Protein AF-A0A935U7X5-F1 (afdb_monomer_lite)

Sequence (624 aa):
MTIRAAAAAFWLVPAALGAQETATRWAVQLRTAAGVEFADLRLDGARSRLLLESHDSVFFPLTNLLRTGNHLSFGVGALGLRAELDVDGDGAVMSGRLRYADGGGASWEGELIRPGTVRWPVRPRVRVRQLAVGTRANATVIPAAWAAALSDSMTLEREYAELVRRTGLPVVRGGERVNRSRAMALGADEATRAAVRRQLQAISGSVANDSTFQRLFLVRGAGIVIDVHERAEAFAASRDPSYRHAAALRALRGGAPDQGDADLARLREAAYALWPAWERGDSLLRQRVAALAVTDSEAARSLTALLDGYISAVPWWREAVGWLLTHPWLETAGVRQAPAQLVAAFWGRSVLPPPKLVTEWLGGFEAMPLVSGDRLARTLVEPANASAREWLPAGRLEALTAWFALTWSDTLTLSAAGGDVALLPPSRVPGLKTLLATADGIRIDPGIMPLLAVATVIHEWHHVLAAVTRLDGKGVSRADGSTVARLLEDDPWLAEGFAEWATEETLRPAAVSTPLLLLLDAEKRMALWGGMSEDPHALGYRLVRSAAARLPVATRRSTFVSRLHDPTAVARLANFPAGARGAPLLLRRPVTAAVVPEITLTWDAGVADAVARRLLFPPYPPEH

pLDDT: mean 86.12, std 14.57, range [21.97, 98.19]

Radius of gyration: 31.18 Å; chains: 1; bounding box: 69×74×89 Å

Structure (mmCIF, N/CA/C/O backbone):
data_AF-A0A935U7X5-F1
#
_entry.id   AF-A0A935U7X5-F1
#
loop_
_atom_site.group_PDB
_atom_site.id
_atom_site.type_symbol
_atom_site.label_atom_id
_atom_site.label_alt_id
_atom_site.label_comp_id
_atom_site.label_asym_id
_atom_site.label_entity_id
_atom_site.label_seq_id
_atom_site.pdbx_PDB_ins_code
_atom_site.Cartn_x
_atom_site.Cartn_y
_atom_site.Cartn_z
_atom_site.occupancy
_atom_site.B_iso_or_equiv
_atom_site.auth_seq_id
_atom_site.auth_comp_id
_atom_site.auth_asym_id
_atom_site.auth_atom_id
_atom_site.pdbx_PDB_model_num
ATOM 1 N N . MET A 1 1 ? 27.066 26.909 43.106 1.00 26.16 1 MET A N 1
ATOM 2 C CA . MET A 1 1 ? 27.170 27.500 41.755 1.00 26.16 1 MET A CA 1
ATOM 3 C C . MET A 1 1 ? 26.736 26.413 40.770 1.00 26.16 1 MET A C 1
ATOM 5 O O . MET A 1 1 ? 27.415 25.402 40.714 1.00 26.16 1 MET A O 1
ATOM 9 N N . THR A 1 2 ? 25.464 26.350 40.342 1.00 22.73 2 THR A N 1
ATOM 10 C CA . THR A 1 2 ? 24.918 26.971 39.101 1.00 22.73 2 THR A CA 1
ATOM 11 C C . THR A 1 2 ? 25.754 26.629 37.852 1.00 22.73 2 THR A C 1
ATOM 13 O O . THR A 1 2 ? 26.961 26.785 37.910 1.00 22.73 2 THR A O 1
ATOM 16 N N . ILE A 1 3 ? 25.252 26.237 36.672 1.00 23.61 3 ILE A N 1
ATOM 17 C CA . ILE A 1 3 ? 23.910 26.115 36.068 1.00 23.61 3 ILE A CA 1
ATOM 18 C C . ILE A 1 3 ? 24.110 25.491 34.651 1.00 23.61 3 ILE A C 1
ATOM 20 O O . ILE A 1 3 ? 25.105 25.805 34.013 1.00 23.61 3 ILE A O 1
ATOM 24 N N . ARG A 1 4 ? 23.140 24.678 34.185 1.00 23.41 4 ARG A N 1
ATOM 25 C CA . ARG A 1 4 ? 22.591 24.475 32.805 1.00 23.41 4 ARG A CA 1
ATOM 26 C C . ARG A 1 4 ? 23.470 24.249 31.549 1.00 23.41 4 ARG A C 1
ATOM 28 O O . ARG A 1 4 ? 24.327 25.058 31.230 1.00 23.41 4 ARG A O 1
ATOM 35 N N . ALA A 1 5 ? 22.996 23.300 30.718 1.00 21.97 5 ALA A N 1
ATOM 36 C CA . ALA A 1 5 ? 22.403 23.460 29.356 1.00 21.97 5 ALA A CA 1
ATOM 37 C C . ALA A 1 5 ? 22.827 22.278 28.441 1.00 21.97 5 ALA A C 1
ATOM 39 O O . ALA A 1 5 ? 24.014 22.057 28.265 1.00 21.97 5 ALA A O 1
ATOM 40 N N . ALA A 1 6 ? 21.956 21.354 28.010 1.00 22.92 6 ALA A N 1
ATOM 41 C CA . ALA A 1 6 ? 20.844 21.426 27.041 1.00 22.92 6 ALA A CA 1
ATOM 42 C C . ALA A 1 6 ? 21.239 20.953 25.622 1.00 22.92 6 ALA A C 1
ATOM 44 O O . ALA A 1 6 ? 22.057 21.583 24.966 1.00 22.92 6 ALA A O 1
ATOM 45 N N . ALA A 1 7 ? 20.585 19.877 25.165 1.00 23.20 7 ALA A N 1
ATOM 46 C CA . ALA A 1 7 ? 20.206 19.559 23.776 1.00 23.20 7 ALA A CA 1
ATOM 47 C C . ALA A 1 7 ? 19.360 18.263 23.854 1.00 23.20 7 ALA A C 1
ATOM 49 O O . ALA A 1 7 ? 19.912 17.184 24.010 1.00 23.20 7 ALA A O 1
ATOM 50 N N . ALA A 1 8 ? 18.028 18.258 23.983 1.00 23.14 8 ALA A N 1
ATOM 51 C CA . ALA A 1 8 ? 17.001 18.906 23.164 1.00 23.14 8 ALA A CA 1
ATOM 52 C C . ALA A 1 8 ? 17.133 18.577 21.665 1.00 23.14 8 ALA A C 1
ATOM 54 O O . ALA A 1 8 ? 17.310 19.465 20.840 1.00 23.14 8 ALA A O 1
ATOM 55 N N . ALA A 1 9 ? 17.011 17.294 21.312 1.00 23.41 9 ALA A N 1
ATOM 56 C CA . ALA A 1 9 ? 16.505 16.906 19.999 1.00 23.41 9 ALA A CA 1
ATOM 57 C C . ALA A 1 9 ? 14.980 16.779 20.110 1.00 23.41 9 ALA A C 1
ATOM 59 O O . ALA A 1 9 ? 14.445 15.775 20.578 1.00 23.41 9 ALA A O 1
ATOM 60 N N . PHE A 1 10 ? 14.301 17.862 19.735 1.00 24.03 10 PHE A N 1
ATOM 61 C CA . PHE A 1 10 ? 12.871 17.898 19.469 1.00 24.03 10 PHE A CA 1
ATOM 62 C C . PHE A 1 10 ? 12.522 16.825 18.430 1.00 24.03 10 PHE A C 1
ATOM 64 O O . PHE A 1 10 ? 12.783 17.000 17.242 1.00 24.03 10 PHE A O 1
ATOM 71 N N . TRP A 1 11 ? 11.865 15.750 18.855 1.00 23.92 11 TRP A N 1
ATOM 72 C CA . TRP A 1 11 ? 10.912 15.077 17.983 1.00 23.92 11 TRP A CA 1
ATOM 73 C C . TRP A 1 11 ? 9.598 15.835 18.114 1.00 23.92 11 TRP A C 1
ATOM 75 O O . TRP A 1 11 ? 8.797 15.586 19.011 1.00 23.92 11 TRP A O 1
ATOM 85 N N . LEU A 1 12 ? 9.391 16.800 17.220 1.00 24.31 12 LEU A N 1
ATOM 86 C CA . LEU A 1 12 ? 8.049 17.263 16.891 1.00 24.31 12 LEU A CA 1
ATOM 87 C C . LEU A 1 12 ? 7.352 16.115 16.155 1.00 24.31 12 LEU A C 1
ATOM 89 O O . LEU A 1 12 ? 7.299 16.082 14.929 1.00 24.31 12 LEU A O 1
ATOM 93 N N . VAL A 1 13 ? 6.815 15.158 16.909 1.00 28.58 13 VAL A N 1
ATOM 94 C CA . VAL A 1 13 ? 5.575 14.529 16.468 1.00 28.58 13 VAL A CA 1
ATOM 95 C C . VAL A 1 13 ? 4.528 15.622 16.656 1.00 28.58 13 VAL A C 1
ATOM 97 O O . VAL A 1 13 ? 4.369 16.096 17.784 1.00 28.58 13 VAL A O 1
ATOM 100 N N . PRO A 1 14 ? 3.846 16.100 15.603 1.00 31.88 14 PRO A N 1
ATOM 101 C CA . PRO A 1 14 ? 2.665 16.906 15.825 1.00 31.88 14 PRO A CA 1
ATOM 102 C C . PRO A 1 14 ? 1.675 15.987 16.538 1.00 31.88 14 PRO A C 1
ATOM 104 O O . PRO A 1 14 ? 1.050 15.132 15.914 1.00 31.88 14 PRO A O 1
ATOM 107 N N . ALA A 1 15 ? 1.563 16.117 17.860 1.00 39.03 15 ALA A N 1
ATOM 108 C CA . ALA A 1 15 ? 0.380 15.647 18.546 1.00 39.03 15 ALA A CA 1
ATOM 109 C C . ALA A 1 15 ? -0.773 16.375 17.853 1.00 39.03 15 ALA A C 1
ATOM 111 O O . ALA A 1 15 ? -0.862 17.603 17.917 1.00 39.03 15 ALA A O 1
ATOM 112 N N . ALA A 1 16 ? -1.585 15.642 17.093 1.00 37.66 16 ALA A N 1
ATOM 113 C CA . ALA A 1 16 ? -2.772 16.168 16.438 1.00 37.66 16 ALA A CA 1
ATOM 114 C C . ALA A 1 16 ? -3.812 16.488 17.523 1.00 37.66 16 ALA A C 1
ATOM 116 O O . ALA A 1 16 ? -4.800 15.790 17.702 1.00 37.66 16 ALA A O 1
ATOM 117 N N . LEU A 1 17 ? -3.540 17.521 18.313 1.00 44.03 17 LEU A N 1
ATOM 118 C CA . LEU A 1 17 ? -4.348 17.998 19.424 1.00 44.03 17 LEU A CA 1
ATOM 119 C C . LEU A 1 17 ? -4.552 19.490 19.217 1.00 44.03 17 LEU A C 1
ATOM 121 O O . LEU A 1 17 ? -4.002 20.345 19.899 1.00 44.03 17 LEU A O 1
ATOM 125 N N . GLY A 1 18 ? -5.347 19.778 18.194 1.00 37.59 18 GLY A N 1
ATOM 126 C CA . GLY A 1 18 ? -5.787 21.115 17.836 1.00 37.59 18 GLY A CA 1
ATOM 127 C C . GLY A 1 18 ? -7.297 21.152 17.668 1.00 37.59 18 GLY A C 1
ATOM 128 O O . GLY A 1 18 ? -7.759 21.557 16.614 1.00 37.59 18 GLY A O 1
ATOM 129 N N . ALA A 1 19 ? -8.048 20.656 18.657 1.00 40.12 19 ALA A N 1
ATOM 130 C CA . ALA A 1 19 ? -9.462 20.982 18.882 1.00 40.12 19 ALA A CA 1
ATOM 131 C C . ALA A 1 19 ? -9.968 20.273 20.153 1.00 40.12 19 ALA A C 1
ATOM 133 O O . ALA A 1 19 ? -10.595 19.220 20.082 1.00 40.12 19 ALA A O 1
ATOM 134 N N . GLN A 1 20 ? -9.707 20.839 21.330 1.00 43.44 20 GLN A N 1
ATOM 135 C CA . GLN A 1 20 ? -10.546 20.586 22.504 1.00 43.44 20 GLN A CA 1
ATOM 136 C C . GLN A 1 20 ? -11.089 21.928 22.993 1.00 43.44 20 GLN A C 1
ATOM 138 O O . GLN A 1 20 ? -10.351 22.721 23.563 1.00 43.44 20 GLN A O 1
ATOM 143 N N . GLU A 1 21 ? -12.351 22.150 22.616 1.00 48.91 21 GLU A N 1
ATOM 144 C CA . GLU A 1 21 ? -13.468 22.834 23.286 1.00 48.91 21 GLU A CA 1
ATOM 145 C C . GLU A 1 21 ? -13.207 24.032 24.221 1.00 48.91 21 GLU A C 1
ATOM 147 O O . GLU A 1 21 ? -12.308 24.062 25.050 1.00 48.91 21 GLU A O 1
ATOM 152 N N . THR A 1 22 ? -14.133 24.990 24.150 1.00 51.59 22 THR A N 1
ATOM 153 C CA . THR A 1 22 ? -14.282 26.250 24.904 1.00 51.59 22 THR A CA 1
ATOM 154 C C . THR A 1 22 ? -14.353 26.131 26.439 1.00 51.59 22 THR A C 1
ATOM 156 O O . THR A 1 22 ? -14.566 27.134 27.119 1.00 51.59 22 THR A O 1
ATOM 159 N N . ALA A 1 23 ? -14.192 24.929 26.994 1.00 64.06 23 ALA A N 1
ATOM 160 C CA . ALA A 1 23 ? -14.320 24.628 28.415 1.00 64.06 23 ALA A CA 1
ATOM 161 C C . ALA A 1 23 ? -13.032 24.945 29.192 1.00 64.06 23 ALA A C 1
ATOM 163 O O . ALA A 1 23 ? -11.927 24.603 28.769 1.00 64.06 23 ALA A O 1
ATOM 164 N N . THR A 1 24 ? -13.163 25.522 30.389 1.00 87.00 24 THR A N 1
ATOM 165 C CA . THR A 1 24 ? -12.015 25.709 31.294 1.00 87.00 24 THR A CA 1
ATOM 166 C C . THR A 1 24 ? -11.686 24.380 31.979 1.00 87.00 24 THR A C 1
ATOM 168 O O . THR A 1 24 ? -12.548 23.806 32.649 1.00 87.00 24 THR A O 1
ATOM 171 N N . ARG A 1 25 ? -10.455 23.879 31.811 1.00 91.19 25 ARG A N 1
ATOM 172 C CA . ARG A 1 25 ? -10.001 22.579 32.337 1.00 91.19 25 ARG A CA 1
ATOM 173 C C . ARG A 1 25 ? -9.016 22.750 33.489 1.00 91.19 25 ARG A C 1
ATOM 175 O O . ARG A 1 25 ? -8.107 23.567 33.396 1.00 91.19 25 ARG A O 1
ATOM 182 N N . TRP A 1 26 ? -9.150 21.931 34.526 1.00 93.50 26 TRP A N 1
ATOM 183 C CA . TRP A 1 26 ? -8.306 21.974 35.720 1.00 93.50 26 TRP A CA 1
ATOM 184 C C . TRP A 1 26 ? -7.726 20.596 36.034 1.00 93.50 26 TRP A C 1
ATOM 186 O O . TRP A 1 26 ? -8.442 19.593 36.024 1.00 93.50 26 TRP A O 1
ATOM 196 N N . ALA A 1 27 ? -6.429 20.563 36.339 1.00 93.94 27 ALA A N 1
ATOM 197 C CA . ALA A 1 27 ? -5.751 19.415 36.917 1.00 93.94 27 ALA A CA 1
ATOM 198 C C . ALA A 1 27 ? -5.879 19.480 38.432 1.00 93.94 27 ALA A C 1
ATOM 200 O O . ALA A 1 27 ? -5.377 20.414 39.048 1.00 93.94 27 ALA A O 1
ATOM 201 N N . VAL A 1 28 ? -6.568 18.510 39.018 1.00 94.88 28 VAL A N 1
ATOM 202 C CA . VAL A 1 28 ? -6.963 18.552 40.422 1.00 94.88 28 VAL A CA 1
ATOM 203 C C . VAL A 1 28 ? -6.263 17.449 41.198 1.00 94.88 28 VAL A C 1
ATOM 205 O O . VAL A 1 28 ? -6.172 16.314 40.734 1.00 94.88 28 VAL A O 1
ATOM 208 N N . GLN A 1 29 ? -5.813 17.794 42.396 1.00 95.88 29 GLN A N 1
ATOM 209 C CA . GLN A 1 29 ? -5.301 16.897 43.411 1.00 95.88 29 GLN A CA 1
ATOM 210 C C . GLN A 1 29 ? -6.194 16.983 44.653 1.00 95.88 29 GLN A C 1
ATOM 212 O O . GLN A 1 29 ? -6.361 18.045 45.257 1.00 95.88 29 GLN A O 1
ATOM 217 N N . LEU A 1 30 ? -6.761 15.846 45.042 1.00 92.88 30 LEU A N 1
ATOM 218 C CA . LEU A 1 30 ? -7.566 15.678 46.242 1.00 92.88 30 LEU A CA 1
ATOM 219 C C . LEU A 1 30 ? -6.718 14.980 47.297 1.00 92.88 30 LEU A C 1
ATOM 221 O O . LEU A 1 30 ? -6.179 13.904 47.045 1.00 92.88 30 LEU A O 1
ATOM 225 N N . ARG A 1 31 ? -6.584 15.572 48.485 1.00 92.62 31 ARG A N 1
ATOM 226 C CA . ARG A 1 31 ? -5.902 14.924 49.615 1.00 92.62 31 ARG A CA 1
ATOM 227 C C . ARG A 1 31 ? -6.950 14.489 50.624 1.00 92.62 31 ARG A C 1
ATOM 229 O O . ARG A 1 31 ? -7.575 15.316 51.289 1.00 92.62 31 ARG A O 1
ATOM 236 N N . THR A 1 32 ? -7.153 13.182 50.697 1.00 85.88 32 THR A N 1
ATOM 237 C CA . THR A 1 32 ? -8.085 12.518 51.610 1.00 85.88 32 THR A CA 1
ATOM 238 C C . THR A 1 32 ? -7.308 11.869 52.758 1.00 85.88 32 THR A C 1
ATOM 240 O O . THR A 1 32 ? -6.081 11.764 52.711 1.00 85.88 32 THR A O 1
ATOM 243 N N . ALA A 1 33 ? -8.014 11.357 53.768 1.00 83.25 33 ALA A N 1
ATOM 244 C CA . ALA A 1 33 ? -7.393 10.509 54.788 1.00 83.25 33 ALA A CA 1
ATOM 245 C C . ALA A 1 33 ? -6.809 9.198 54.210 1.00 83.25 33 ALA A C 1
ATOM 247 O O . ALA A 1 33 ? -5.885 8.638 54.791 1.00 83.25 33 ALA A O 1
ATOM 248 N N . ALA A 1 34 ? -7.326 8.721 53.071 1.00 82.38 34 ALA A N 1
ATOM 249 C CA . ALA A 1 34 ? -6.882 7.493 52.410 1.00 82.38 34 ALA A CA 1
ATOM 250 C C . ALA A 1 34 ? -5.673 7.697 51.477 1.00 82.38 34 ALA A C 1
ATOM 252 O O . ALA A 1 34 ? -5.058 6.722 51.051 1.00 82.38 34 ALA A O 1
ATOM 253 N N . GLY A 1 35 ? -5.322 8.947 51.157 1.00 89.94 35 GLY A N 1
ATOM 254 C CA . GLY A 1 35 ? -4.218 9.280 50.262 1.00 89.94 35 GLY A CA 1
ATOM 255 C C . GLY A 1 35 ? -4.554 10.400 49.282 1.00 89.94 35 GLY A C 1
ATOM 256 O O . GLY A 1 35 ? -5.486 11.183 49.483 1.00 89.94 35 GLY A O 1
ATOM 257 N N . VAL A 1 36 ? -3.753 10.478 48.221 1.00 91.62 36 VAL A N 1
ATOM 258 C CA . VAL A 1 36 ? -3.909 11.449 47.135 1.00 91.62 36 VAL A CA 1
ATOM 259 C C . VAL A 1 36 ? -4.696 10.820 45.988 1.00 91.62 36 VAL A C 1
ATOM 261 O O . VAL A 1 36 ? -4.366 9.719 45.563 1.00 91.62 36 VAL A O 1
ATOM 264 N N . GLU A 1 37 ? -5.684 11.543 45.470 1.00 92.00 37 GLU A N 1
ATOM 265 C CA . GLU A 1 37 ? -6.450 11.189 44.273 1.00 92.00 37 GLU A CA 1
ATOM 266 C C . GLU A 1 37 ? -6.365 12.322 43.241 1.00 92.00 37 GLU A C 1
ATOM 268 O O . GLU A 1 37 ? -6.464 13.498 43.597 1.00 92.00 37 GLU A O 1
ATOM 273 N N . PHE A 1 38 ? -6.200 11.984 41.961 1.00 93.81 38 PHE A N 1
ATOM 274 C CA . PHE A 1 38 ? -6.211 12.969 40.878 1.00 93.81 38 PHE A CA 1
ATOM 275 C C . PHE A 1 38 ? -7.584 13.084 40.206 1.00 93.81 38 PHE A C 1
ATOM 277 O O . PHE A 1 38 ? -8.349 12.120 40.131 1.00 93.81 38 PHE A O 1
ATOM 284 N N . ALA A 1 39 ? -7.896 14.271 39.680 1.00 93.94 39 ALA A N 1
ATOM 285 C CA . ALA A 1 39 ? -9.143 14.518 38.967 1.00 93.94 39 ALA A CA 1
ATOM 286 C C . ALA A 1 39 ? -9.005 15.510 37.795 1.00 93.94 39 ALA A C 1
ATOM 288 O O . ALA A 1 39 ? -8.161 16.408 37.806 1.00 93.94 39 ALA A O 1
ATOM 289 N N . ASP A 1 40 ? -9.848 15.344 36.771 1.00 93.81 40 ASP A N 1
ATOM 290 C CA . ASP A 1 40 ? -10.029 16.288 35.653 1.00 93.81 40 ASP A CA 1
ATOM 291 C C . ASP A 1 40 ? -11.372 17.003 35.853 1.00 93.81 40 ASP A C 1
ATOM 293 O O . ASP A 1 40 ? -12.441 16.398 35.716 1.00 93.81 40 ASP A O 1
ATOM 297 N N . LEU A 1 41 ? -11.310 18.284 36.228 1.00 93.88 41 LEU A N 1
ATOM 298 C CA . LEU A 1 41 ? -12.485 19.143 36.361 1.00 93.88 41 LEU A CA 1
ATOM 299 C C . LEU A 1 41 ? -12.642 19.992 35.100 1.00 93.88 41 LEU A C 1
ATOM 301 O O . LEU A 1 41 ? -11.716 20.687 34.676 1.00 93.88 41 LEU A O 1
ATOM 305 N N . ARG A 1 42 ? -13.859 20.007 34.555 1.00 92.94 42 ARG A N 1
ATOM 306 C CA . ARG A 1 42 ? -14.219 20.801 33.380 1.00 92.94 42 ARG A CA 1
ATOM 307 C C . ARG A 1 42 ? -15.404 21.689 33.673 1.00 92.94 42 ARG A C 1
ATOM 309 O O . ARG A 1 42 ? -16.459 21.202 34.078 1.00 92.94 42 ARG A O 1
ATOM 316 N N . LEU A 1 43 ? -15.228 22.978 33.423 1.00 90.38 43 LEU A N 1
ATOM 317 C CA . LEU A 1 43 ? -16.248 23.997 33.615 1.00 90.38 43 LEU A CA 1
ATOM 318 C C . LEU A 1 43 ? -16.678 24.532 32.245 1.00 90.38 43 LEU A C 1
ATOM 320 O O . LEU A 1 43 ? -15.893 25.175 31.549 1.00 90.38 43 LEU A O 1
ATOM 324 N N . ASP A 1 44 ? -17.920 24.224 31.870 1.00 87.62 44 ASP A N 1
ATOM 325 C CA . ASP A 1 44 ? -18.541 24.551 30.575 1.00 87.62 44 ASP A CA 1
ATOM 326 C C . ASP A 1 44 ? -20.055 24.779 30.743 1.00 87.62 44 ASP A C 1
ATOM 328 O O . ASP A 1 44 ? -20.905 24.117 30.140 1.00 87.62 44 ASP A O 1
ATOM 332 N N . GLY A 1 45 ? -20.416 25.638 31.700 1.00 81.62 45 GLY A N 1
ATOM 333 C CA . GLY A 1 45 ? -21.811 25.916 32.042 1.00 81.62 45 GLY A CA 1
ATOM 334 C C . GLY A 1 45 ? -22.587 24.640 32.394 1.00 81.62 45 GLY A C 1
ATOM 335 O O . GLY A 1 45 ? -22.202 23.902 33.302 1.00 81.62 45 GLY A O 1
ATOM 336 N N . ALA A 1 46 ? -23.660 24.359 31.649 1.00 80.56 46 ALA A N 1
ATOM 337 C CA . ALA A 1 46 ? -24.536 23.206 31.871 1.00 80.56 46 ALA A CA 1
ATOM 338 C C . ALA A 1 46 ? -23.874 21.838 31.605 1.00 80.56 46 ALA A C 1
ATOM 340 O O . ALA A 1 46 ? -24.422 20.813 32.003 1.00 80.56 46 ALA A O 1
ATOM 341 N N . ARG A 1 47 ? -22.709 21.798 30.942 1.00 87.44 47 ARG A N 1
ATOM 342 C CA . ARG A 1 47 ? -21.958 20.561 30.648 1.00 87.44 47 ARG A CA 1
ATOM 343 C C . ARG A 1 47 ? -20.780 20.328 31.593 1.00 87.44 47 ARG A C 1
ATOM 345 O O . ARG A 1 47 ? -19.954 19.447 31.344 1.00 87.44 47 ARG A O 1
ATOM 352 N N . SER A 1 48 ? -20.686 21.118 32.663 1.00 92.62 48 SER A N 1
ATOM 353 C CA . SER A 1 48 ? -19.598 21.002 33.630 1.00 92.62 48 SER A CA 1
ATOM 354 C C . SER A 1 48 ? -19.589 19.625 34.286 1.00 92.62 48 SER A C 1
ATOM 356 O O . SER A 1 48 ? -20.638 19.070 34.627 1.00 92.62 48 SER A O 1
ATOM 358 N N . ARG A 1 49 ? -18.394 19.061 34.451 1.00 94.62 49 ARG A N 1
ATOM 359 C CA . ARG A 1 49 ? -18.212 17.661 34.843 1.00 94.62 49 ARG A CA 1
ATOM 360 C C . ARG A 1 49 ? -16.878 17.413 35.533 1.00 94.62 49 ARG A C 1
ATOM 362 O O . ARG A 1 49 ? -15.916 18.143 35.310 1.00 94.62 49 ARG A O 1
ATOM 369 N N . LEU A 1 50 ? -16.838 16.359 36.338 1.00 94.81 50 LEU A N 1
ATOM 370 C CA . LEU A 1 50 ? -15.674 15.895 37.083 1.00 94.81 50 LEU A CA 1
ATOM 371 C C . LEU A 1 50 ? -15.367 14.446 36.717 1.00 94.81 50 LEU A C 1
ATOM 373 O O . LEU A 1 50 ? -16.267 13.611 36.685 1.00 94.81 50 LEU A O 1
ATOM 377 N N . LEU A 1 51 ? -14.098 14.138 36.487 1.00 95.06 51 LEU A N 1
ATOM 378 C CA . LEU A 1 51 ? -13.609 12.769 36.405 1.00 95.06 51 LEU A CA 1
ATOM 379 C C . LEU A 1 51 ? -12.630 12.523 37.542 1.00 95.06 51 LEU A C 1
ATOM 381 O O . LEU A 1 51 ? -11.648 13.249 37.651 1.00 95.06 51 LEU A O 1
ATOM 385 N N . LEU A 1 52 ? -12.896 11.506 38.355 1.00 92.88 52 LEU A N 1
ATOM 386 C CA . LEU A 1 52 ? -12.018 11.070 39.438 1.00 92.88 52 LEU A CA 1
ATOM 387 C C . LEU A 1 52 ? -11.199 9.860 38.992 1.00 92.88 52 LEU A C 1
ATOM 389 O O . LEU A 1 52 ? -11.728 8.988 38.305 1.00 92.88 52 LEU A O 1
ATOM 393 N N . GLU A 1 53 ? -9.940 9.776 39.413 1.00 91.50 53 GLU A N 1
ATOM 394 C CA . GLU A 1 53 ? -9.067 8.639 39.105 1.00 91.50 53 GLU A CA 1
ATOM 395 C C . GLU A 1 53 ? -9.630 7.306 39.626 1.00 91.50 53 GLU A C 1
ATOM 397 O O . GLU A 1 53 ? -9.601 6.308 38.905 1.00 91.50 53 GLU A O 1
ATOM 402 N N . SER A 1 54 ? -10.222 7.283 40.827 1.00 89.81 54 SER A N 1
ATOM 403 C CA . SER A 1 54 ? -10.830 6.065 41.389 1.00 89.81 54 SER A CA 1
ATOM 404 C C . SER A 1 54 ? -12.119 5.625 40.679 1.00 89.81 54 SER A C 1
ATOM 406 O O . SER A 1 54 ? -12.528 4.470 40.795 1.00 89.81 54 SER A O 1
ATOM 408 N N . HIS A 1 55 ? -12.748 6.524 39.918 1.00 91.50 55 HIS A N 1
ATOM 409 C CA . HIS A 1 55 ? -14.015 6.304 39.218 1.00 91.50 55 HIS A CA 1
ATOM 410 C C . HIS A 1 55 ? -13.912 6.715 37.745 1.00 91.50 55 HIS A C 1
ATOM 412 O O . HIS A 1 55 ? -14.816 7.327 37.174 1.00 91.50 55 HIS A O 1
ATOM 418 N N . ASP A 1 56 ? -12.801 6.367 37.106 1.00 92.06 56 ASP A N 1
ATOM 419 C CA . ASP A 1 56 ? -12.438 6.923 35.805 1.00 92.06 56 ASP A CA 1
ATOM 420 C C . ASP A 1 56 ? -13.279 6.413 34.618 1.00 92.06 56 ASP A C 1
ATOM 422 O O . ASP A 1 56 ? -13.083 6.841 33.481 1.00 92.06 56 ASP A O 1
ATOM 426 N N . SER A 1 57 ? -14.229 5.507 34.848 1.00 91.69 57 SER A N 1
ATOM 427 C CA . SER A 1 57 ? -15.089 4.944 33.801 1.00 91.69 57 SER A CA 1
ATOM 428 C C . SER A 1 57 ? -16.094 5.944 33.212 1.00 91.69 57 SER A C 1
ATOM 430 O O . SER A 1 57 ? -16.529 5.765 32.068 1.00 91.69 57 SER A O 1
ATOM 432 N N . VAL A 1 58 ? -16.447 7.003 33.953 1.00 93.06 58 VAL A N 1
ATOM 433 C CA . VAL A 1 58 ? -17.476 7.978 33.567 1.00 93.06 58 VAL A CA 1
ATOM 434 C C . VAL A 1 58 ? -17.175 9.374 34.117 1.00 93.06 58 VAL A C 1
ATOM 436 O O . VAL A 1 58 ? -16.693 9.527 35.232 1.00 93.06 58 VAL A O 1
ATOM 439 N N . PHE A 1 59 ? -17.501 10.409 33.339 1.00 93.56 59 PHE A N 1
ATOM 440 C CA . PHE A 1 59 ? -17.546 11.780 33.848 1.00 93.56 59 PHE A CA 1
ATOM 441 C C . PHE A 1 59 ? -18.823 11.994 34.659 1.00 93.56 59 PHE A C 1
ATOM 443 O O . PHE A 1 59 ? -19.927 11.785 34.153 1.00 93.56 59 PHE A O 1
ATOM 450 N N . PHE A 1 60 ? -18.682 12.488 35.881 1.00 95.06 60 PHE A N 1
ATOM 451 C CA . PHE A 1 60 ? -19.810 12.865 36.714 1.00 95.06 60 PHE A CA 1
ATOM 452 C C . PHE A 1 60 ? -20.263 14.292 36.393 1.00 95.06 60 PHE A C 1
ATOM 454 O O . PHE A 1 60 ? -19.437 15.208 36.433 1.00 95.06 60 PHE A O 1
ATOM 461 N N . PRO A 1 61 ? -21.551 14.522 36.091 1.00 95.19 61 PRO A N 1
ATOM 462 C CA . PRO A 1 61 ? -22.061 15.872 35.893 1.00 95.19 61 PRO A CA 1
ATOM 463 C C . PRO A 1 61 ? -22.029 16.655 37.210 1.00 95.19 61 PRO A C 1
ATOM 465 O O . PRO A 1 61 ? -22.338 16.116 38.278 1.00 95.19 61 PRO A O 1
ATOM 468 N N . LEU A 1 62 ? -21.679 17.938 37.127 1.00 94.88 62 LEU A N 1
ATOM 469 C CA . LEU A 1 62 ? -21.792 18.844 38.265 1.00 94.88 62 LEU A CA 1
ATOM 470 C C . LEU A 1 62 ? -23.243 19.305 38.429 1.00 94.88 62 LEU A C 1
ATOM 472 O O . LEU A 1 62 ? -23.984 19.481 37.465 1.00 94.88 62 LEU A O 1
ATOM 476 N N . THR A 1 63 ? -23.633 19.546 39.672 1.00 93.56 63 THR A N 1
ATOM 477 C CA . THR A 1 63 ? -24.945 20.064 40.073 1.00 93.56 63 THR A CA 1
ATOM 478 C C . THR A 1 63 ? -24.750 21.314 40.919 1.00 93.56 63 THR A C 1
ATOM 480 O O . THR A 1 63 ? -23.718 21.453 41.573 1.00 93.56 63 THR A O 1
ATOM 483 N N . ASN A 1 64 ? -25.721 22.231 40.914 1.00 91.31 64 ASN A N 1
ATOM 484 C CA . ASN A 1 64 ? -25.676 23.462 41.717 1.00 91.31 64 ASN A CA 1
ATOM 485 C C . ASN A 1 64 ? -24.362 24.255 41.556 1.00 91.31 64 ASN A C 1
ATOM 487 O O . ASN A 1 64 ? -23.826 24.763 42.536 1.00 91.31 64 ASN A O 1
ATOM 491 N N . LEU A 1 65 ? -23.819 24.315 40.333 1.00 92.12 65 LEU A N 1
ATOM 492 C CA . LEU A 1 65 ? -22.595 25.056 40.041 1.00 92.12 65 LEU A CA 1
ATOM 493 C C . LEU A 1 65 ? -22.855 26.560 40.192 1.00 92.12 65 LEU A C 1
ATOM 495 O O . LEU A 1 65 ? -23.592 27.145 39.399 1.00 92.12 65 LEU A O 1
ATOM 499 N N . LEU A 1 66 ? -22.231 27.179 41.190 1.00 90.88 66 LEU A N 1
ATOM 500 C CA . LEU A 1 66 ? -22.323 28.607 41.478 1.00 90.88 66 LEU A CA 1
ATOM 501 C C . LEU A 1 66 ? -20.923 29.215 41.492 1.00 90.88 66 LEU A C 1
ATOM 503 O O . LEU A 1 66 ? -20.025 28.700 42.158 1.00 90.88 66 LEU A O 1
ATOM 507 N N . ARG A 1 67 ? -20.754 30.332 40.783 1.00 87.38 67 ARG A N 1
ATOM 508 C CA . ARG A 1 67 ? -19.524 31.126 40.789 1.00 87.38 67 ARG A CA 1
ATOM 509 C C . ARG A 1 67 ? -19.845 32.554 41.210 1.00 87.38 67 ARG A C 1
ATOM 511 O O . ARG A 1 67 ? -20.581 33.243 40.507 1.00 87.38 67 ARG A O 1
ATOM 518 N N . THR A 1 68 ? -19.263 32.994 42.320 1.00 87.88 68 THR A N 1
ATOM 519 C CA . THR A 1 68 ? -19.453 34.339 42.875 1.00 87.88 68 THR A CA 1
ATOM 520 C C . THR A 1 68 ? -18.086 34.963 43.122 1.00 87.88 68 THR A C 1
ATOM 522 O O . THR A 1 68 ? -17.406 34.634 44.092 1.00 87.88 68 THR A O 1
ATOM 525 N N . GLY A 1 69 ? -17.653 35.848 42.221 1.00 86.94 69 GLY A N 1
ATOM 526 C CA . GLY A 1 69 ? -16.288 36.377 42.235 1.00 86.94 69 GLY A CA 1
ATOM 527 C C . GLY A 1 69 ? -15.253 35.254 42.098 1.00 86.94 69 GLY A C 1
ATOM 528 O O . GLY A 1 69 ? -15.294 34.479 41.137 1.00 86.94 69 GLY A O 1
ATOM 529 N N . ASN A 1 70 ? -14.361 35.161 43.082 1.00 89.56 70 ASN A N 1
ATOM 530 C CA . ASN A 1 70 ? -13.321 34.134 43.162 1.00 89.56 70 ASN A CA 1
ATOM 531 C C . ASN A 1 70 ? -13.796 32.833 43.820 1.00 89.56 70 ASN A C 1
ATOM 533 O O . ASN A 1 70 ? -13.053 31.862 43.836 1.00 89.56 70 ASN A O 1
ATOM 537 N N . HIS A 1 71 ? -15.029 32.785 44.321 1.00 92.00 71 HIS A N 1
ATOM 538 C CA . HIS A 1 71 ? -15.573 31.598 44.962 1.00 92.00 71 HIS A CA 1
ATOM 539 C C . HIS A 1 71 ? -16.325 30.714 43.958 1.00 92.00 71 HIS A C 1
ATOM 541 O O . HIS A 1 71 ? -17.140 31.205 43.167 1.00 92.00 71 HIS A O 1
ATOM 547 N N . LEU A 1 72 ? -16.083 29.405 44.012 1.00 92.38 72 LEU A N 1
ATOM 548 C CA . LEU A 1 72 ? -16.725 28.374 43.205 1.00 92.38 72 LEU A CA 1
ATOM 549 C C . LEU A 1 72 ? -17.295 27.283 44.117 1.00 92.38 72 LEU A C 1
ATOM 551 O O . LEU A 1 72 ? -16.587 26.712 44.941 1.00 92.38 72 LEU A O 1
ATOM 555 N N . SER A 1 73 ? -18.565 26.933 43.927 1.00 93.38 73 SER A N 1
ATOM 556 C CA . SER A 1 73 ? -19.181 25.800 44.620 1.00 93.38 73 SER A CA 1
ATOM 557 C C . SER A 1 73 ? -19.980 24.932 43.661 1.00 93.38 73 SER A C 1
ATOM 559 O O . SER A 1 73 ? -20.541 25.424 42.682 1.00 93.38 73 SER A O 1
ATOM 561 N N . PHE A 1 74 ? -19.996 23.627 43.916 1.00 94.88 74 PHE A N 1
ATOM 562 C CA . PHE A 1 74 ? -20.790 22.660 43.161 1.00 94.88 74 PHE A CA 1
ATOM 563 C C . PHE A 1 74 ? -20.969 21.362 43.949 1.00 94.88 74 PHE A C 1
ATOM 565 O O . PHE A 1 74 ? -20.238 21.073 44.897 1.00 94.88 74 PHE A O 1
ATOM 572 N N . GLY A 1 75 ? -21.936 20.552 43.530 1.00 93.75 75 GLY A N 1
ATOM 573 C CA . GLY A 1 75 ? -22.133 19.188 44.003 1.00 93.75 75 GLY A CA 1
ATOM 574 C C . GLY A 1 75 ? -21.909 18.152 42.906 1.00 93.75 75 GLY A C 1
ATOM 575 O O . GLY A 1 75 ? -22.155 18.414 41.729 1.00 93.75 75 GLY A O 1
ATOM 576 N N . VAL A 1 76 ? -21.518 16.944 43.299 1.00 93.31 76 VAL A N 1
ATOM 577 C CA . VAL A 1 76 ? -21.499 15.748 42.452 1.00 93.31 76 VAL A CA 1
ATOM 578 C C . VAL A 1 76 ? -22.452 14.731 43.069 1.00 93.31 76 VAL A C 1
ATOM 580 O O . VAL A 1 76 ? -22.074 13.943 43.935 1.00 93.31 76 VAL A O 1
ATOM 583 N N . GLY A 1 77 ? -23.720 14.785 42.648 1.00 88.62 77 GLY A N 1
ATOM 584 C CA . GLY A 1 77 ? -24.817 14.063 43.303 1.00 88.62 77 GLY A CA 1
ATOM 585 C C . GLY A 1 77 ? -24.605 12.549 43.383 1.00 88.62 77 GLY A C 1
ATOM 586 O O . GLY A 1 77 ? -24.835 11.961 44.434 1.00 88.62 77 GLY A O 1
ATOM 587 N N . ALA A 1 78 ? -24.083 11.934 42.317 1.00 87.38 78 ALA A N 1
ATOM 588 C CA . ALA A 1 78 ? -23.804 10.494 42.269 1.00 87.38 78 ALA A CA 1
ATOM 589 C C . ALA A 1 78 ? -22.759 10.028 43.300 1.00 87.38 78 ALA A C 1
ATOM 591 O O . ALA A 1 78 ? -22.727 8.851 43.640 1.00 87.38 78 ALA A O 1
ATOM 592 N N . LEU A 1 79 ? -21.920 10.945 43.788 1.00 87.50 79 LEU A N 1
ATOM 593 C CA . LEU A 1 79 ? -20.875 10.674 44.774 1.00 87.50 79 LEU A CA 1
ATOM 594 C C . LEU A 1 79 ? -21.203 11.260 46.155 1.00 87.50 79 LEU A C 1
ATOM 596 O O . LEU A 1 79 ? -20.381 11.171 47.062 1.00 87.50 79 LEU A O 1
ATOM 600 N N . GLY A 1 80 ? -22.363 11.911 46.319 1.00 89.81 80 GLY A N 1
ATOM 601 C CA . GLY A 1 80 ? -22.714 12.604 47.562 1.00 89.81 80 GLY A CA 1
ATOM 602 C C . GLY A 1 80 ? -21.689 13.669 47.974 1.00 89.81 80 GLY A C 1
ATOM 603 O O . GLY A 1 80 ? -21.467 13.880 49.162 1.00 89.81 80 GLY A O 1
ATOM 604 N N . LEU A 1 81 ? -21.028 14.302 47.002 1.00 90.19 81 LEU A N 1
ATOM 605 C CA . LEU A 1 81 ? -19.885 15.189 47.219 1.00 90.19 81 LEU A CA 1
ATOM 606 C C . LEU A 1 81 ? -20.289 16.648 47.009 1.00 90.19 81 LEU A C 1
ATOM 608 O O . LEU A 1 81 ? -20.974 16.970 46.037 1.00 90.19 81 LEU A O 1
ATOM 612 N N . ARG A 1 82 ? -19.835 17.542 47.891 1.00 93.50 82 ARG A N 1
ATOM 613 C CA . ARG A 1 82 ? -19.963 18.998 47.745 1.00 93.50 82 ARG A CA 1
ATOM 614 C C . ARG A 1 82 ? -18.596 19.664 47.856 1.00 93.50 82 ARG A C 1
ATOM 616 O O . ARG A 1 82 ? -17.854 19.390 48.796 1.00 93.50 82 ARG A O 1
ATOM 623 N N . ALA A 1 83 ? -18.285 20.534 46.903 1.00 92.81 83 ALA A N 1
ATOM 624 C CA . ALA A 1 83 ? -17.043 21.290 46.837 1.00 92.81 83 ALA A CA 1
ATOM 625 C C . ALA A 1 83 ? -17.304 22.776 47.104 1.00 92.81 83 ALA A C 1
ATOM 627 O O . ALA A 1 83 ? -18.261 23.343 46.570 1.00 92.81 83 ALA A O 1
ATOM 628 N N . GLU A 1 84 ? -16.440 23.390 47.908 1.00 94.38 84 GLU A N 1
ATOM 629 C CA . GLU A 1 84 ? -16.383 24.835 48.152 1.00 94.38 84 GLU A CA 1
ATOM 630 C C . GLU A 1 84 ? -14.925 25.271 47.981 1.00 94.38 84 GLU A C 1
ATOM 632 O O . GLU A 1 84 ? -14.043 24.826 48.725 1.00 94.38 84 GLU A O 1
ATOM 637 N N . LEU A 1 85 ? -14.673 26.059 46.936 1.00 94.25 85 LEU A N 1
ATOM 638 C CA . LEU A 1 85 ? -13.348 26.328 46.385 1.00 94.25 85 LEU A CA 1
ATOM 639 C C . LEU A 1 85 ? -13.160 27.831 46.168 1.00 94.25 85 LEU A C 1
ATOM 641 O O . LEU A 1 85 ? -14.086 28.518 45.741 1.00 94.25 85 LEU A O 1
ATOM 645 N N . ASP A 1 86 ? -11.947 28.316 46.386 1.00 92.62 86 ASP A N 1
ATOM 646 C CA . ASP A 1 86 ? -11.519 29.671 46.068 1.00 92.62 86 ASP A CA 1
ATOM 647 C C . ASP A 1 86 ? -10.470 29.624 44.951 1.00 92.62 86 ASP A C 1
ATOM 649 O O . ASP A 1 86 ? -9.562 28.791 44.948 1.00 92.62 86 ASP A O 1
ATOM 653 N N . VAL A 1 87 ? -10.633 30.501 43.966 1.00 89.00 87 VAL A N 1
ATOM 654 C CA . VAL A 1 87 ? -9.733 30.678 42.827 1.00 89.00 87 VAL A CA 1
ATOM 655 C C . VAL A 1 87 ? -8.855 31.896 43.094 1.00 89.00 87 VAL A C 1
ATOM 657 O O . VAL A 1 87 ? -9.361 32.976 43.408 1.00 89.00 87 VAL A O 1
ATOM 660 N N . ASP A 1 88 ? -7.545 31.734 42.953 1.00 87.75 88 ASP A N 1
ATOM 661 C CA . ASP A 1 88 ? -6.578 32.797 43.217 1.00 87.75 88 ASP A CA 1
ATOM 662 C C . ASP A 1 88 ? -6.754 33.982 42.252 1.00 87.75 88 ASP A C 1
ATOM 664 O O . ASP A 1 88 ? -7.377 33.882 41.192 1.00 87.75 88 ASP A O 1
ATOM 668 N N . GLY A 1 89 ? -6.210 35.144 42.626 1.00 75.81 89 GLY A N 1
ATOM 669 C CA . GLY A 1 89 ? -6.424 36.406 41.905 1.00 75.81 89 GLY A CA 1
ATOM 670 C C . GLY A 1 89 ? -5.923 36.424 40.455 1.00 75.81 89 GLY A C 1
ATOM 671 O O . GLY A 1 89 ? -6.414 37.224 39.661 1.00 75.81 89 GLY A O 1
ATOM 672 N N . ASP A 1 90 ? -4.985 35.546 40.095 1.00 82.06 90 ASP A N 1
ATOM 673 C CA . ASP A 1 90 ? -4.502 35.362 38.720 1.00 82.06 90 ASP A CA 1
ATOM 674 C C . ASP A 1 90 ? -5.320 34.332 37.915 1.00 82.06 90 ASP A C 1
ATOM 676 O O . ASP A 1 90 ? -5.109 34.169 36.711 1.00 82.06 90 ASP A O 1
ATOM 680 N N . GLY A 1 91 ? -6.270 33.648 38.562 1.00 82.25 91 GLY A N 1
ATOM 681 C CA . GLY A 1 91 ? -7.124 32.635 37.957 1.00 82.25 91 GLY A CA 1
ATOM 682 C C . GLY A 1 91 ? -6.426 31.315 37.622 1.00 82.25 91 GLY A C 1
ATOM 683 O O . GLY A 1 91 ? -7.038 30.489 36.942 1.00 82.25 91 GLY A O 1
ATOM 684 N N . ALA A 1 92 ? -5.172 31.108 38.039 1.00 87.25 92 ALA A N 1
ATOM 685 C CA . ALA A 1 92 ? -4.368 29.950 37.641 1.00 87.25 92 ALA A CA 1
ATOM 686 C C . ALA A 1 92 ? -4.425 28.790 38.644 1.00 87.25 92 ALA A C 1
ATOM 688 O O . ALA A 1 92 ? -4.237 27.633 38.258 1.00 87.25 92 ALA A O 1
ATOM 689 N N . VAL A 1 93 ? -4.698 29.094 39.913 1.00 92.19 93 VAL A N 1
ATOM 690 C CA . VAL A 1 93 ? -4.755 28.124 41.010 1.00 92.19 93 VAL A CA 1
ATOM 691 C C . VAL A 1 93 ? -6.123 28.183 41.680 1.00 92.19 93 VAL A C 1
ATOM 693 O O . VAL A 1 93 ? -6.750 29.235 41.778 1.00 92.19 93 VAL A O 1
ATOM 696 N N . MET A 1 94 ? -6.603 27.024 42.115 1.00 93.25 94 MET A N 1
ATOM 697 C CA . MET A 1 94 ? -7.840 26.859 42.861 1.00 93.25 94 MET A CA 1
ATOM 698 C C . MET A 1 94 ? -7.565 25.987 44.081 1.00 93.25 94 MET A C 1
ATOM 700 O O . MET A 1 94 ? -6.964 24.923 43.956 1.00 93.25 94 MET A O 1
ATOM 704 N N . SER A 1 95 ? -8.023 26.393 45.257 1.00 95.19 95 SER A N 1
ATOM 705 C CA . SER A 1 95 ? -7.880 25.600 46.478 1.00 95.19 95 SER A CA 1
ATOM 706 C C . SER A 1 95 ? -9.174 25.584 47.278 1.00 95.19 95 SER A C 1
ATOM 708 O O . SER A 1 95 ? -10.015 26.462 47.132 1.00 95.19 95 SER A O 1
ATOM 710 N N . GLY A 1 96 ? -9.393 24.560 48.096 1.00 93.62 96 GLY A N 1
ATOM 711 C CA . GLY A 1 96 ? -10.605 24.512 48.906 1.00 93.62 96 GLY A CA 1
ATOM 712 C C . GLY A 1 96 ? -10.827 23.194 49.616 1.00 93.62 96 GLY A C 1
ATOM 713 O O . GLY A 1 96 ? -9.892 22.425 49.862 1.00 93.62 96 GLY A O 1
ATOM 714 N N . ARG A 1 97 ? -12.084 22.939 49.983 1.00 92.00 97 ARG A N 1
ATOM 715 C CA . ARG A 1 97 ? -12.475 21.737 50.722 1.00 92.00 97 ARG A CA 1
ATOM 716 C C . ARG A 1 97 ? -13.628 21.012 50.049 1.00 92.00 97 ARG A C 1
ATOM 718 O O . ARG A 1 97 ? -14.555 21.611 49.507 1.00 92.00 97 ARG A O 1
ATOM 725 N N . LEU A 1 98 ? -13.570 19.695 50.162 1.00 90.12 98 LEU A N 1
ATOM 726 C CA . LEU A 1 98 ? -14.633 18.769 49.819 1.00 90.12 98 LEU A CA 1
ATOM 727 C C . LEU A 1 98 ? -15.289 18.256 51.090 1.00 90.12 98 LEU A C 1
ATOM 729 O O . LEU A 1 98 ? -14.605 17.977 52.077 1.00 90.12 98 LEU A O 1
ATOM 733 N N . ARG A 1 99 ? -16.607 18.088 51.038 1.00 90.94 99 ARG A N 1
ATOM 734 C CA . ARG A 1 99 ? -17.391 17.385 52.052 1.00 90.94 99 ARG A CA 1
ATOM 735 C C . ARG A 1 99 ? -18.136 16.232 51.399 1.00 90.94 99 ARG A C 1
ATOM 737 O O . ARG A 1 99 ? -18.804 16.430 50.381 1.00 90.94 99 ARG A O 1
ATOM 744 N N . TYR A 1 100 ? -18.019 15.058 52.000 1.00 86.56 100 TYR A N 1
ATOM 745 C CA . TYR A 1 100 ? -18.751 13.858 51.614 1.00 86.56 100 TYR A CA 1
ATOM 746 C C . TYR A 1 100 ? -20.026 13.732 52.459 1.00 86.56 100 TYR A C 1
ATOM 748 O O . TYR A 1 100 ? -20.124 14.291 53.555 1.00 86.56 100 TYR A O 1
ATOM 756 N N . ALA A 1 101 ? -21.021 13.004 51.952 1.00 85.12 101 ALA A N 1
ATOM 757 C CA . ALA A 1 101 ? -22.302 12.807 52.633 1.00 85.12 101 ALA A CA 1
ATOM 758 C C . ALA A 1 101 ? -22.180 12.076 53.986 1.00 85.12 101 ALA A C 1
ATOM 760 O O . ALA A 1 101 ? -23.035 12.249 54.850 1.00 85.12 101 ALA A O 1
ATOM 761 N N . ASP A 1 102 ? -21.117 11.293 54.181 1.00 81.88 102 ASP A N 1
ATOM 762 C CA . ASP A 1 102 ? -20.800 10.577 55.423 1.00 81.88 102 ASP A CA 1
ATOM 763 C C . ASP A 1 102 ? -20.111 11.456 56.489 1.00 81.88 102 ASP A C 1
ATOM 765 O O . ASP A 1 102 ? -19.777 10.978 57.572 1.00 81.88 102 ASP A O 1
ATOM 769 N N . GLY A 1 103 ? -19.905 12.747 56.201 1.00 80.50 103 GLY A N 1
ATOM 770 C CA . GLY A 1 103 ? -19.224 13.692 57.085 1.00 80.50 103 GLY A CA 1
ATOM 771 C C . GLY A 1 103 ? -17.701 13.723 56.927 1.00 80.50 103 GLY A C 1
ATOM 772 O O . GLY A 1 103 ? -17.051 14.554 57.564 1.00 80.50 103 GLY A O 1
ATOM 773 N N . GLY A 1 104 ? -17.122 12.880 56.066 1.00 84.06 104 GLY A N 1
ATOM 774 C CA . GLY A 1 104 ? -15.715 12.954 55.688 1.00 84.06 104 GLY A CA 1
ATOM 775 C C . GLY A 1 104 ? -15.384 14.232 54.908 1.00 84.06 104 GLY A C 1
ATOM 776 O O . GLY A 1 104 ? -16.260 14.903 54.349 1.00 84.06 104 GLY A O 1
ATOM 777 N N . GLY A 1 105 ? -14.094 14.558 54.804 1.00 86.25 105 GLY A N 1
ATOM 778 C CA . GLY A 1 105 ? -13.631 15.686 53.997 1.00 86.25 105 GLY A CA 1
ATOM 779 C C . GLY A 1 105 ? -12.261 15.469 53.366 1.00 86.25 105 GLY A C 1
ATOM 780 O O . GLY A 1 105 ? -11.490 14.609 53.792 1.00 86.25 105 GLY A O 1
ATOM 781 N N . ALA A 1 106 ? -11.969 16.265 52.342 1.00 89.06 106 ALA A N 1
ATOM 782 C CA . ALA A 1 106 ? -10.689 16.270 51.640 1.00 89.06 106 ALA A CA 1
ATOM 783 C C . ALA A 1 106 ? -10.271 17.704 51.302 1.00 89.06 106 ALA A C 1
ATOM 785 O O . ALA A 1 106 ? -11.127 18.580 51.143 1.00 89.06 106 ALA A O 1
ATOM 786 N N . SER A 1 107 ? -8.966 17.957 51.189 1.00 93.00 107 SER A N 1
ATOM 787 C CA . SER A 1 107 ? -8.484 19.216 50.618 1.00 93.00 107 SER A CA 1
ATOM 788 C C . SER A 1 107 ? -8.424 19.111 49.100 1.00 93.00 107 SER A C 1
ATOM 790 O O . SER A 1 107 ? -8.105 18.054 48.555 1.00 93.00 107 SER A O 1
ATOM 792 N N . TRP A 1 108 ? -8.715 20.218 48.431 1.00 95.06 108 TRP A N 1
ATOM 793 C CA . TRP A 1 108 ? -8.685 20.352 46.983 1.00 95.06 108 TRP A CA 1
ATOM 794 C C . TRP A 1 108 ? -7.584 21.332 46.594 1.00 95.06 108 TRP A C 1
ATOM 796 O O . TRP A 1 108 ? -7.551 22.444 47.115 1.00 95.06 108 TRP A O 1
ATOM 806 N N . GLU A 1 109 ? -6.734 20.943 45.651 1.00 96.19 109 GLU A N 1
ATOM 807 C CA . GLU A 1 109 ? -5.777 21.817 44.968 1.00 96.19 109 GLU A CA 1
ATOM 808 C C . GLU A 1 109 ? -5.950 21.612 43.458 1.00 96.19 109 GLU A C 1
ATOM 810 O O . GLU A 1 109 ? -5.978 20.482 42.982 1.00 96.19 109 GLU A O 1
ATOM 815 N N . GLY A 1 110 ? -6.119 22.685 42.695 1.00 94.38 110 GLY A N 1
ATOM 816 C CA . GLY A 1 110 ? -6.380 22.658 41.263 1.00 94.38 110 GLY A CA 1
ATOM 817 C C . GLY A 1 110 ? -5.485 23.637 40.520 1.00 94.38 110 GLY A C 1
ATOM 818 O O . GLY A 1 110 ? -5.361 24.789 40.918 1.00 94.38 110 GLY A O 1
ATOM 819 N N . GLU A 1 111 ? -4.905 23.193 39.413 1.00 94.62 111 GLU A N 1
ATOM 820 C CA . GLU A 1 111 ? -4.108 24.019 38.508 1.00 94.62 111 GLU A CA 1
ATOM 821 C C . GLU A 1 111 ? -4.810 24.122 37.153 1.00 94.62 111 GLU A C 1
ATOM 823 O O . GLU A 1 111 ? -5.240 23.114 36.579 1.00 94.62 111 GLU A O 1
ATOM 828 N N . LEU A 1 112 ? -4.923 25.338 36.627 1.00 92.06 112 LEU A N 1
ATOM 829 C CA . LEU A 1 112 ? -5.523 25.577 35.324 1.00 92.06 112 LEU A CA 1
ATOM 830 C C . LEU A 1 112 ? -4.676 24.932 34.216 1.00 92.06 112 LEU A C 1
ATOM 832 O O . LEU A 1 112 ? -3.496 25.240 34.037 1.00 92.06 112 LEU A O 1
ATOM 836 N N . ILE A 1 113 ? -5.297 24.076 33.405 1.00 88.81 113 ILE A N 1
ATOM 837 C CA . ILE A 1 113 ? -4.659 23.523 32.210 1.00 88.81 113 ILE A CA 1
ATOM 838 C C . ILE A 1 113 ? -4.785 24.559 31.099 1.00 88.81 113 ILE A C 1
ATOM 840 O O . ILE A 1 113 ? -5.885 24.878 30.642 1.00 88.81 113 ILE A O 1
ATOM 844 N N . ARG A 1 114 ? -3.643 25.085 30.647 1.00 84.44 114 ARG A N 1
ATOM 845 C CA . ARG A 1 114 ? -3.618 26.092 29.583 1.00 84.44 114 ARG A CA 1
ATOM 846 C C . ARG A 1 114 ? -4.224 25.536 28.289 1.00 84.44 114 ARG A C 1
ATOM 848 O O . ARG A 1 114 ? -3.932 24.387 27.936 1.00 84.44 114 ARG A O 1
ATOM 855 N N . PRO A 1 115 ? -4.984 26.351 27.535 1.00 78.12 115 PRO A N 1
ATOM 856 C CA . PRO A 1 115 ? -5.441 25.972 26.204 1.00 78.12 115 PRO A CA 1
ATOM 857 C C . PRO A 1 115 ? -4.278 25.464 25.339 1.00 78.12 115 PRO A C 1
ATOM 859 O O . PRO A 1 115 ? -3.194 26.046 25.339 1.00 78.12 115 PRO A O 1
ATOM 862 N N . GLY A 1 116 ? -4.489 24.347 24.640 1.00 72.50 116 GLY A N 1
ATOM 863 C CA . GLY A 1 116 ? -3.469 23.705 23.800 1.00 72.50 116 GLY A CA 1
ATOM 864 C C . GLY A 1 116 ? -2.454 22.823 24.540 1.00 72.50 116 GLY A C 1
ATOM 865 O O . GLY A 1 116 ? -1.623 22.196 23.890 1.00 72.50 116 GLY A O 1
ATOM 866 N N . THR A 1 117 ? -2.509 22.722 25.873 1.00 77.12 117 THR A N 1
ATOM 867 C CA . THR A 1 117 ? -1.652 21.792 26.628 1.00 77.12 117 THR A CA 1
ATOM 868 C C . THR A 1 117 ? -2.276 20.399 26.695 1.00 77.12 117 THR A C 1
ATOM 870 O O . THR A 1 117 ? -3.408 20.226 27.149 1.00 77.12 117 THR A O 1
ATOM 873 N N . VAL A 1 118 ? -1.511 19.383 26.293 1.00 72.19 118 VAL A N 1
ATOM 874 C CA . VAL A 1 118 ? -1.916 17.973 26.365 1.00 72.19 118 VAL A CA 1
ATOM 875 C C . VAL A 1 118 ? -1.617 17.431 27.762 1.00 72.19 118 VAL A C 1
ATOM 877 O O . VAL A 1 118 ? -0.560 16.857 28.010 1.00 72.19 118 VAL A O 1
ATOM 880 N N . ARG A 1 119 ? -2.548 17.642 28.696 1.00 81.12 119 ARG A N 1
ATOM 881 C CA . ARG A 1 119 ? -2.481 17.103 30.063 1.00 81.12 119 ARG A CA 1
ATOM 882 C C . ARG A 1 119 ? -3.768 16.356 30.394 1.00 81.12 119 ARG A C 1
ATOM 884 O O . ARG A 1 119 ? -4.871 16.857 30.166 1.00 81.12 119 ARG A O 1
ATOM 891 N N . TRP A 1 120 ? -3.605 15.161 30.950 1.00 86.75 120 TRP A N 1
ATOM 892 C CA . TRP A 1 120 ? -4.695 14.291 31.372 1.00 86.75 120 TRP A CA 1
ATOM 893 C C . TRP A 1 120 ? -4.492 13.917 32.840 1.00 86.75 120 TRP A C 1
ATOM 895 O O . TRP A 1 120 ? -3.773 12.962 33.120 1.00 86.75 120 TRP A O 1
ATOM 905 N N . PRO A 1 121 ? -5.083 14.683 33.778 1.00 88.06 121 PRO A N 1
ATOM 906 C CA . PRO A 1 121 ? -4.955 14.420 35.213 1.00 88.06 121 PRO A CA 1
ATOM 907 C C . PRO A 1 121 ? -5.389 12.998 35.576 1.00 88.06 121 PRO A C 1
ATOM 909 O O . PRO A 1 121 ? -4.705 12.305 36.317 1.00 88.06 121 PRO A O 1
ATOM 912 N N . VAL A 1 122 ? -6.488 12.546 34.966 1.00 90.94 122 VAL A N 1
ATOM 913 C CA . VAL A 1 122 ? -6.870 11.135 34.918 1.00 90.94 122 VAL A CA 1
ATOM 914 C C . VAL A 1 122 ? -6.401 10.573 33.581 1.00 90.94 122 VAL A C 1
ATOM 916 O O . VAL A 1 122 ? -6.953 10.909 32.527 1.00 90.94 122 VAL A O 1
ATOM 919 N N . ARG A 1 123 ? -5.351 9.751 33.626 1.00 90.75 123 ARG A N 1
ATOM 920 C CA . ARG A 1 123 ? -4.627 9.261 32.444 1.00 90.75 123 ARG A CA 1
ATOM 921 C C . ARG A 1 123 ? -5.542 8.467 31.497 1.00 90.75 123 ARG A C 1
ATOM 923 O O . ARG A 1 123 ? -6.302 7.619 31.970 1.00 90.75 123 ARG A O 1
ATOM 930 N N . PRO A 1 124 ? -5.498 8.679 30.168 1.00 92.38 124 PRO A N 1
ATOM 931 C CA . PRO A 1 124 ? -6.266 7.880 29.222 1.00 92.38 124 PRO A CA 1
ATOM 932 C C . PRO A 1 124 ? -5.793 6.429 29.264 1.00 92.38 124 PRO A C 1
ATOM 934 O O . PRO A 1 124 ? -4.603 6.158 29.113 1.00 92.38 124 PRO A O 1
ATOM 937 N N . ARG A 1 125 ? -6.729 5.496 29.451 1.00 93.25 125 ARG A N 1
ATOM 938 C CA . ARG A 1 125 ? -6.471 4.055 29.427 1.00 93.25 125 ARG A CA 1
ATOM 939 C C . ARG A 1 125 ? -7.177 3.429 28.243 1.00 93.25 125 ARG A C 1
ATOM 941 O O . ARG A 1 125 ? -8.388 3.570 28.081 1.00 93.25 125 ARG A O 1
ATOM 948 N N . VAL A 1 126 ? -6.427 2.716 27.422 1.00 93.69 126 VAL A N 1
ATOM 949 C CA . VAL A 1 126 ? -6.915 2.096 26.196 1.00 93.69 126 VAL A CA 1
ATOM 950 C C . VAL A 1 126 ? -6.628 0.612 26.225 1.00 93.69 126 VAL A C 1
ATOM 952 O O . VAL A 1 126 ? -5.537 0.177 26.583 1.00 93.69 126 VAL A O 1
ATOM 955 N N . ARG A 1 127 ? -7.627 -0.164 25.824 1.00 92.44 127 ARG A N 1
ATOM 956 C CA . ARG A 1 127 ? -7.529 -1.603 25.651 1.00 92.44 127 ARG A CA 1
ATOM 957 C C . ARG A 1 127 ? -7.337 -1.908 24.176 1.00 92.44 127 ARG A C 1
ATOM 959 O O . ARG A 1 127 ? -8.162 -1.532 23.348 1.00 92.44 127 ARG A O 1
ATOM 966 N N . VAL A 1 128 ? -6.273 -2.626 23.858 1.00 92.25 128 VAL A N 1
ATOM 967 C CA . VAL A 1 128 ? -6.077 -3.250 22.553 1.00 92.25 128 VAL A CA 1
ATOM 968 C C . VAL A 1 128 ? -6.497 -4.704 22.685 1.00 92.25 128 VAL A C 1
ATOM 970 O O . VAL A 1 128 ? -5.880 -5.459 23.436 1.00 92.25 128 VAL A O 1
ATOM 973 N N . ARG A 1 129 ? -7.578 -5.081 22.001 1.00 90.19 129 ARG A N 1
ATOM 974 C CA . ARG A 1 129 ? -8.141 -6.437 22.022 1.00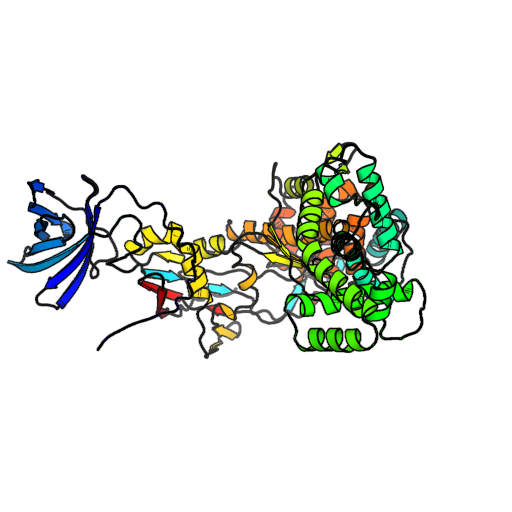 90.19 129 ARG A CA 1
ATOM 975 C C . ARG A 1 129 ? -7.101 -7.463 21.596 1.00 90.19 129 ARG A C 1
ATOM 977 O O . ARG A 1 129 ? -6.244 -7.182 20.758 1.00 90.19 129 ARG A O 1
ATOM 984 N N . GLN A 1 130 ? -7.243 -8.679 22.120 1.00 89.31 130 GLN A N 1
ATOM 985 C CA . GLN A 1 130 ? -6.472 -9.814 21.629 1.00 89.31 130 GLN A CA 1
ATOM 986 C C . GLN A 1 130 ? -6.683 -9.965 20.120 1.00 89.31 130 GLN A C 1
ATOM 988 O O . GLN A 1 130 ? -7.823 -10.004 19.652 1.00 89.31 130 GLN A O 1
ATOM 993 N N . LEU A 1 131 ? -5.586 -10.090 19.380 1.00 88.88 131 LEU A N 1
ATOM 994 C CA . LEU A 1 131 ? -5.593 -10.292 17.939 1.00 88.88 131 LEU A CA 1
ATOM 995 C C . LEU A 1 131 ? -5.165 -11.729 17.636 1.00 88.88 131 LEU A C 1
ATOM 997 O O . LEU A 1 131 ? -4.068 -12.139 17.999 1.00 88.88 131 LEU A O 1
ATOM 1001 N N . ALA A 1 132 ? -6.017 -12.482 16.948 1.00 87.00 132 ALA A N 1
ATOM 1002 C CA . ALA A 1 132 ? -5.677 -13.771 16.356 1.00 87.00 132 ALA A CA 1
ATOM 1003 C C . ALA A 1 132 ? -5.514 -13.603 14.842 1.00 87.00 132 ALA A C 1
ATOM 1005 O O . ALA A 1 132 ? -6.406 -13.067 14.180 1.00 87.00 132 ALA A O 1
ATOM 1006 N N . VAL A 1 133 ? -4.397 -14.068 14.291 1.00 87.44 133 VAL A N 1
ATOM 1007 C CA . VAL A 1 133 ? -4.102 -13.990 12.856 1.00 87.44 133 VAL A CA 1
ATOM 1008 C C . VAL A 1 133 ? -3.553 -15.306 12.326 1.00 87.44 133 VAL A C 1
ATOM 1010 O O . VAL A 1 133 ? -3.184 -16.197 13.093 1.00 87.44 133 VAL A O 1
ATOM 1013 N N . GLY A 1 134 ? -3.428 -15.378 11.006 1.00 83.94 134 GLY A N 1
ATOM 1014 C CA . GLY A 1 134 ? -2.704 -16.446 10.337 1.00 83.94 134 GLY A CA 1
ATOM 1015 C C . GLY A 1 134 ? -3.526 -17.718 10.155 1.00 83.94 134 GLY A C 1
ATOM 1016 O O . GLY A 1 134 ? -4.716 -17.784 10.489 1.00 83.94 134 GLY A O 1
ATOM 1017 N N . THR A 1 135 ? -2.865 -18.756 9.652 1.00 83.50 135 THR A N 1
ATOM 1018 C CA . THR A 1 135 ? -3.431 -20.095 9.500 1.00 83.50 135 THR A CA 1
ATOM 1019 C C . THR A 1 135 ? -2.571 -21.154 10.178 1.00 83.50 135 THR A C 1
ATOM 1021 O O . THR A 1 135 ? -1.344 -21.058 10.231 1.00 83.50 135 THR A O 1
ATOM 1024 N N . ARG A 1 136 ? -3.238 -22.186 10.709 1.00 84.19 136 ARG A N 1
ATOM 1025 C CA . ARG A 1 136 ? -2.591 -23.408 11.212 1.00 84.19 136 ARG A CA 1
ATOM 1026 C C . ARG A 1 136 ? -2.317 -24.415 10.096 1.00 84.19 136 ARG A C 1
ATOM 1028 O O . ARG A 1 136 ? -1.562 -25.359 10.295 1.00 84.19 136 ARG A O 1
ATOM 1035 N N . ALA A 1 137 ? -2.945 -24.233 8.936 1.00 84.62 137 ALA A N 1
ATOM 1036 C CA . ALA A 1 137 ? -2.754 -25.117 7.802 1.00 84.62 137 ALA A CA 1
ATOM 1037 C C . ALA A 1 137 ? -1.355 -24.913 7.209 1.00 84.62 137 ALA A C 1
ATOM 1039 O O . ALA A 1 137 ? -0.965 -23.796 6.881 1.00 84.62 137 ALA A O 1
ATOM 1040 N N . ASN A 1 138 ? -0.623 -26.010 7.030 1.00 87.88 138 ASN A N 1
ATOM 1041 C CA . ASN A 1 138 ? 0.666 -26.038 6.332 1.00 87.88 138 ASN A CA 1
ATOM 1042 C C . ASN A 1 138 ? 0.519 -26.279 4.817 1.00 87.88 138 ASN A C 1
ATOM 1044 O O . ASN A 1 138 ? 1.508 -26.400 4.090 1.00 87.88 138 ASN A O 1
ATOM 1048 N N . ALA A 1 139 ? -0.719 -26.380 4.336 1.00 90.38 139 ALA A N 1
ATOM 1049 C CA . ALA A 1 139 ? -1.032 -26.543 2.933 1.00 90.38 139 ALA A CA 1
ATOM 1050 C C . ALA A 1 139 ? -2.330 -25.820 2.574 1.00 90.38 139 ALA A C 1
ATOM 1052 O O . ALA A 1 139 ? -3.291 -25.805 3.346 1.00 90.38 139 ALA A O 1
ATOM 1053 N N . THR A 1 140 ? -2.358 -25.273 1.367 1.00 91.50 140 THR A N 1
ATOM 1054 C CA . THR A 1 140 ? -3.574 -24.840 0.692 1.00 91.50 140 THR A CA 1
ATOM 1055 C C . THR A 1 140 ? -4.092 -25.984 -0.170 1.00 91.50 140 THR A C 1
ATOM 1057 O O . THR A 1 140 ? -3.349 -26.576 -0.953 1.00 91.50 140 THR A O 1
ATOM 1060 N N . VAL A 1 141 ? -5.380 -26.298 -0.028 1.00 92.00 141 VAL A N 1
ATOM 1061 C CA . VAL A 1 141 ? -6.040 -27.364 -0.787 1.00 92.00 141 VAL A CA 1
ATOM 1062 C C . VAL A 1 141 ? -6.891 -26.749 -1.889 1.00 92.00 141 VAL A C 1
ATOM 1064 O O . VAL A 1 141 ? -7.886 -26.076 -1.614 1.00 92.00 141 VAL A O 1
ATOM 1067 N N . ILE A 1 142 ? -6.531 -27.023 -3.141 1.00 94.56 142 ILE A N 1
ATOM 1068 C CA . ILE A 1 142 ? -7.358 -26.702 -4.303 1.00 94.56 142 ILE A CA 1
ATOM 1069 C C . ILE A 1 142 ? -8.140 -27.962 -4.709 1.00 94.56 142 ILE A C 1
ATOM 1071 O O . ILE A 1 142 ? -7.528 -28.984 -5.039 1.00 94.56 142 ILE A O 1
ATOM 1075 N N . PRO A 1 143 ? -9.487 -27.921 -4.728 1.00 94.06 143 PRO A N 1
ATOM 1076 C CA . PRO A 1 143 ? -10.307 -29.061 -5.132 1.00 94.06 143 PRO A CA 1
ATOM 1077 C C . PRO A 1 143 ? -9.945 -29.612 -6.518 1.00 94.06 143 PRO A C 1
ATOM 1079 O O . PRO A 1 143 ? -9.726 -28.849 -7.459 1.00 94.06 143 PRO A O 1
ATOM 1082 N N . ALA A 1 144 ? -9.967 -30.941 -6.669 1.00 92.81 144 ALA A N 1
ATOM 1083 C CA . ALA A 1 144 ? -9.564 -31.637 -7.898 1.00 92.81 144 ALA A CA 1
ATOM 1084 C C . ALA A 1 144 ? -10.302 -31.135 -9.153 1.00 92.81 144 ALA A C 1
ATOM 1086 O O . ALA A 1 144 ? -9.687 -30.906 -10.191 1.00 92.81 144 ALA A O 1
ATOM 1087 N N . ALA A 1 145 ? -11.612 -30.886 -9.044 1.00 92.81 145 ALA A N 1
ATOM 1088 C CA . ALA A 1 145 ? -12.422 -30.347 -10.139 1.00 92.81 145 ALA A CA 1
ATOM 1089 C C . ALA A 1 145 ? -11.949 -28.968 -10.624 1.00 92.81 145 ALA A C 1
ATOM 1091 O O . ALA A 1 145 ? -12.097 -28.644 -11.802 1.00 92.81 145 ALA A O 1
ATOM 1092 N N . TRP A 1 146 ? -11.421 -28.148 -9.713 1.00 94.38 146 TRP A N 1
ATOM 1093 C CA . TRP A 1 146 ? -10.889 -26.830 -10.039 1.00 94.38 146 TRP A CA 1
ATOM 1094 C C . TRP A 1 146 ? -9.485 -26.943 -10.626 1.00 94.38 146 TRP A C 1
ATOM 1096 O O . TRP A 1 146 ? -9.226 -26.375 -11.683 1.00 94.38 146 TRP A O 1
ATOM 1106 N N . ALA A 1 147 ? -8.620 -27.760 -10.019 1.00 91.25 147 ALA A N 1
ATOM 1107 C CA . ALA A 1 147 ? -7.286 -28.044 -10.547 1.00 91.25 147 ALA A CA 1
ATOM 1108 C C . ALA A 1 147 ? -7.332 -28.598 -11.988 1.00 91.25 147 ALA A C 1
ATOM 1110 O O . ALA A 1 147 ? -6.547 -28.187 -12.838 1.00 91.25 147 ALA A O 1
ATOM 1111 N N . ALA A 1 148 ? -8.304 -29.463 -12.299 1.00 89.75 148 ALA A N 1
ATOM 1112 C CA . ALA A 1 148 ? -8.514 -30.001 -13.645 1.00 89.75 148 ALA A CA 1
ATOM 1113 C C . ALA A 1 148 ? -9.047 -28.969 -14.660 1.00 89.75 148 ALA A C 1
ATOM 1115 O O . ALA A 1 148 ? -8.960 -29.190 -15.864 1.00 89.75 148 ALA A O 1
ATOM 1116 N N . ALA A 1 149 ? -9.616 -27.855 -14.192 1.00 89.88 149 ALA A N 1
ATOM 1117 C CA . ALA A 1 149 ? -10.200 -26.808 -15.030 1.00 89.88 149 ALA A CA 1
ATOM 1118 C C . ALA A 1 149 ? -9.266 -25.611 -15.260 1.00 89.88 149 ALA A C 1
ATOM 1120 O O . ALA A 1 149 ? -9.680 -24.622 -15.872 1.00 89.88 149 ALA A O 1
ATOM 1121 N N . LEU A 1 150 ? -8.036 -25.663 -14.742 1.00 88.44 150 LEU A N 1
ATOM 1122 C CA . LEU A 1 150 ? -7.043 -24.620 -14.965 1.00 88.44 150 LEU A CA 1
ATOM 1123 C C . LEU A 1 150 ? -6.778 -24.458 -16.464 1.00 88.44 150 LEU A C 1
ATOM 1125 O O . LEU A 1 150 ? -6.619 -25.446 -17.178 1.00 88.44 150 LEU A O 1
ATOM 1129 N N . SER A 1 151 ? -6.678 -23.211 -16.931 1.00 75.06 151 SER A N 1
ATOM 1130 C CA . SER A 1 151 ? -6.342 -22.921 -18.328 1.00 75.06 151 SER A CA 1
ATOM 1131 C C . SER A 1 151 ? -5.078 -23.669 -18.749 1.00 75.06 151 SER A C 1
ATOM 1133 O O . SER A 1 151 ? -4.080 -23.649 -18.017 1.00 75.06 151 SER A O 1
ATOM 1135 N N . ASP A 1 152 ? -5.113 -24.303 -19.921 1.00 74.38 152 ASP A N 1
ATOM 1136 C CA . ASP A 1 152 ? -3.939 -24.961 -20.492 1.00 74.38 152 ASP A CA 1
ATOM 1137 C C . ASP A 1 152 ? -2.840 -23.936 -20.823 1.00 74.38 152 ASP A C 1
ATOM 1139 O O . ASP A 1 152 ? -3.103 -22.813 -21.265 1.00 74.38 152 ASP A O 1
ATOM 1143 N N . SER A 1 153 ? -1.601 -24.373 -20.625 1.00 71.19 153 SER A N 1
ATOM 1144 C CA . SER A 1 153 ? -0.352 -23.710 -20.993 1.00 71.19 153 SER A CA 1
ATOM 1145 C C . SER A 1 153 ? -0.335 -23.134 -22.390 1.00 71.19 153 SER A C 1
ATOM 1147 O O . SER A 1 153 ? 0.038 -21.975 -22.564 1.00 71.19 153 SER A O 1
ATOM 1149 N N . MET A 1 154 ? -0.849 -23.871 -23.371 1.00 80.50 154 MET A N 1
ATOM 1150 C CA . MET A 1 154 ? -0.867 -23.398 -24.749 1.00 80.50 154 MET A CA 1
ATOM 1151 C C . MET A 1 154 ? -1.782 -22.190 -24.958 1.00 80.50 154 MET A C 1
ATOM 1153 O O . MET A 1 154 ? -1.599 -21.431 -25.907 1.00 80.50 154 MET A O 1
ATOM 1157 N N . THR A 1 155 ? -2.789 -21.981 -24.110 1.00 84.19 155 THR A N 1
ATOM 1158 C CA . THR A 1 155 ? -3.644 -20.790 -24.211 1.00 84.19 155 THR A CA 1
ATOM 1159 C C . THR A 1 155 ? -2.918 -19.553 -23.698 1.00 84.19 155 THR A C 1
ATOM 1161 O O . THR A 1 155 ? -2.900 -18.543 -24.396 1.00 84.19 155 THR A O 1
ATOM 1164 N N . LEU A 1 156 ? -2.252 -19.650 -22.545 1.00 83.38 156 LEU A N 1
ATOM 1165 C CA . LEU A 1 156 ? -1.495 -18.529 -21.981 1.00 83.38 156 LEU A CA 1
ATOM 1166 C C . LEU A 1 156 ? -0.264 -18.175 -22.828 1.00 83.38 156 LEU A C 1
ATOM 1168 O O . LEU A 1 156 ? -0.014 -16.997 -23.057 1.00 83.38 156 LEU A O 1
ATOM 1172 N N . GLU A 1 157 ? 0.436 -19.170 -23.384 1.00 85.31 157 GLU A N 1
ATOM 1173 C CA . GLU A 1 157 ? 1.522 -18.943 -24.350 1.00 85.31 157 GLU A CA 1
ATOM 1174 C C . GLU A 1 157 ? 1.040 -18.212 -25.611 1.00 85.31 157 GLU A C 1
ATOM 1176 O O . GLU A 1 157 ? 1.711 -17.301 -26.091 1.00 85.31 157 GLU A O 1
ATOM 1181 N N . ARG A 1 158 ? -0.135 -18.571 -26.151 1.00 87.56 158 ARG A N 1
ATOM 1182 C CA . ARG A 1 158 ? -0.700 -17.894 -27.333 1.00 87.56 158 ARG A CA 1
ATOM 1183 C C . ARG A 1 158 ? -1.075 -16.444 -27.044 1.00 87.56 158 ARG A C 1
ATOM 1185 O O . ARG A 1 158 ? -0.799 -15.574 -27.864 1.00 87.56 158 ARG A O 1
ATOM 1192 N N . GLU A 1 159 ? -1.695 -16.183 -25.898 1.00 87.31 159 GLU A N 1
ATOM 1193 C CA . GLU A 1 159 ? -2.057 -14.824 -25.477 1.00 87.31 159 GLU A CA 1
ATOM 1194 C C . GLU A 1 159 ? -0.818 -13.961 -25.234 1.00 87.31 159 GLU A C 1
ATOM 1196 O O . GLU A 1 159 ? -0.754 -12.824 -25.701 1.00 87.31 159 GLU A O 1
ATOM 1201 N N . TYR A 1 160 ? 0.197 -14.524 -24.578 1.00 88.88 160 TYR A N 1
ATOM 1202 C CA . TYR A 1 160 ? 1.499 -13.892 -24.410 1.00 88.88 160 TYR A CA 1
ATOM 1203 C C . TYR A 1 160 ? 2.163 -13.584 -25.760 1.00 88.88 160 TYR A C 1
ATOM 1205 O O . TYR A 1 160 ? 2.562 -12.446 -26.004 1.00 88.88 160 TYR A O 1
ATOM 1213 N N . ALA A 1 161 ? 2.238 -14.560 -26.670 1.00 88.31 161 ALA A N 1
ATOM 1214 C CA . ALA A 1 161 ? 2.839 -14.372 -27.988 1.00 88.31 161 ALA A CA 1
ATOM 1215 C C . ALA A 1 161 ? 2.118 -13.284 -28.800 1.00 88.31 161 ALA A C 1
ATOM 1217 O O . ALA A 1 161 ? 2.762 -12.490 -29.486 1.00 88.31 161 ALA A O 1
ATOM 1218 N N . GLU A 1 162 ? 0.792 -13.203 -28.687 1.00 89.44 162 GLU A N 1
ATOM 1219 C CA . GLU A 1 162 ? -0.002 -12.142 -29.303 1.00 89.44 162 GLU A CA 1
ATOM 1220 C C . GLU A 1 162 ? 0.301 -10.763 -28.694 1.00 89.44 162 GLU A C 1
ATOM 1222 O O . GLU A 1 162 ? 0.446 -9.791 -29.438 1.00 89.44 162 GLU A O 1
ATOM 1227 N N . LEU A 1 163 ? 0.456 -10.662 -27.368 1.00 89.94 163 LEU A N 1
ATOM 1228 C CA . LEU A 1 163 ? 0.876 -9.419 -26.711 1.00 89.94 163 LEU A CA 1
ATOM 1229 C C . LEU A 1 163 ? 2.270 -8.982 -27.179 1.00 89.94 163 LEU A C 1
ATOM 1231 O O . LEU A 1 163 ? 2.432 -7.836 -27.597 1.00 89.94 163 LEU A O 1
ATOM 1235 N N . VAL A 1 164 ? 3.252 -9.889 -27.189 1.00 90.62 164 VAL A N 1
ATOM 1236 C CA . VAL A 1 164 ? 4.619 -9.620 -27.678 1.00 90.62 164 VAL A CA 1
ATOM 1237 C C . VAL A 1 164 ? 4.608 -9.152 -29.135 1.00 90.62 164 VAL A C 1
ATOM 1239 O O . VAL A 1 164 ? 5.262 -8.170 -29.491 1.00 90.62 164 VAL A O 1
ATOM 1242 N N . ARG A 1 165 ? 3.814 -9.809 -29.988 1.00 89.44 165 ARG A N 1
ATOM 1243 C CA . ARG A 1 165 ? 3.665 -9.424 -31.396 1.00 89.44 165 ARG A CA 1
ATOM 1244 C C . ARG A 1 165 ? 3.121 -8.002 -31.539 1.00 89.44 165 ARG A C 1
ATOM 1246 O O . ARG A 1 165 ? 3.607 -7.252 -32.380 1.00 89.44 165 ARG A O 1
ATOM 1253 N N . ARG A 1 166 ? 2.141 -7.612 -30.716 1.00 90.00 166 ARG A N 1
ATOM 1254 C CA . ARG A 1 166 ? 1.548 -6.261 -30.736 1.00 90.00 166 ARG A CA 1
ATOM 1255 C C . ARG A 1 166 ? 2.486 -5.176 -30.220 1.00 90.00 166 ARG A C 1
ATOM 1257 O O . ARG A 1 166 ? 2.389 -4.042 -30.676 1.00 90.00 166 ARG A O 1
ATOM 1264 N N . THR A 1 167 ? 3.387 -5.494 -29.292 1.00 88.31 167 THR A N 1
ATOM 1265 C CA . THR A 1 167 ? 4.401 -4.534 -28.824 1.00 88.31 167 THR A CA 1
ATOM 1266 C C . THR A 1 167 ? 5.567 -4.376 -29.806 1.00 88.31 167 THR A C 1
ATOM 1268 O O . THR A 1 167 ? 6.338 -3.416 -29.701 1.00 88.31 167 THR A O 1
ATOM 1271 N N . GLY A 1 168 ? 5.689 -5.289 -30.779 1.00 88.50 168 GLY A N 1
ATOM 1272 C CA . GLY A 1 168 ? 6.802 -5.339 -31.727 1.00 88.50 168 GLY A CA 1
ATOM 1273 C C . GLY A 1 168 ? 8.115 -5.773 -31.075 1.00 88.50 168 GLY A C 1
ATOM 1274 O O . GLY A 1 168 ? 9.186 -5.449 -31.582 1.00 88.50 168 GLY A O 1
ATOM 1275 N N . LEU A 1 169 ? 8.040 -6.450 -29.928 1.00 89.00 169 LEU A N 1
ATOM 1276 C CA . LEU A 1 169 ? 9.205 -6.966 -29.223 1.00 89.00 169 LEU A CA 1
ATOM 1277 C C . LEU A 1 169 ? 9.551 -8.384 -29.711 1.00 89.00 169 LEU A C 1
ATOM 1279 O O . LEU A 1 169 ? 8.671 -9.103 -30.187 1.00 89.00 169 LEU A O 1
ATOM 1283 N N . PRO A 1 170 ? 10.817 -8.825 -29.598 1.00 85.00 170 PRO A N 1
ATOM 1284 C CA . PRO A 1 170 ? 11.184 -10.195 -29.949 1.00 85.00 170 PRO A CA 1
ATOM 1285 C C . PRO A 1 170 ? 10.485 -11.192 -29.018 1.00 85.00 170 PRO A C 1
ATOM 1287 O O . PRO A 1 170 ? 10.241 -10.880 -27.855 1.00 85.00 170 PRO A O 1
ATOM 1290 N N . VAL A 1 171 ? 10.194 -12.403 -29.491 1.00 80.00 171 VAL A N 1
ATOM 1291 C CA . VAL A 1 171 ? 9.719 -13.506 -28.635 1.00 80.00 171 VAL A CA 1
ATOM 1292 C C . VAL A 1 171 ? 10.933 -14.211 -28.031 1.00 80.00 171 VAL A C 1
ATOM 1294 O O . VAL A 1 171 ? 11.838 -14.593 -28.767 1.00 80.00 171 VAL A O 1
ATOM 1297 N N . VAL A 1 172 ? 10.947 -14.408 -26.712 1.00 79.06 172 VAL A N 1
ATOM 1298 C CA . VAL A 1 172 ? 11.983 -15.188 -26.006 1.00 79.06 172 VAL A CA 1
ATOM 1299 C C . VAL A 1 172 ? 11.428 -16.507 -25.476 1.00 79.06 172 VAL A C 1
ATOM 1301 O O . VAL A 1 172 ? 10.227 -16.647 -25.209 1.00 79.06 172 VAL A O 1
ATOM 1304 N N . ARG A 1 173 ? 12.315 -17.496 -25.335 1.00 72.81 173 ARG A N 1
ATOM 1305 C CA . ARG A 1 173 ? 11.972 -18.844 -24.859 1.00 72.81 173 ARG A CA 1
ATOM 1306 C C . ARG A 1 173 ? 12.082 -18.931 -23.334 1.00 72.81 173 ARG A C 1
ATOM 1308 O O . ARG A 1 173 ? 12.800 -18.158 -22.713 1.00 72.81 173 ARG A O 1
ATOM 1315 N N . GLY A 1 174 ? 11.379 -19.904 -22.747 1.00 68.62 174 GLY A N 1
ATOM 1316 C CA . GLY A 1 174 ? 11.102 -20.033 -21.306 1.00 68.62 174 GLY A CA 1
ATOM 1317 C C . GLY A 1 174 ? 12.183 -19.522 -20.344 1.00 68.62 174 GLY A C 1
ATOM 1318 O O . GLY A 1 174 ? 11.946 -18.542 -19.647 1.00 68.62 174 GLY A O 1
ATOM 1319 N N . GLY A 1 175 ? 13.367 -20.145 -20.314 1.00 67.38 175 GLY A N 1
ATOM 1320 C CA . GLY A 1 175 ? 14.420 -19.806 -19.340 1.00 67.38 175 GLY A CA 1
ATOM 1321 C C . GLY A 1 175 ? 14.979 -18.379 -19.443 1.00 67.38 175 GLY A C 1
ATOM 1322 O O . GLY A 1 175 ? 15.451 -17.835 -18.450 1.00 67.38 175 GLY A O 1
ATOM 1323 N N . GLU A 1 176 ? 14.885 -17.737 -20.609 1.00 79.00 176 GLU A N 1
ATOM 1324 C CA . GLU A 1 176 ? 15.360 -16.362 -20.827 1.00 79.00 176 GLU A CA 1
ATOM 1325 C C . GLU A 1 176 ? 14.366 -15.313 -20.304 1.00 79.00 176 GLU A C 1
ATOM 1327 O O . GLU A 1 176 ? 14.748 -14.173 -20.033 1.00 79.00 176 GLU A O 1
ATOM 1332 N N . ARG A 1 177 ? 13.096 -15.698 -20.110 1.00 80.75 177 ARG A N 1
ATOM 1333 C CA . ARG A 1 177 ? 12.009 -14.792 -19.705 1.00 80.75 177 ARG A CA 1
ATOM 1334 C C . ARG A 1 177 ? 12.215 -14.191 -18.318 1.00 80.75 177 ARG A C 1
ATOM 1336 O O . ARG A 1 177 ? 11.887 -13.029 -18.117 1.00 80.75 177 ARG A O 1
ATOM 1343 N N . VAL A 1 178 ? 12.798 -14.941 -17.376 1.00 76.06 178 VAL A N 1
ATOM 1344 C CA . VAL A 1 178 ? 13.046 -14.453 -16.000 1.00 76.06 178 VAL A CA 1
ATOM 1345 C C . VAL A 1 178 ? 14.014 -13.269 -16.014 1.00 76.06 178 VAL A C 1
ATOM 1347 O O . VAL A 1 178 ? 13.758 -12.227 -15.412 1.00 76.06 178 VAL A O 1
ATOM 1350 N N . ASN A 1 179 ? 15.120 -13.410 -16.745 1.00 80.31 179 ASN A N 1
ATOM 1351 C CA . ASN A 1 179 ? 16.104 -12.340 -16.882 1.00 80.31 179 ASN A CA 1
ATOM 1352 C C . ASN A 1 179 ? 15.530 -11.178 -17.692 1.00 80.31 179 ASN A C 1
ATOM 1354 O O . ASN A 1 179 ? 15.757 -10.016 -17.357 1.00 80.31 179 ASN A O 1
ATOM 1358 N N . ARG A 1 180 ? 14.727 -11.486 -18.717 1.00 84.38 180 ARG A N 1
ATOM 1359 C CA . ARG A 1 180 ? 14.079 -10.467 -19.530 1.00 84.38 180 ARG A CA 1
ATOM 1360 C C . ARG A 1 180 ? 13.068 -9.637 -18.747 1.00 84.38 180 ARG A C 1
ATOM 1362 O O . ARG A 1 180 ? 13.138 -8.424 -18.856 1.00 84.38 180 ARG A O 1
ATOM 1369 N N . SER A 1 181 ? 12.172 -10.213 -17.944 1.00 84.88 181 SER A N 1
ATOM 1370 C CA . SER A 1 181 ? 11.181 -9.423 -17.190 1.00 84.88 181 SER A CA 1
ATOM 1371 C C . SER A 1 181 ? 11.857 -8.418 -16.253 1.00 84.88 181 SER A C 1
ATOM 1373 O O . SER A 1 181 ? 11.439 -7.263 -16.167 1.00 84.88 181 SER A O 1
ATOM 1375 N N . ARG A 1 182 ? 12.964 -8.829 -15.618 1.00 85.56 182 ARG A N 1
ATOM 1376 C CA . ARG A 1 182 ? 13.810 -7.937 -14.816 1.00 85.56 182 ARG A CA 1
ATOM 1377 C C . ARG A 1 182 ? 14.444 -6.840 -15.671 1.00 85.56 182 ARG A C 1
ATOM 1379 O O . ARG A 1 182 ? 14.342 -5.668 -15.315 1.00 85.56 182 ARG A O 1
ATOM 1386 N N . ALA A 1 183 ? 15.057 -7.205 -16.796 1.00 87.69 183 ALA A N 1
ATOM 1387 C CA . ALA A 1 183 ? 15.696 -6.253 -17.700 1.00 87.69 183 ALA A CA 1
ATOM 1388 C C . ALA A 1 183 ? 14.694 -5.259 -18.316 1.00 87.69 183 ALA A C 1
ATOM 1390 O O . ALA A 1 183 ? 15.005 -4.081 -18.478 1.00 87.69 183 ALA A O 1
ATOM 1391 N N . MET A 1 184 ? 13.473 -5.706 -18.613 1.00 89.69 184 MET A N 1
ATOM 1392 C CA . MET A 1 184 ? 12.369 -4.868 -19.074 1.00 89.69 184 MET A CA 1
ATOM 1393 C C . MET A 1 184 ? 11.973 -3.848 -18.014 1.00 89.69 184 MET A C 1
ATOM 1395 O O . MET A 1 184 ? 11.880 -2.665 -18.320 1.00 89.69 184 MET A O 1
ATOM 1399 N N . ALA A 1 185 ? 11.750 -4.286 -16.774 1.00 87.31 185 ALA A N 1
ATOM 1400 C CA . ALA A 1 185 ? 11.334 -3.387 -15.706 1.00 87.31 185 ALA A CA 1
ATOM 1401 C C . ALA A 1 185 ? 12.409 -2.334 -15.395 1.00 87.31 185 ALA A C 1
ATOM 1403 O O . ALA A 1 185 ? 12.088 -1.148 -15.354 1.00 87.31 185 ALA A O 1
ATOM 1404 N N . LEU A 1 186 ? 13.672 -2.757 -15.257 1.00 87.31 186 LEU A N 1
ATOM 1405 C CA . LEU A 1 186 ? 14.812 -1.902 -14.897 1.00 87.31 186 LEU A CA 1
ATOM 1406 C C . LEU A 1 186 ? 15.423 -1.133 -16.084 1.00 87.31 186 LEU A C 1
ATOM 1408 O O . LEU A 1 186 ? 16.492 -0.549 -15.954 1.00 87.31 186 LEU A O 1
ATOM 1412 N N . GLY A 1 187 ? 14.803 -1.155 -17.268 1.00 87.88 187 GLY A N 1
ATOM 1413 C CA . GLY A 1 187 ? 15.313 -0.414 -18.428 1.00 87.88 187 GLY A CA 1
ATOM 1414 C C . GLY A 1 187 ? 16.654 -0.921 -18.981 1.00 87.88 187 GLY A C 1
ATOM 1415 O O . GLY A 1 187 ? 17.343 -0.178 -19.679 1.00 87.88 187 GLY A O 1
ATOM 1416 N N . ALA A 1 188 ? 17.036 -2.167 -18.706 1.00 88.44 188 ALA A N 1
ATOM 1417 C CA . ALA A 1 188 ? 18.203 -2.820 -19.301 1.00 88.44 188 ALA A CA 1
ATOM 1418 C C . ALA A 1 188 ? 17.896 -3.446 -20.683 1.00 88.44 188 ALA A C 1
ATOM 1420 O O . ALA A 1 188 ? 18.812 -3.679 -21.464 1.00 88.44 188 ALA A O 1
ATOM 1421 N N . ASP A 1 189 ? 16.620 -3.672 -21.023 1.00 89.38 189 ASP A N 1
ATOM 1422 C CA . ASP A 1 189 ? 16.194 -4.192 -22.332 1.00 89.38 189 ASP A CA 1
ATOM 1423 C C . ASP A 1 189 ? 15.924 -3.063 -23.351 1.00 89.38 189 ASP A C 1
ATOM 1425 O O . ASP A 1 189 ? 14.889 -2.392 -23.303 1.00 89.38 189 ASP A O 1
ATOM 1429 N N . GLU A 1 190 ? 16.842 -2.855 -24.302 1.00 89.94 190 GLU A N 1
ATOM 1430 C CA . GLU A 1 190 ? 16.762 -1.771 -25.302 1.00 89.94 190 GLU A CA 1
ATOM 1431 C C . GLU A 1 190 ? 15.510 -1.837 -26.190 1.00 89.94 190 GLU A C 1
ATOM 1433 O O . GLU A 1 190 ? 14.918 -0.804 -26.521 1.00 89.94 190 GLU A O 1
ATOM 1438 N N . ALA A 1 191 ? 15.047 -3.040 -26.542 1.00 90.81 191 ALA A N 1
ATOM 1439 C CA . ALA A 1 191 ? 13.829 -3.199 -27.333 1.00 90.81 191 ALA A CA 1
ATOM 1440 C C . ALA A 1 191 ? 12.607 -2.646 -26.576 1.00 90.81 191 ALA A C 1
ATOM 1442 O O . ALA A 1 191 ? 11.796 -1.903 -27.143 1.00 90.81 191 ALA A O 1
ATOM 1443 N N . THR A 1 192 ? 12.508 -2.942 -25.279 1.00 92.69 192 THR A N 1
ATOM 1444 C CA . THR A 1 192 ? 11.454 -2.428 -24.397 1.00 92.69 192 THR A CA 1
ATOM 1445 C C . THR A 1 192 ? 11.591 -0.931 -24.178 1.00 92.69 192 THR A C 1
ATOM 1447 O O . THR A 1 192 ? 10.589 -0.228 -24.292 1.00 92.69 192 THR A O 1
ATOM 1450 N N . ARG A 1 193 ? 12.804 -0.403 -23.970 1.00 93.75 193 ARG A N 1
ATOM 1451 C CA . ARG A 1 193 ? 13.041 1.053 -23.908 1.00 93.75 193 ARG A CA 1
ATOM 1452 C C . ARG A 1 193 ? 12.524 1.762 -25.158 1.00 93.75 193 ARG A C 1
ATOM 1454 O O . ARG A 1 193 ? 11.802 2.755 -25.065 1.00 93.75 193 ARG A O 1
ATOM 1461 N N . ALA A 1 194 ? 12.846 1.234 -26.339 1.00 93.69 194 ALA A N 1
ATOM 1462 C CA . ALA A 1 194 ? 12.372 1.783 -27.603 1.00 93.69 194 ALA A CA 1
ATOM 1463 C C . ALA A 1 194 ? 10.839 1.734 -27.707 1.00 93.69 194 ALA A C 1
ATOM 1465 O O . ALA A 1 194 ? 10.224 2.693 -28.175 1.00 93.69 194 ALA A O 1
ATOM 1466 N N . ALA A 1 195 ? 10.207 0.652 -27.245 1.00 94.06 195 ALA A N 1
ATOM 1467 C CA . ALA A 1 195 ? 8.753 0.523 -27.223 1.00 94.06 195 ALA A CA 1
ATOM 1468 C C . ALA A 1 195 ? 8.082 1.506 -26.244 1.00 94.06 195 ALA A C 1
ATOM 1470 O O . ALA A 1 195 ? 7.109 2.164 -26.615 1.00 94.06 195 ALA A O 1
ATOM 1471 N N . VAL A 1 196 ? 8.639 1.683 -25.041 1.00 95.75 196 VAL A N 1
ATOM 1472 C CA . VAL A 1 196 ? 8.188 2.688 -24.063 1.00 95.75 196 VAL A CA 1
ATOM 1473 C C . VAL A 1 196 ? 8.312 4.095 -24.651 1.00 95.75 196 VAL A C 1
ATOM 1475 O O . VAL A 1 196 ? 7.364 4.879 -24.582 1.00 95.75 196 VAL A O 1
ATOM 1478 N N . ARG A 1 197 ? 9.441 4.410 -25.299 1.00 96.06 197 ARG A N 1
ATOM 1479 C CA . ARG A 1 197 ? 9.655 5.712 -25.944 1.00 96.06 197 ARG A CA 1
ATOM 1480 C C . ARG A 1 197 ? 8.632 5.980 -27.044 1.00 96.06 197 ARG A C 1
ATOM 1482 O O . ARG A 1 197 ? 8.069 7.070 -27.071 1.00 96.06 197 ARG A O 1
ATOM 1489 N N . ARG A 1 198 ? 8.341 4.995 -27.905 1.00 94.88 198 ARG A N 1
ATOM 1490 C CA . ARG A 1 198 ? 7.287 5.110 -28.932 1.00 94.88 198 ARG A CA 1
ATOM 1491 C C . ARG A 1 198 ? 5.917 5.385 -28.316 1.00 94.88 198 ARG A C 1
ATOM 1493 O O . ARG A 1 198 ? 5.184 6.227 -28.826 1.00 94.88 198 ARG A O 1
ATOM 1500 N N . GLN A 1 199 ? 5.581 4.727 -27.206 1.00 94.50 199 GLN A N 1
ATOM 1501 C CA . GLN A 1 199 ? 4.313 4.974 -26.519 1.00 94.50 199 GLN A CA 1
ATOM 1502 C C . GLN A 1 199 ? 4.243 6.396 -25.942 1.00 94.50 199 GLN A C 1
ATOM 1504 O O . GLN A 1 199 ? 3.243 7.084 -26.131 1.00 94.50 199 GLN A O 1
ATOM 1509 N N . LEU A 1 200 ? 5.301 6.869 -25.277 1.00 96.25 200 LEU A N 1
ATOM 1510 C CA . LEU A 1 200 ? 5.358 8.238 -24.752 1.00 96.25 200 LEU A CA 1
ATOM 1511 C C . LEU A 1 200 ? 5.348 9.286 -25.880 1.00 96.25 200 LEU A C 1
ATOM 1513 O O . LEU A 1 200 ? 4.704 10.324 -25.747 1.00 96.25 200 LEU A O 1
ATOM 1517 N N . GLN A 1 201 ? 5.979 9.000 -27.023 1.00 95.50 201 GLN A N 1
ATOM 1518 C CA . GLN A 1 201 ? 5.878 9.815 -28.241 1.00 95.50 201 GLN A CA 1
ATOM 1519 C C . GLN A 1 201 ? 4.440 9.886 -28.765 1.00 95.50 201 GLN A C 1
ATOM 1521 O O . GLN A 1 201 ? 3.970 10.971 -29.101 1.00 95.50 201 GLN A O 1
ATOM 1526 N N . ALA A 1 202 ? 3.718 8.762 -28.788 1.00 93.38 202 ALA A N 1
ATOM 1527 C CA . ALA A 1 202 ? 2.314 8.737 -29.191 1.00 93.38 202 ALA A CA 1
ATOM 1528 C C . ALA A 1 202 ? 1.429 9.577 -28.251 1.00 93.38 202 ALA A C 1
ATOM 1530 O O . ALA A 1 202 ? 0.566 10.317 -28.720 1.00 93.38 202 ALA A O 1
ATOM 1531 N N . ILE A 1 203 ? 1.684 9.536 -26.936 1.00 94.00 203 ILE A N 1
ATOM 1532 C CA . ILE A 1 203 ? 1.003 10.402 -25.958 1.00 94.00 203 ILE A CA 1
ATOM 1533 C C . ILE A 1 203 ? 1.327 11.876 -26.234 1.00 94.00 203 ILE A C 1
ATOM 1535 O O . ILE A 1 203 ? 0.411 12.699 -26.294 1.00 94.00 203 ILE A O 1
ATOM 1539 N N . SER A 1 204 ? 2.601 12.201 -26.476 1.00 93.44 204 SER A N 1
ATOM 1540 C CA . SER A 1 204 ? 3.057 13.556 -26.811 1.00 93.44 204 SER A CA 1
ATOM 1541 C C . SER A 1 204 ? 2.420 14.106 -28.095 1.00 93.44 204 SER A C 1
ATOM 1543 O O . SER A 1 204 ? 2.166 15.305 -28.189 1.00 93.44 204 SER A O 1
ATOM 1545 N N . GLY A 1 205 ? 2.126 13.245 -29.071 1.00 91.00 205 GLY A N 1
ATOM 1546 C CA . GLY A 1 205 ? 1.424 13.608 -30.306 1.00 91.00 205 GLY A CA 1
ATOM 1547 C C . GLY A 1 205 ? -0.096 13.743 -30.163 1.00 91.00 205 GLY A C 1
ATOM 1548 O O . GLY A 1 205 ? -0.779 13.992 -31.154 1.00 91.00 205 GLY A O 1
ATOM 1549 N N . SER A 1 206 ? -0.647 13.555 -28.962 1.00 89.12 206 SER A N 1
ATOM 1550 C CA . SER A 1 206 ? -2.088 13.547 -28.704 1.00 89.12 206 SER A CA 1
ATOM 1551 C C . SER A 1 206 ? -2.552 14.756 -27.885 1.00 89.12 206 SER A C 1
ATOM 1553 O O . SER A 1 206 ? -1.748 15.524 -27.360 1.00 89.12 206 SER A O 1
ATOM 1555 N N . VAL A 1 207 ? -3.870 14.893 -27.694 1.00 86.12 207 VAL A N 1
ATOM 1556 C CA . VAL A 1 207 ? -4.453 15.936 -26.822 1.00 86.12 207 VAL A CA 1
ATOM 1557 C C . VAL A 1 207 ? -4.086 15.772 -25.340 1.00 86.12 207 VAL A C 1
ATOM 1559 O O . VAL A 1 207 ? -4.333 16.682 -24.559 1.00 86.12 207 VAL A O 1
ATOM 1562 N N . ALA A 1 208 ? -3.508 14.631 -24.944 1.00 88.06 208 ALA A N 1
ATOM 1563 C CA . ALA A 1 208 ? -3.013 14.408 -23.587 1.00 88.06 208 ALA A CA 1
ATOM 1564 C C . ALA A 1 208 ? -1.673 15.123 -23.309 1.00 88.06 208 ALA A C 1
ATOM 1566 O O . ALA A 1 208 ? -1.201 15.106 -22.178 1.00 88.06 208 ALA A O 1
ATOM 1567 N N . ASN A 1 209 ? -1.051 15.750 -24.314 1.00 91.12 209 ASN A N 1
ATOM 1568 C CA . ASN A 1 209 ? 0.199 16.500 -24.180 1.00 91.12 209 ASN A CA 1
ATOM 1569 C C . ASN A 1 209 ? -0.002 17.872 -23.502 1.00 91.12 209 ASN A C 1
ATOM 1571 O O . ASN A 1 209 ? 0.164 18.927 -24.121 1.00 91.12 209 ASN A O 1
ATOM 1575 N N . ASP A 1 210 ? -0.384 17.857 -22.228 1.00 93.56 210 ASP A N 1
ATOM 1576 C CA . ASP A 1 210 ? -0.506 19.057 -21.402 1.00 93.56 210 ASP A CA 1
ATOM 1577 C C . ASP A 1 210 ? 0.860 19.578 -20.901 1.00 93.56 210 ASP A C 1
ATOM 1579 O O . ASP A 1 210 ? 1.910 18.955 -21.073 1.00 93.56 210 ASP A O 1
ATOM 1583 N N . SER A 1 211 ? 0.864 20.744 -20.248 1.00 95.06 211 SER A N 1
ATOM 1584 C CA . SER A 1 211 ? 2.092 21.356 -19.718 1.00 95.06 211 SER A CA 1
ATOM 1585 C C . SER A 1 211 ? 2.791 20.508 -18.647 1.00 95.06 211 SER A C 1
ATOM 1587 O O . SER A 1 211 ? 4.003 20.635 -18.450 1.00 95.06 211 SER A O 1
ATOM 1589 N N . THR A 1 212 ? 2.062 19.628 -17.957 1.00 95.56 212 THR A N 1
ATOM 1590 C CA . THR A 1 212 ? 2.635 18.704 -16.978 1.00 95.56 212 THR A CA 1
ATOM 1591 C C . THR A 1 212 ? 3.324 17.537 -17.669 1.00 95.56 212 THR A C 1
ATOM 1593 O O . THR A 1 212 ? 4.462 17.238 -17.312 1.00 95.56 212 THR A O 1
ATOM 1596 N N . PHE A 1 213 ? 2.720 16.946 -18.702 1.00 96.75 213 PHE A N 1
ATOM 1597 C CA . PHE A 1 213 ? 3.372 15.945 -19.540 1.00 96.75 213 PHE A CA 1
ATOM 1598 C C . PHE A 1 213 ? 4.675 16.493 -20.123 1.00 96.75 213 PHE A C 1
ATOM 1600 O O . PHE A 1 213 ? 5.722 15.860 -19.998 1.00 96.75 213 PHE A O 1
ATOM 1607 N N . GLN A 1 214 ? 4.636 17.700 -20.697 1.00 95.75 214 GLN A N 1
ATOM 1608 C CA . GLN A 1 214 ? 5.822 18.339 -21.269 1.00 95.75 214 GLN A CA 1
ATOM 1609 C C . GLN A 1 214 ? 6.921 18.513 -20.218 1.00 95.75 214 GLN A C 1
ATOM 1611 O O . GLN A 1 214 ? 8.062 18.131 -20.454 1.00 95.75 214 GLN A O 1
ATOM 1616 N N . ARG A 1 215 ? 6.582 19.013 -19.023 1.00 95.38 215 ARG A N 1
ATOM 1617 C CA . ARG A 1 215 ? 7.540 19.180 -17.918 1.00 95.38 215 ARG A CA 1
ATOM 1618 C C . ARG A 1 215 ? 8.159 17.857 -17.461 1.00 95.38 215 ARG A C 1
ATOM 1620 O O . ARG A 1 215 ? 9.338 17.826 -17.101 1.00 95.38 215 ARG A O 1
ATOM 1627 N N . LEU A 1 216 ? 7.358 16.795 -17.406 1.00 96.75 216 LEU A N 1
ATOM 1628 C CA . LEU A 1 216 ? 7.788 15.496 -16.902 1.00 96.75 216 LEU A CA 1
ATOM 1629 C C . LEU A 1 216 ? 8.612 14.740 -17.944 1.00 96.75 216 LEU A C 1
ATOM 1631 O O . LEU A 1 216 ? 9.689 14.254 -17.618 1.00 96.75 216 LEU A O 1
ATOM 1635 N N . PHE A 1 217 ? 8.149 14.663 -19.187 1.00 97.31 217 PHE A N 1
ATOM 1636 C CA . PHE A 1 217 ? 8.722 13.755 -20.176 1.00 97.31 217 PHE A CA 1
ATOM 1637 C C . PHE A 1 217 ? 9.561 14.457 -21.246 1.00 97.31 217 PHE A C 1
ATOM 1639 O O . PHE A 1 217 ? 10.454 13.814 -21.784 1.00 97.31 217 PHE A O 1
ATOM 1646 N N . LEU A 1 218 ? 9.348 15.747 -21.544 1.00 95.38 218 LEU A N 1
ATOM 1647 C CA . LEU A 1 218 ? 10.109 16.477 -22.569 1.00 95.38 218 LEU A CA 1
ATOM 1648 C C . LEU A 1 218 ? 11.233 17.305 -21.946 1.00 95.38 218 LEU A C 1
ATOM 1650 O O . LEU A 1 218 ? 11.037 18.411 -21.442 1.00 95.38 218 LEU A O 1
ATOM 1654 N N . VAL A 1 219 ? 12.451 16.782 -22.024 1.00 91.69 219 VAL A N 1
ATOM 1655 C CA . VAL A 1 219 ? 13.634 17.417 -21.448 1.00 91.69 219 VAL A CA 1
ATOM 1656 C C . VAL A 1 219 ? 14.485 18.041 -22.543 1.00 91.69 219 VAL A C 1
ATOM 1658 O O . VAL A 1 219 ? 14.905 17.380 -23.494 1.00 91.69 219 VAL A O 1
ATOM 1661 N N . ARG A 1 220 ? 14.784 19.335 -22.400 1.00 84.56 220 ARG A N 1
ATOM 1662 C CA . ARG A 1 220 ? 15.640 20.056 -23.348 1.00 84.56 220 ARG A CA 1
ATOM 1663 C C . ARG A 1 220 ? 17.001 19.361 -23.471 1.00 84.56 220 ARG A C 1
ATOM 1665 O O . ARG A 1 220 ? 17.675 19.147 -22.473 1.00 84.56 220 ARG A O 1
ATOM 1672 N N . GLY A 1 221 ? 17.400 19.036 -24.700 1.00 81.69 221 GLY A N 1
ATOM 1673 C CA . GLY A 1 221 ? 18.676 18.376 -25.001 1.00 81.69 221 GLY A CA 1
ATOM 1674 C C . GLY A 1 221 ? 18.676 16.849 -24.853 1.00 81.69 221 GLY A C 1
ATOM 1675 O O . GLY A 1 221 ? 19.490 16.208 -25.503 1.00 81.69 221 GLY A O 1
ATOM 1676 N N . ALA A 1 222 ? 17.748 16.268 -24.083 1.00 84.12 222 ALA A N 1
ATOM 1677 C CA . ALA A 1 222 ? 17.616 14.813 -23.915 1.00 84.12 222 ALA A CA 1
ATOM 1678 C C . ALA A 1 222 ? 16.397 14.217 -24.652 1.00 84.12 222 ALA A C 1
ATOM 1680 O O . ALA A 1 222 ? 16.333 13.013 -24.876 1.00 84.12 222 ALA A O 1
ATOM 1681 N N . GLY A 1 223 ? 15.436 15.047 -25.071 1.00 91.00 223 GLY A N 1
ATOM 1682 C CA . GLY A 1 223 ? 14.218 14.587 -25.736 1.00 91.00 223 GLY A CA 1
ATOM 1683 C C . GLY A 1 223 ? 13.225 13.965 -24.753 1.00 91.00 223 GLY A C 1
ATOM 1684 O O . GLY A 1 223 ? 13.033 14.490 -23.656 1.00 91.00 223 GLY A O 1
ATOM 1685 N N . ILE A 1 224 ? 12.562 12.879 -25.169 1.00 95.44 224 ILE A N 1
ATOM 1686 C CA . ILE A 1 224 ? 11.631 12.136 -24.309 1.00 95.44 224 ILE A CA 1
ATOM 1687 C C . ILE A 1 224 ? 12.414 11.239 -23.358 1.00 95.44 224 ILE A C 1
ATOM 1689 O O . ILE A 1 224 ? 13.051 10.287 -23.807 1.00 95.44 224 ILE A O 1
ATOM 1693 N N . VAL A 1 225 ? 12.306 11.534 -22.064 1.00 96.31 225 VAL A N 1
ATOM 1694 C CA . VAL A 1 225 ? 12.892 10.745 -20.977 1.00 96.31 225 VAL A CA 1
ATOM 1695 C C . VAL A 1 225 ? 11.915 9.661 -20.543 1.00 96.31 225 VAL A C 1
ATOM 1697 O O . VAL A 1 225 ? 10.758 9.959 -20.245 1.00 96.31 225 VAL A O 1
ATOM 1700 N N . ILE A 1 226 ? 12.372 8.409 -20.505 1.00 96.06 226 ILE A N 1
ATOM 1701 C CA . ILE A 1 226 ? 11.486 7.251 -20.298 1.00 96.06 226 ILE A CA 1
ATOM 1702 C C . ILE A 1 226 ? 11.639 6.565 -18.943 1.00 96.06 226 ILE A C 1
ATOM 1704 O O . ILE A 1 226 ? 10.769 5.779 -18.575 1.00 96.06 226 ILE A O 1
ATOM 1708 N N . ASP A 1 227 ? 12.728 6.827 -18.219 1.00 95.12 227 ASP A N 1
ATOM 1709 C CA . ASP A 1 227 ? 13.065 6.139 -16.975 1.00 95.12 227 ASP A CA 1
ATOM 1710 C C . ASP A 1 227 ? 13.964 6.963 -16.042 1.00 95.12 227 ASP A C 1
ATOM 1712 O O . ASP A 1 227 ? 14.358 8.094 -16.337 1.00 95.12 227 ASP A O 1
ATOM 1716 N N . VAL A 1 228 ? 14.269 6.381 -14.878 1.00 94.44 228 VAL A N 1
ATOM 1717 C CA . VAL A 1 228 ? 15.089 7.020 -13.845 1.00 94.44 228 VAL A CA 1
ATOM 1718 C C . VAL A 1 228 ? 16.540 7.228 -14.297 1.00 94.44 228 VAL A C 1
ATOM 1720 O O . VAL A 1 228 ? 17.155 8.206 -13.882 1.00 94.44 228 VAL A O 1
ATOM 1723 N N . HIS A 1 229 ? 17.067 6.373 -15.179 1.00 94.19 229 HIS A N 1
ATOM 1724 C CA . HIS A 1 229 ? 18.436 6.462 -15.690 1.00 94.19 229 HIS A CA 1
ATOM 1725 C C . HIS A 1 229 ? 18.616 7.705 -16.568 1.00 94.19 229 HIS A C 1
ATOM 1727 O O . HIS A 1 229 ? 19.455 8.555 -16.279 1.00 94.19 229 HIS A O 1
ATOM 1733 N N . GLU A 1 230 ? 17.775 7.868 -17.591 1.00 95.50 230 GLU A N 1
ATOM 1734 C CA . GLU A 1 230 ? 17.799 9.033 -18.482 1.00 95.50 230 GLU A CA 1
ATOM 1735 C C . GLU A 1 230 ? 17.488 10.324 -17.719 1.00 95.50 230 GLU A C 1
ATOM 1737 O O . GLU A 1 230 ? 18.076 11.379 -17.982 1.00 95.50 230 GLU A O 1
ATOM 1742 N N . ARG A 1 231 ? 16.590 10.258 -16.726 1.00 96.62 231 ARG A N 1
ATOM 1743 C CA . ARG A 1 231 ? 16.292 11.423 -15.895 1.00 96.62 231 ARG A CA 1
ATOM 1744 C C . ARG A 1 231 ? 17.467 11.811 -15.002 1.00 96.62 231 ARG A C 1
ATOM 1746 O O . ARG A 1 231 ? 17.730 13.005 -14.850 1.00 96.62 231 ARG A O 1
ATOM 1753 N N . ALA A 1 232 ? 18.156 10.836 -14.416 1.00 96.62 232 ALA A N 1
ATOM 1754 C CA . ALA A 1 232 ? 19.338 11.074 -13.599 1.00 96.62 232 ALA A CA 1
ATOM 1755 C C . ALA A 1 232 ? 20.439 11.763 -14.414 1.00 96.62 232 ALA A C 1
ATOM 1757 O O . ALA A 1 232 ? 21.001 12.758 -13.958 1.00 96.62 232 ALA A O 1
ATOM 1758 N N . GLU A 1 233 ? 20.682 11.306 -15.645 1.00 95.62 233 GLU A N 1
ATOM 1759 C CA . GLU A 1 233 ? 21.643 11.930 -16.562 1.00 95.62 233 GLU A CA 1
ATOM 1760 C C . GLU A 1 233 ? 21.259 13.366 -16.926 1.00 95.62 233 GLU A C 1
ATOM 1762 O O . GLU A 1 233 ? 22.098 14.267 -16.881 1.00 95.62 233 GLU A O 1
ATOM 1767 N N . ALA A 1 234 ? 19.981 13.613 -17.222 1.00 95.56 234 ALA A N 1
ATOM 1768 C CA . ALA A 1 234 ? 19.494 14.963 -17.478 1.00 95.56 234 ALA A CA 1
ATOM 1769 C C . ALA A 1 234 ? 19.702 15.892 -16.271 1.00 95.56 234 ALA A C 1
ATOM 1771 O O . ALA A 1 234 ? 20.112 17.044 -16.437 1.00 95.56 234 ALA A O 1
ATOM 1772 N N . PHE A 1 235 ? 19.453 15.405 -15.050 1.00 96.38 235 PHE A N 1
ATOM 1773 C CA . PHE A 1 235 ? 19.713 16.182 -13.840 1.00 96.38 235 PHE A CA 1
ATOM 1774 C C . PHE A 1 235 ? 21.203 16.444 -13.630 1.00 96.38 235 PHE A C 1
ATOM 1776 O O . PHE A 1 235 ? 21.563 17.588 -13.343 1.00 96.38 235 PHE A O 1
ATOM 1783 N N . ALA A 1 236 ? 22.052 15.436 -13.828 1.00 96.44 236 ALA A N 1
ATOM 1784 C CA . ALA A 1 236 ? 23.503 15.571 -13.751 1.00 96.44 236 ALA A CA 1
ATOM 1785 C C . ALA A 1 236 ? 24.012 16.655 -14.716 1.00 96.44 236 ALA A C 1
ATOM 1787 O O . ALA A 1 236 ? 24.647 17.616 -14.284 1.00 96.44 236 ALA A O 1
ATOM 1788 N N . ALA A 1 237 ? 23.630 16.571 -15.994 1.00 94.62 237 ALA A N 1
ATOM 1789 C CA . ALA A 1 237 ? 24.011 17.535 -17.025 1.00 94.62 237 ALA A CA 1
ATOM 1790 C C . ALA A 1 237 ? 23.496 18.956 -16.739 1.00 94.62 237 ALA A C 1
ATOM 1792 O O . ALA A 1 237 ? 24.172 19.938 -17.037 1.00 94.62 237 ALA A O 1
ATOM 1793 N N . SER A 1 238 ? 22.301 19.083 -16.151 1.00 92.69 238 SER A N 1
ATOM 1794 C CA . SER A 1 238 ? 21.716 20.391 -15.830 1.00 92.69 238 SER A CA 1
ATOM 1795 C C . SER A 1 238 ? 22.389 21.108 -14.653 1.00 92.69 238 SER A C 1
ATOM 1797 O O . SER A 1 238 ? 22.304 22.332 -14.562 1.00 92.69 238 SER A O 1
ATOM 1799 N N . ARG A 1 239 ? 23.025 20.361 -13.742 1.00 92.75 239 ARG A N 1
ATOM 1800 C CA . ARG A 1 239 ? 23.608 20.889 -12.497 1.00 92.75 239 ARG A CA 1
ATOM 1801 C C . ARG A 1 239 ? 25.124 21.009 -12.540 1.00 92.75 239 ARG A C 1
ATOM 1803 O O . ARG A 1 239 ? 25.665 21.895 -11.886 1.00 92.75 239 ARG A O 1
ATOM 1810 N N . ASP A 1 240 ? 25.791 20.148 -13.302 1.00 93.06 240 ASP A N 1
ATOM 1811 C CA . ASP A 1 240 ? 27.231 20.214 -13.532 1.00 93.06 240 ASP A CA 1
ATOM 1812 C C . ASP A 1 240 ? 27.521 20.334 -15.040 1.00 93.06 240 ASP A C 1
ATOM 1814 O O . ASP A 1 240 ? 27.473 19.336 -15.762 1.00 93.06 240 ASP A O 1
ATOM 1818 N N . PRO A 1 241 ? 27.890 21.531 -15.537 1.00 90.62 241 PRO A N 1
ATOM 1819 C CA . PRO A 1 241 ? 28.310 21.731 -16.928 1.00 90.62 241 PRO A CA 1
ATOM 1820 C C . PRO A 1 241 ? 29.532 20.889 -17.345 1.00 90.62 241 PRO A C 1
ATOM 1822 O O . PRO A 1 241 ? 29.803 20.710 -18.538 1.00 90.62 241 PRO A O 1
ATOM 1825 N N . SER A 1 242 ? 30.290 20.374 -16.374 1.00 93.31 242 SER A N 1
ATOM 1826 C CA . SER A 1 242 ? 31.442 19.491 -16.579 1.00 93.31 242 SER A CA 1
ATOM 1827 C C . SER A 1 242 ? 31.046 18.021 -16.688 1.00 93.31 242 SER A C 1
ATOM 1829 O O . SER A 1 242 ? 31.905 17.206 -17.010 1.00 93.31 242 SER A O 1
ATOM 1831 N N . TYR A 1 243 ? 29.783 17.663 -16.433 1.00 96.06 243 TYR A N 1
ATOM 1832 C CA . TYR A 1 243 ? 29.314 16.286 -16.545 1.00 96.06 243 TYR A CA 1
ATOM 1833 C C . TYR A 1 243 ? 29.554 15.743 -17.957 1.00 96.06 243 TYR A C 1
ATOM 1835 O O . TYR A 1 243 ? 29.221 16.386 -18.961 1.00 96.06 243 TYR A O 1
ATOM 1843 N N . ARG A 1 244 ? 3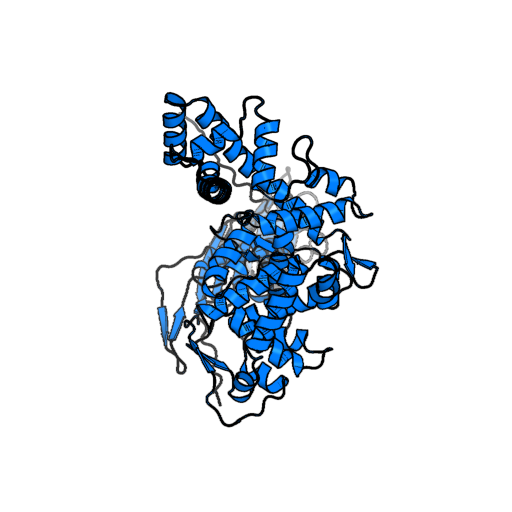0.131 14.542 -18.040 1.00 95.56 244 ARG A N 1
ATOM 1844 C CA . ARG A 1 244 ? 30.317 13.807 -19.293 1.00 95.56 244 ARG A CA 1
ATOM 1845 C C . ARG A 1 244 ? 29.795 12.385 -19.125 1.00 95.56 244 ARG A C 1
ATOM 1847 O O . ARG A 1 244 ? 30.344 11.605 -18.349 1.00 95.56 244 ARG A O 1
ATOM 1854 N N . HIS A 1 245 ? 28.781 12.026 -19.912 1.00 92.12 245 HIS A N 1
ATOM 1855 C CA . HIS A 1 245 ? 28.199 10.679 -19.920 1.00 92.12 245 HIS A CA 1
ATOM 1856 C C . HIS A 1 245 ? 29.272 9.593 -20.116 1.00 92.12 245 HIS A C 1
ATOM 1858 O O . HIS A 1 245 ? 29.382 8.672 -19.312 1.00 92.12 245 HIS A O 1
ATOM 1864 N N . ALA A 1 246 ? 30.156 9.765 -21.106 1.00 92.50 246 ALA A N 1
ATOM 1865 C CA . ALA A 1 246 ? 31.250 8.827 -21.357 1.00 92.50 246 ALA A CA 1
ATOM 1866 C C . ALA A 1 246 ? 32.187 8.652 -20.145 1.00 92.50 246 ALA A C 1
ATOM 1868 O O . ALA A 1 246 ? 32.663 7.547 -19.901 1.00 92.50 246 ALA A O 1
ATOM 1869 N N . ALA A 1 247 ? 32.441 9.707 -19.363 1.00 94.50 247 ALA A N 1
ATOM 1870 C CA . ALA A 1 247 ? 33.272 9.619 -18.164 1.00 94.50 247 ALA A CA 1
ATOM 1871 C C . ALA A 1 247 ? 32.558 8.880 -17.020 1.00 94.50 247 ALA A C 1
ATOM 1873 O O . ALA A 1 247 ? 33.181 8.064 -16.343 1.00 94.50 247 ALA A O 1
ATOM 1874 N N . ALA A 1 248 ? 31.248 9.093 -16.851 1.00 93.69 248 ALA A N 1
ATOM 1875 C CA . ALA A 1 248 ? 30.444 8.329 -15.897 1.00 93.69 248 ALA A CA 1
ATOM 1876 C C . ALA A 1 248 ? 30.404 6.831 -16.252 1.00 93.69 248 ALA A C 1
ATOM 1878 O O . ALA A 1 248 ? 30.594 5.988 -15.375 1.00 93.69 248 ALA A O 1
ATOM 1879 N N . LEU A 1 249 ? 30.238 6.486 -17.535 1.00 91.62 249 LEU A N 1
ATOM 1880 C CA . LEU A 1 249 ? 30.286 5.093 -17.986 1.00 91.62 249 LEU A CA 1
ATOM 1881 C C . LEU A 1 249 ? 31.661 4.457 -17.756 1.00 91.62 249 LEU A C 1
ATOM 1883 O O . LEU A 1 249 ? 31.730 3.339 -17.250 1.00 91.62 249 LEU A O 1
ATOM 1887 N N . ARG A 1 250 ? 32.762 5.166 -18.054 1.00 90.62 250 ARG A N 1
ATOM 1888 C CA . ARG A 1 250 ? 34.121 4.681 -17.741 1.00 90.62 250 ARG A CA 1
ATOM 1889 C C . ARG A 1 250 ? 34.296 4.395 -16.249 1.00 90.62 250 ARG A C 1
ATOM 1891 O O . ARG A 1 250 ? 34.861 3.358 -15.902 1.00 90.62 250 ARG A O 1
ATOM 1898 N N . ALA A 1 251 ? 33.783 5.274 -15.384 1.00 92.25 251 ALA A N 1
ATOM 1899 C CA . ALA A 1 251 ? 33.823 5.092 -13.934 1.00 92.25 251 ALA A CA 1
ATOM 1900 C C . ALA A 1 251 ? 33.087 3.816 -13.493 1.00 92.25 251 ALA A C 1
ATOM 1902 O O . ALA A 1 251 ? 33.622 3.029 -12.716 1.00 92.25 251 ALA A O 1
ATOM 1903 N N . LEU A 1 252 ? 31.881 3.592 -14.026 1.00 91.81 252 LEU A N 1
ATOM 1904 C CA . LEU A 1 252 ? 31.067 2.405 -13.742 1.00 91.81 252 LEU A CA 1
ATOM 1905 C C . LEU A 1 252 ? 31.705 1.115 -14.278 1.00 91.81 252 LEU A C 1
ATOM 1907 O O . LEU A 1 252 ? 31.578 0.059 -13.663 1.00 91.81 252 LEU A O 1
ATOM 1911 N N . ARG A 1 253 ? 32.411 1.200 -15.411 1.00 89.12 253 ARG A N 1
ATOM 1912 C CA . ARG A 1 253 ? 33.047 0.062 -16.087 1.00 89.12 253 ARG A CA 1
ATOM 1913 C C . ARG A 1 253 ? 34.318 -0.427 -15.381 1.00 89.12 253 ARG A C 1
ATOM 1915 O O . ARG A 1 253 ? 34.713 -1.575 -15.578 1.00 89.12 253 ARG A O 1
ATOM 1922 N N . GLY A 1 254 ? 34.982 0.427 -14.597 1.00 82.38 254 GLY A N 1
ATOM 1923 C CA . GLY A 1 254 ? 36.185 0.058 -13.840 1.00 82.38 254 GLY A CA 1
ATOM 1924 C C . GLY A 1 254 ? 37.366 -0.404 -14.708 1.00 82.38 254 GLY A C 1
ATOM 1925 O O . GLY A 1 254 ? 38.167 -1.217 -14.259 1.00 82.38 254 GLY A O 1
ATOM 1926 N N . GLY A 1 255 ? 37.458 0.069 -15.958 1.00 71.75 255 GLY A N 1
ATOM 1927 C CA . GLY A 1 255 ? 38.548 -0.264 -16.889 1.00 71.75 255 GLY A CA 1
ATOM 1928 C C . GLY A 1 255 ? 38.331 -1.495 -17.781 1.00 71.75 255 GLY A C 1
ATOM 1929 O O . GLY A 1 255 ? 39.215 -1.817 -18.572 1.00 71.75 255 GLY A O 1
ATOM 1930 N N . ALA A 1 256 ? 37.177 -2.172 -17.712 1.00 76.94 256 ALA A N 1
ATOM 1931 C CA . ALA A 1 256 ? 36.845 -3.225 -18.680 1.00 76.94 256 ALA A CA 1
ATOM 1932 C C . ALA A 1 256 ? 36.706 -2.656 -20.118 1.00 76.94 256 ALA A C 1
ATOM 1934 O O . ALA A 1 256 ? 36.417 -1.467 -20.274 1.00 76.94 256 ALA A O 1
ATOM 1935 N N . PRO A 1 257 ? 36.911 -3.457 -21.183 1.00 74.44 257 PRO A N 1
ATOM 1936 C CA . PRO A 1 257 ? 36.706 -3.005 -22.561 1.00 74.44 257 PRO A CA 1
ATOM 1937 C C . PRO A 1 257 ? 35.221 -2.761 -22.871 1.00 74.44 257 PRO A C 1
ATOM 1939 O O . PRO A 1 257 ? 34.345 -3.381 -22.267 1.00 74.44 257 PRO A O 1
ATOM 1942 N N . ASP A 1 258 ? 34.952 -1.862 -23.822 1.00 78.75 258 ASP A N 1
ATOM 1943 C CA . ASP A 1 258 ? 33.603 -1.586 -24.332 1.00 78.75 258 ASP A CA 1
ATOM 1944 C C . ASP A 1 258 ? 33.078 -2.766 -25.165 1.00 78.75 258 ASP A C 1
ATOM 1946 O O . ASP A 1 258 ? 33.810 -3.308 -25.996 1.00 78.75 258 ASP A O 1
ATOM 1950 N N . GLN A 1 259 ? 31.823 -3.160 -24.942 1.00 76.12 259 GLN A N 1
ATOM 1951 C CA . GLN A 1 259 ? 31.158 -4.259 -25.655 1.00 76.12 259 GLN A CA 1
ATOM 1952 C C . GLN A 1 259 ? 29.825 -3.830 -26.306 1.00 76.12 259 GLN A C 1
ATOM 1954 O O . GLN A 1 259 ? 29.022 -4.688 -26.672 1.00 76.12 259 GLN A O 1
ATOM 1959 N N . GLY A 1 260 ? 29.572 -2.524 -26.471 1.00 79.94 260 GLY A N 1
ATOM 1960 C CA . GLY A 1 260 ? 28.364 -2.006 -27.129 1.00 79.94 260 GLY A CA 1
ATOM 1961 C C . GLY A 1 260 ? 27.108 -2.048 -26.246 1.00 79.94 260 GLY A C 1
ATOM 1962 O O . GLY A 1 260 ? 27.175 -1.809 -25.043 1.00 79.94 260 GLY A O 1
ATOM 1963 N N . ASP A 1 261 ? 25.940 -2.346 -26.824 1.00 70.06 261 ASP A N 1
ATOM 1964 C CA . ASP A 1 261 ? 24.635 -2.224 -26.140 1.00 70.06 261 ASP A CA 1
ATOM 1965 C C . ASP A 1 261 ? 24.494 -3.109 -24.890 1.00 70.06 261 ASP A C 1
ATOM 1967 O O . ASP A 1 261 ? 23.945 -2.681 -23.873 1.00 70.06 261 ASP A O 1
ATOM 1971 N N . ALA A 1 262 ? 25.036 -4.331 -24.934 1.00 71.12 262 ALA A N 1
ATOM 1972 C CA . ALA A 1 262 ? 25.059 -5.230 -23.779 1.00 71.12 262 ALA A CA 1
ATOM 1973 C C . ALA A 1 262 ? 25.842 -4.626 -22.601 1.00 71.12 262 ALA A C 1
ATOM 1975 O O . ALA A 1 262 ? 25.526 -4.876 -21.435 1.00 71.12 262 ALA A O 1
ATOM 1976 N N . ASP A 1 263 ? 26.842 -3.795 -22.898 1.00 80.88 263 ASP A N 1
ATOM 1977 C CA . ASP A 1 263 ? 27.596 -3.081 -21.882 1.00 80.88 263 ASP A CA 1
ATOM 1978 C C . ASP A 1 263 ? 26.787 -1.926 -21.278 1.00 80.88 263 ASP A C 1
ATOM 1980 O O . ASP A 1 263 ? 26.778 -1.760 -20.062 1.00 80.88 263 ASP A O 1
ATOM 1984 N N . LEU A 1 264 ? 26.026 -1.175 -22.081 1.00 83.00 264 LEU A N 1
ATOM 1985 C CA . LEU A 1 264 ? 25.165 -0.096 -21.576 1.00 83.00 264 LEU A CA 1
ATOM 1986 C C . LEU A 1 264 ? 24.108 -0.608 -20.591 1.00 83.00 264 LEU A C 1
ATOM 1988 O O . LEU A 1 264 ? 23.922 -0.016 -19.526 1.00 83.00 264 LEU A O 1
ATOM 1992 N N . ALA A 1 265 ? 23.455 -1.726 -20.912 1.00 84.12 265 ALA A N 1
ATOM 1993 C CA . ALA A 1 265 ? 22.501 -2.386 -20.023 1.00 84.12 265 ALA A CA 1
ATOM 1994 C C . ALA A 1 265 ? 23.137 -2.728 -18.663 1.00 84.12 265 ALA A C 1
ATOM 1996 O O . ALA A 1 265 ? 22.624 -2.342 -17.610 1.00 84.12 265 ALA A O 1
ATOM 1997 N N . ARG A 1 266 ? 24.316 -3.360 -18.692 1.00 85.31 266 ARG A N 1
ATOM 1998 C CA . ARG A 1 266 ? 25.097 -3.702 -17.496 1.00 85.31 266 ARG A CA 1
ATOM 1999 C C . ARG A 1 266 ? 25.492 -2.468 -16.682 1.00 85.31 266 ARG A C 1
ATOM 2001 O O . ARG A 1 266 ? 25.441 -2.500 -15.454 1.00 85.31 266 ARG A O 1
ATOM 2008 N N . LEU A 1 267 ? 25.885 -1.377 -17.338 1.00 87.12 267 LEU A N 1
ATOM 2009 C CA . LEU A 1 267 ? 26.286 -0.142 -16.660 1.00 87.12 267 LEU A CA 1
ATOM 2010 C C . LEU A 1 267 ? 25.093 0.568 -15.999 1.00 87.12 267 LEU A C 1
ATOM 2012 O O . LEU A 1 267 ? 25.260 1.133 -14.918 1.00 87.12 267 LEU A O 1
ATOM 2016 N N . ARG A 1 268 ? 23.884 0.491 -16.573 1.00 89.00 268 ARG A N 1
ATOM 2017 C CA . ARG A 1 268 ? 22.656 0.978 -15.914 1.00 89.00 268 ARG A CA 1
ATOM 2018 C C . ARG A 1 268 ? 22.331 0.180 -14.659 1.00 89.00 268 ARG A C 1
ATOM 2020 O O . ARG A 1 268 ? 22.060 0.781 -13.620 1.00 89.00 268 ARG A O 1
ATOM 2027 N N . GLU A 1 269 ? 22.426 -1.147 -14.723 1.00 87.62 269 GLU A N 1
ATOM 2028 C CA . GLU A 1 269 ? 22.251 -2.002 -13.545 1.00 87.62 269 GLU A CA 1
ATOM 2029 C C . GLU A 1 269 ? 23.308 -1.714 -12.471 1.00 87.62 269 GLU A C 1
ATOM 2031 O O . GLU A 1 269 ? 22.977 -1.631 -11.287 1.00 87.62 269 GLU A O 1
ATOM 2036 N N . ALA A 1 270 ? 24.564 -1.485 -12.870 1.00 89.81 270 ALA A N 1
ATOM 2037 C CA . ALA A 1 270 ? 25.630 -1.092 -11.953 1.00 89.81 270 ALA A CA 1
ATOM 2038 C C . ALA A 1 270 ? 25.331 0.258 -11.278 1.00 89.81 270 ALA A C 1
ATOM 2040 O O . ALA A 1 270 ? 25.442 0.373 -10.058 1.00 89.81 270 ALA A O 1
ATOM 2041 N N . ALA A 1 271 ? 24.901 1.268 -12.039 1.00 91.00 271 ALA A N 1
ATOM 2042 C CA . ALA A 1 271 ? 24.516 2.565 -11.485 1.00 91.00 271 ALA A CA 1
ATOM 2043 C C . ALA A 1 271 ? 23.339 2.440 -10.504 1.00 91.00 271 ALA A C 1
ATOM 2045 O O . ALA A 1 271 ? 23.394 2.981 -9.398 1.00 91.00 271 ALA A O 1
ATOM 2046 N N . TYR A 1 272 ? 22.314 1.671 -10.876 1.00 89.38 272 TYR A N 1
ATOM 2047 C CA . TYR A 1 272 ? 21.165 1.372 -10.025 1.00 89.38 272 TYR A CA 1
ATOM 2048 C C . TYR A 1 272 ? 21.560 0.651 -8.729 1.00 89.38 272 TYR A C 1
ATOM 2050 O O . TYR A 1 272 ? 21.054 0.991 -7.664 1.00 89.38 272 TYR A O 1
ATOM 2058 N N . ALA A 1 273 ? 22.503 -0.293 -8.781 1.00 89.56 273 ALA A N 1
ATOM 2059 C CA . ALA A 1 273 ? 22.988 -0.998 -7.595 1.00 89.56 273 ALA A CA 1
ATOM 2060 C C . ALA A 1 273 ? 23.803 -0.098 -6.643 1.00 89.56 273 ALA A C 1
ATOM 2062 O O . ALA A 1 273 ? 23.773 -0.294 -5.428 1.00 89.56 273 ALA A O 1
ATOM 2063 N N . LEU A 1 274 ? 24.530 0.892 -7.174 1.00 92.75 274 LEU A N 1
ATOM 2064 C CA . LEU A 1 274 ? 25.346 1.819 -6.378 1.00 92.75 274 LEU A CA 1
ATOM 2065 C C . LEU A 1 274 ? 24.530 2.948 -5.742 1.00 92.75 274 LEU A C 1
ATOM 2067 O O . LEU A 1 274 ? 24.883 3.443 -4.669 1.00 92.75 274 LEU A O 1
ATOM 2071 N N . TRP A 1 275 ? 23.449 3.364 -6.394 1.00 92.19 275 TRP A N 1
ATOM 2072 C CA . TRP A 1 275 ? 22.663 4.525 -5.991 1.00 92.19 275 TRP A CA 1
ATOM 2073 C C . TRP A 1 275 ? 22.150 4.482 -4.531 1.00 92.19 275 TRP A C 1
ATOM 2075 O O . TRP A 1 275 ? 22.394 5.451 -3.807 1.00 92.19 275 TRP A O 1
ATOM 2085 N N . PRO A 1 276 ? 21.543 3.396 -4.018 1.00 91.81 276 PRO A N 1
ATOM 2086 C CA . PRO A 1 276 ? 21.050 3.361 -2.637 1.00 91.81 276 PRO A CA 1
ATOM 2087 C C . PRO A 1 276 ? 22.167 3.504 -1.600 1.00 91.81 276 PRO A C 1
ATOM 2089 O O . PRO A 1 276 ? 21.972 4.096 -0.538 1.00 91.81 276 PRO A O 1
ATOM 2092 N N . ALA A 1 277 ? 23.350 2.951 -1.890 1.00 93.31 277 ALA A N 1
ATOM 2093 C CA . ALA A 1 277 ? 24.522 3.118 -1.036 1.00 93.31 277 ALA A CA 1
ATOM 2094 C C . ALA A 1 277 ? 24.999 4.579 -1.050 1.00 93.31 277 ALA A C 1
ATOM 2096 O O . ALA A 1 277 ? 25.319 5.140 -0.002 1.00 93.31 277 ALA A O 1
ATOM 2097 N N . TRP A 1 278 ? 24.975 5.227 -2.217 1.00 95.62 278 TRP A N 1
ATOM 2098 C CA . TRP A 1 278 ? 25.323 6.640 -2.351 1.00 95.62 278 TRP A CA 1
ATOM 2099 C C . TRP A 1 278 ? 24.384 7.567 -1.572 1.00 95.62 278 TRP A C 1
ATOM 2101 O O . TRP A 1 278 ? 24.862 8.438 -0.836 1.00 95.62 278 TRP A O 1
ATOM 2111 N N . GLU A 1 279 ? 23.070 7.350 -1.699 1.00 93.88 279 GLU A N 1
ATOM 2112 C CA . GLU A 1 279 ? 22.022 8.116 -1.014 1.00 93.88 279 GLU A CA 1
ATOM 2113 C C . GLU A 1 279 ? 22.146 8.015 0.512 1.00 93.88 279 GLU A C 1
ATOM 2115 O O . GLU A 1 279 ? 22.050 9.022 1.209 1.00 93.88 279 GLU A O 1
ATOM 2120 N N . ARG A 1 280 ? 22.448 6.820 1.038 1.00 94.00 280 ARG A N 1
ATOM 2121 C CA . ARG A 1 280 ? 22.675 6.602 2.479 1.00 94.00 280 ARG A CA 1
ATOM 2122 C C . ARG A 1 280 ? 24.024 7.118 2.988 1.00 94.00 280 ARG A C 1
ATOM 2124 O O . ARG A 1 280 ? 24.291 7.019 4.182 1.00 94.00 280 ARG A O 1
ATOM 2131 N N . GLY A 1 281 ? 24.878 7.647 2.110 1.00 93.75 281 GLY A N 1
ATOM 2132 C CA . GLY A 1 281 ? 26.200 8.140 2.487 1.00 93.75 281 GLY A CA 1
ATOM 2133 C C . GLY A 1 281 ? 27.194 7.030 2.839 1.00 93.75 281 GLY A C 1
ATOM 2134 O O . GLY A 1 281 ? 28.035 7.231 3.711 1.00 93.75 281 GLY A O 1
ATOM 2135 N N . ASP A 1 282 ? 27.109 5.872 2.177 1.00 96.62 282 ASP A N 1
ATOM 2136 C CA . ASP A 1 282 ? 28.003 4.733 2.409 1.00 96.62 282 ASP A CA 1
ATOM 2137 C C . ASP A 1 282 ? 29.488 5.132 2.310 1.00 96.62 282 ASP A C 1
ATOM 2139 O O . ASP A 1 282 ? 29.958 5.636 1.283 1.00 96.62 282 ASP A O 1
ATOM 2143 N N . SER A 1 283 ? 30.236 4.920 3.395 1.00 95.25 283 SER A N 1
ATOM 2144 C CA . SER A 1 283 ? 31.616 5.395 3.523 1.00 95.25 283 SER A CA 1
ATOM 2145 C C . SER A 1 283 ? 32.579 4.678 2.578 1.00 95.25 283 SER A C 1
ATOM 2147 O O . SER A 1 283 ? 33.494 5.314 2.051 1.00 95.25 283 SER A O 1
ATOM 2149 N N . LEU A 1 284 ? 32.361 3.387 2.306 1.00 95.31 284 LEU A N 1
ATOM 2150 C CA . LEU A 1 284 ? 33.196 2.603 1.399 1.00 95.31 284 LEU A CA 1
ATOM 2151 C C . LEU A 1 284 ? 33.032 3.090 -0.043 1.00 95.31 284 LEU A C 1
ATOM 2153 O O . LEU A 1 284 ? 34.023 3.279 -0.750 1.00 95.31 284 LEU A O 1
ATOM 2157 N N . LEU A 1 285 ? 31.797 3.339 -0.481 1.00 95.00 285 LEU A N 1
ATOM 2158 C CA . LEU A 1 285 ? 31.534 3.901 -1.802 1.00 95.00 285 LEU A CA 1
ATOM 2159 C C . LEU A 1 285 ? 32.145 5.301 -1.942 1.00 95.00 285 LEU A C 1
ATOM 2161 O O . LEU A 1 285 ? 32.803 5.582 -2.944 1.00 95.00 285 LEU A O 1
ATOM 2165 N N . ARG A 1 286 ? 32.003 6.161 -0.926 1.00 95.50 286 ARG A N 1
ATOM 2166 C CA . ARG A 1 286 ? 32.607 7.506 -0.919 1.00 95.50 286 ARG A CA 1
ATOM 2167 C C . ARG A 1 286 ? 34.135 7.441 -1.020 1.00 95.50 286 ARG A C 1
ATOM 2169 O O . ARG A 1 286 ? 34.718 8.186 -1.804 1.00 95.50 286 ARG A O 1
ATOM 2176 N N . GLN A 1 287 ? 34.780 6.518 -0.301 1.00 95.56 287 GLN A N 1
ATOM 2177 C CA . GLN A 1 287 ? 36.226 6.282 -0.397 1.00 95.56 287 GLN A CA 1
ATOM 2178 C C . GLN A 1 287 ? 36.647 5.792 -1.786 1.00 95.56 287 GLN A C 1
ATOM 2180 O O . GLN A 1 287 ? 37.643 6.272 -2.320 1.00 95.56 287 GLN A O 1
ATOM 2185 N N . ARG A 1 288 ? 35.884 4.880 -2.405 1.00 93.81 288 ARG A N 1
ATOM 2186 C CA . ARG A 1 288 ? 36.156 4.409 -3.775 1.00 93.81 288 ARG A CA 1
ATOM 2187 C C . ARG A 1 288 ? 36.073 5.540 -4.798 1.00 93.81 288 ARG A C 1
ATOM 2189 O O . ARG A 1 288 ? 36.950 5.649 -5.648 1.00 93.81 288 ARG A O 1
ATOM 2196 N N . VAL A 1 289 ? 35.063 6.405 -4.692 1.00 95.25 289 VAL A N 1
ATOM 2197 C CA . VAL A 1 289 ? 34.930 7.587 -5.560 1.00 95.25 289 VAL A CA 1
ATOM 2198 C C . VAL A 1 289 ? 36.073 8.580 -5.321 1.00 95.25 289 VAL A C 1
ATOM 2200 O O . VAL A 1 289 ? 36.622 9.114 -6.280 1.00 95.25 289 VAL A O 1
ATOM 2203 N N . ALA A 1 290 ? 36.491 8.788 -4.069 1.00 95.19 290 ALA A N 1
ATOM 2204 C CA . ALA A 1 290 ? 37.639 9.638 -3.749 1.00 95.19 290 ALA A CA 1
ATOM 2205 C C . ALA A 1 290 ? 38.961 9.074 -4.301 1.00 95.19 290 ALA A C 1
ATOM 2207 O O . ALA A 1 290 ? 39.763 9.825 -4.848 1.00 95.19 290 ALA A O 1
ATOM 2208 N N . ALA A 1 291 ? 39.173 7.758 -4.217 1.00 94.75 291 ALA A N 1
ATOM 2209 C CA . ALA A 1 291 ? 40.333 7.099 -4.812 1.00 94.75 291 ALA A CA 1
ATOM 2210 C C . ALA A 1 291 ? 40.328 7.216 -6.345 1.00 94.75 291 ALA A C 1
ATOM 2212 O O . ALA A 1 291 ? 41.363 7.515 -6.936 1.00 94.75 291 ALA A O 1
ATOM 2213 N N . LEU A 1 292 ? 39.160 7.060 -6.984 1.00 94.69 292 LEU A N 1
ATOM 2214 C CA . LEU A 1 292 ? 39.000 7.312 -8.417 1.00 94.69 292 LEU A CA 1
ATOM 2215 C C . LEU A 1 292 ? 39.326 8.768 -8.768 1.00 94.69 292 LEU A C 1
ATOM 2217 O O . LEU A 1 292 ? 39.938 9.013 -9.796 1.00 94.69 292 LEU A O 1
ATOM 2221 N N . ALA A 1 293 ? 38.986 9.737 -7.915 1.00 95.31 293 ALA A N 1
ATOM 2222 C CA . ALA A 1 293 ? 39.270 11.145 -8.189 1.00 95.31 293 ALA A CA 1
ATOM 2223 C C . ALA A 1 293 ? 40.774 11.464 -8.267 1.00 95.31 293 ALA A C 1
ATOM 2225 O O . ALA A 1 293 ? 41.149 12.432 -8.928 1.00 95.31 293 ALA A O 1
ATOM 2226 N N . VAL A 1 294 ? 41.626 10.654 -7.624 1.00 95.81 294 VAL A N 1
ATOM 2227 C CA . VAL A 1 294 ? 43.093 10.779 -7.695 1.00 95.81 294 VAL A CA 1
ATOM 2228 C C . VAL A 1 294 ? 43.627 10.336 -9.060 1.00 95.81 294 VAL A C 1
ATOM 2230 O O . VAL A 1 294 ? 44.592 10.916 -9.550 1.00 95.81 294 VAL A O 1
ATOM 2233 N N . THR A 1 295 ? 43.014 9.324 -9.680 1.00 93.44 295 THR A N 1
ATOM 2234 C CA . THR A 1 295 ? 43.493 8.722 -10.935 1.00 93.44 295 THR A CA 1
ATOM 2235 C C . THR A 1 295 ? 42.745 9.215 -12.176 1.00 93.44 295 THR A C 1
ATOM 2237 O O . THR A 1 295 ? 43.354 9.367 -13.230 1.00 93.44 295 THR A O 1
ATOM 2240 N N . ASP A 1 296 ? 41.449 9.500 -12.057 1.00 94.62 296 ASP A N 1
ATOM 2241 C CA . ASP A 1 296 ? 40.572 10.040 -13.099 1.00 94.62 296 ASP A CA 1
ATOM 2242 C C . ASP A 1 296 ? 39.512 10.964 -12.464 1.00 94.62 296 ASP A C 1
ATOM 2244 O O . ASP A 1 296 ? 38.379 10.581 -12.145 1.00 94.62 296 ASP A O 1
ATOM 2248 N N . SER A 1 297 ? 39.904 12.224 -12.257 1.00 95.38 297 SER A N 1
ATOM 2249 C CA . SER A 1 297 ? 39.049 13.243 -11.632 1.00 95.38 297 SER A CA 1
ATOM 2250 C C . SER A 1 297 ? 37.769 13.555 -12.421 1.00 95.38 297 SER A C 1
ATOM 2252 O O . SER A 1 297 ? 36.751 13.912 -11.820 1.00 95.38 297 SER A O 1
ATOM 2254 N N . GLU A 1 298 ? 37.783 13.398 -13.748 1.00 96.44 298 GLU A N 1
ATOM 2255 C CA . GLU A 1 298 ? 36.618 13.625 -14.607 1.00 96.44 298 GLU A CA 1
ATOM 2256 C C . GLU A 1 298 ? 35.592 12.498 -14.438 1.00 96.44 298 GLU A C 1
ATOM 2258 O O . GLU A 1 298 ? 34.394 12.763 -14.277 1.00 96.44 298 GLU A O 1
ATOM 2263 N N . ALA A 1 299 ? 36.059 11.246 -14.421 1.00 95.38 299 ALA A N 1
ATOM 2264 C CA . ALA A 1 299 ? 35.226 10.073 -14.185 1.00 95.38 299 ALA A CA 1
ATOM 2265 C C . ALA A 1 299 ? 34.612 10.090 -12.781 1.00 95.38 299 ALA A C 1
ATOM 2267 O O . ALA A 1 299 ? 33.404 9.891 -12.642 1.00 95.38 299 ALA A O 1
ATOM 2268 N N . ALA A 1 300 ? 35.397 10.411 -11.747 1.00 95.94 300 ALA A N 1
ATOM 2269 C CA . ALA A 1 300 ? 34.888 10.525 -10.379 1.00 95.94 300 ALA A CA 1
ATOM 2270 C C . ALA A 1 300 ? 33.815 11.614 -10.239 1.00 95.94 300 ALA A C 1
ATOM 2272 O O . ALA A 1 300 ? 32.771 11.387 -9.616 1.00 95.94 300 ALA A O 1
ATOM 2273 N N . ARG A 1 301 ? 34.038 12.786 -10.848 1.00 96.81 301 ARG A N 1
ATOM 2274 C CA . ARG A 1 301 ? 33.065 13.887 -10.845 1.00 96.81 301 ARG A CA 1
ATOM 2275 C C . ARG A 1 301 ? 31.788 13.509 -11.588 1.00 96.81 301 ARG A C 1
ATOM 2277 O O . ARG A 1 301 ? 30.701 13.695 -11.054 1.00 96.81 301 ARG A O 1
ATOM 2284 N N . SER A 1 302 ? 31.912 12.932 -12.783 1.00 97.62 302 SER A N 1
ATOM 2285 C CA . SER A 1 302 ? 30.751 12.546 -13.591 1.00 97.62 302 SER A CA 1
ATOM 2286 C C . SER A 1 302 ? 29.947 11.413 -12.946 1.00 97.62 302 SER A C 1
ATOM 2288 O O . SER A 1 302 ? 28.720 11.439 -13.004 1.00 97.62 302 SER A O 1
ATOM 2290 N N . LEU A 1 303 ? 30.608 10.461 -12.275 1.00 96.75 303 LEU A N 1
ATOM 2291 C CA . LEU A 1 303 ? 29.940 9.427 -11.480 1.00 96.75 303 LEU A CA 1
ATOM 2292 C C . LEU A 1 303 ? 29.193 10.026 -10.282 1.00 96.75 303 LEU A C 1
ATOM 2294 O O . LEU A 1 303 ? 28.037 9.683 -10.057 1.00 96.75 303 LEU A O 1
ATOM 2298 N N . THR A 1 304 ? 29.822 10.947 -9.548 1.00 96.88 304 THR A N 1
ATOM 2299 C CA . THR A 1 304 ? 29.184 11.671 -8.433 1.00 96.88 304 THR A CA 1
ATOM 2300 C C . THR A 1 304 ? 27.928 12.400 -8.917 1.00 96.88 304 THR A C 1
ATOM 2302 O O . THR A 1 304 ? 26.846 12.185 -8.374 1.00 96.88 304 THR A O 1
ATOM 2305 N N . ALA A 1 305 ? 28.047 13.193 -9.988 1.00 97.75 305 ALA A N 1
ATOM 2306 C CA . ALA A 1 305 ? 26.929 13.940 -10.560 1.00 97.75 305 ALA A CA 1
ATOM 2307 C C . ALA A 1 305 ? 25.790 13.021 -11.032 1.00 97.75 305 ALA A C 1
ATOM 2309 O O . ALA A 1 305 ? 24.620 13.342 -10.827 1.00 97.75 305 ALA A O 1
ATOM 2310 N N . LEU A 1 306 ? 26.115 11.863 -11.621 1.00 97.69 306 LEU A N 1
ATOM 2311 C CA . LEU A 1 306 ? 25.127 10.860 -12.015 1.00 97.69 306 LEU A CA 1
ATOM 2312 C C . LEU A 1 306 ? 24.379 10.283 -10.801 1.00 97.69 306 LEU A C 1
ATOM 2314 O O . LEU A 1 306 ? 23.151 10.228 -10.818 1.00 97.69 306 LEU A O 1
ATOM 2318 N N . LEU A 1 307 ? 25.094 9.883 -9.744 1.00 96.88 307 LEU A N 1
ATOM 2319 C CA . LEU A 1 307 ? 24.492 9.319 -8.528 1.00 96.88 307 LEU A CA 1
ATOM 2320 C C . LEU A 1 307 ? 23.616 10.346 -7.783 1.00 96.88 307 LEU A C 1
ATOM 2322 O O . LEU A 1 307 ? 22.522 10.004 -7.333 1.00 96.88 307 LEU A O 1
ATOM 2326 N N . ASP A 1 308 ? 24.029 11.616 -7.731 1.00 96.88 308 ASP A N 1
ATOM 2327 C CA . ASP A 1 308 ? 23.191 12.724 -7.235 1.00 96.88 308 ASP A CA 1
ATOM 2328 C C . ASP A 1 308 ? 21.972 12.987 -8.145 1.00 96.88 308 ASP A C 1
ATOM 2330 O O . ASP A 1 308 ? 20.884 13.372 -7.688 1.00 96.88 308 ASP A O 1
ATOM 2334 N N . GLY A 1 309 ? 22.138 12.743 -9.446 1.00 97.00 309 GLY A N 1
ATOM 2335 C CA . GLY A 1 309 ? 21.071 12.741 -10.439 1.00 97.00 309 GLY A CA 1
ATOM 2336 C C . GLY A 1 309 ? 19.968 11.732 -10.110 1.00 97.00 309 GLY A C 1
ATOM 2337 O O . GLY A 1 309 ? 18.795 12.102 -10.157 1.00 97.00 309 GLY A O 1
ATOM 2338 N N . TYR A 1 310 ? 20.310 10.504 -9.701 1.00 95.88 310 TYR A N 1
ATOM 2339 C CA . TYR A 1 310 ? 19.318 9.484 -9.323 1.00 95.88 310 TYR A CA 1
ATOM 2340 C C . TYR A 1 310 ? 18.485 9.886 -8.103 1.00 95.88 310 TYR A C 1
ATOM 2342 O O . TYR A 1 310 ? 17.260 9.760 -8.133 1.00 95.88 310 TYR A O 1
ATOM 2350 N N . ILE A 1 311 ? 19.113 10.464 -7.072 1.00 95.25 311 ILE A N 1
ATOM 2351 C CA . ILE A 1 311 ? 18.394 11.001 -5.900 1.00 95.25 311 ILE A CA 1
ATOM 2352 C C . ILE A 1 311 ? 17.344 12.028 -6.355 1.00 95.25 311 ILE A C 1
ATOM 2354 O O . ILE A 1 311 ? 16.208 12.054 -5.882 1.00 95.25 311 ILE A O 1
ATOM 2358 N N . SER A 1 312 ? 17.702 12.851 -7.341 1.00 95.69 312 SER A N 1
ATOM 2359 C CA . SER A 1 312 ? 16.825 13.894 -7.885 1.00 95.69 312 SER A CA 1
ATOM 2360 C C . SER A 1 312 ? 15.762 13.365 -8.845 1.00 95.69 312 SER A C 1
ATOM 2362 O O . SER A 1 312 ? 14.728 14.006 -9.035 1.00 95.69 312 SER A O 1
ATOM 2364 N N . ALA A 1 313 ? 15.994 12.197 -9.440 1.00 96.56 313 ALA A N 1
ATOM 2365 C CA . ALA A 1 313 ? 15.054 11.532 -10.324 1.00 96.56 313 ALA A CA 1
ATOM 2366 C C . ALA A 1 313 ? 13.885 10.882 -9.564 1.00 96.56 313 ALA A C 1
ATOM 2368 O O . ALA A 1 313 ? 12.814 10.739 -10.144 1.00 96.56 313 ALA A O 1
ATOM 2369 N N . VAL A 1 314 ? 14.013 10.564 -8.271 1.00 95.25 314 VAL A N 1
ATOM 2370 C CA . VAL A 1 314 ? 12.926 9.926 -7.495 1.00 95.25 314 VAL A CA 1
ATOM 2371 C C . VAL A 1 314 ? 11.651 10.763 -7.389 1.00 95.25 314 VAL A C 1
ATOM 2373 O O . VAL A 1 314 ? 10.577 10.230 -7.686 1.00 95.25 314 VAL A O 1
ATOM 2376 N N . PRO A 1 315 ? 11.698 12.053 -6.995 1.00 95.94 315 PRO A N 1
ATOM 2377 C CA . PRO A 1 315 ? 10.499 12.887 -6.994 1.00 95.94 315 PRO A CA 1
ATOM 2378 C C . PRO A 1 315 ? 9.849 12.965 -8.380 1.00 95.94 315 PRO A C 1
ATOM 2380 O O . PRO A 1 315 ? 8.636 12.796 -8.494 1.00 95.94 315 PRO A O 1
ATOM 2383 N N . TRP A 1 316 ? 10.664 13.118 -9.432 1.00 96.94 316 TRP A N 1
ATOM 2384 C CA . TRP A 1 316 ? 10.190 13.097 -10.817 1.00 96.94 316 TRP A CA 1
ATOM 2385 C C . TRP A 1 316 ? 9.485 11.785 -11.163 1.00 96.94 316 TRP A C 1
ATOM 2387 O O . TRP A 1 316 ? 8.402 11.820 -11.736 1.00 96.94 316 TRP A O 1
ATOM 2397 N N . TRP A 1 317 ? 10.066 10.642 -10.798 1.00 97.25 317 TRP A N 1
ATOM 2398 C CA . TRP A 1 317 ? 9.503 9.327 -11.089 1.00 97.25 317 TRP A CA 1
ATOM 2399 C C . TRP A 1 317 ? 8.110 9.187 -10.476 1.00 97.25 317 TRP A C 1
ATOM 2401 O O . TRP A 1 317 ? 7.162 8.773 -11.143 1.00 97.25 317 TRP A O 1
ATOM 2411 N N . ARG A 1 318 ? 7.957 9.622 -9.218 1.00 97.12 318 ARG A N 1
ATOM 2412 C CA . ARG A 1 318 ? 6.673 9.592 -8.512 1.00 97.12 318 ARG A CA 1
ATOM 2413 C C . ARG A 1 318 ? 5.631 10.477 -9.195 1.00 97.12 318 ARG A C 1
ATOM 2415 O O . ARG A 1 318 ? 4.482 10.062 -9.333 1.00 97.12 318 ARG A O 1
ATOM 2422 N N . GLU A 1 319 ? 6.026 11.673 -9.630 1.00 97.38 319 GLU A N 1
ATOM 2423 C CA . GLU A 1 319 ? 5.155 12.568 -10.399 1.00 97.38 319 GLU A CA 1
ATOM 2424 C C . GLU A 1 319 ? 4.791 11.982 -11.770 1.00 97.38 319 GLU A C 1
ATOM 2426 O O . GLU A 1 319 ? 3.633 12.064 -12.172 1.00 97.38 319 GLU A O 1
ATOM 2431 N N . ALA A 1 320 ? 5.740 11.348 -12.462 1.00 98.19 320 ALA A N 1
ATOM 2432 C CA . ALA A 1 320 ? 5.534 10.709 -13.758 1.00 98.19 320 ALA A CA 1
ATOM 2433 C C . ALA A 1 320 ? 4.522 9.559 -13.669 1.00 98.19 320 ALA A C 1
ATOM 2435 O O . ALA A 1 320 ? 3.554 9.536 -14.429 1.00 98.19 320 ALA A O 1
ATOM 2436 N N . VAL A 1 321 ? 4.688 8.647 -12.705 1.00 98.06 321 VAL A N 1
ATOM 2437 C CA . VAL A 1 321 ? 3.726 7.560 -12.463 1.00 98.06 321 VAL A CA 1
ATOM 2438 C C . VAL A 1 321 ? 2.373 8.121 -12.021 1.00 98.06 321 VAL A C 1
ATOM 2440 O O . VAL A 1 321 ? 1.335 7.695 -12.523 1.00 98.06 321 VAL A O 1
ATOM 2443 N N . GLY A 1 322 ? 2.362 9.124 -11.137 1.00 97.44 322 GLY A N 1
ATOM 2444 C CA . GLY A 1 322 ? 1.137 9.801 -10.708 1.00 97.44 322 GLY A CA 1
ATOM 2445 C C . GLY A 1 322 ? 0.362 10.429 -11.871 1.00 97.44 322 GLY A C 1
ATOM 2446 O O . GLY A 1 322 ? -0.854 10.247 -11.965 1.00 97.44 322 GLY A O 1
ATOM 2447 N N . TRP A 1 323 ? 1.052 11.111 -12.790 1.00 97.62 323 TRP A N 1
ATOM 2448 C CA . TRP A 1 323 ? 0.457 11.664 -14.008 1.00 97.62 323 TRP A CA 1
ATOM 2449 C C . TRP A 1 3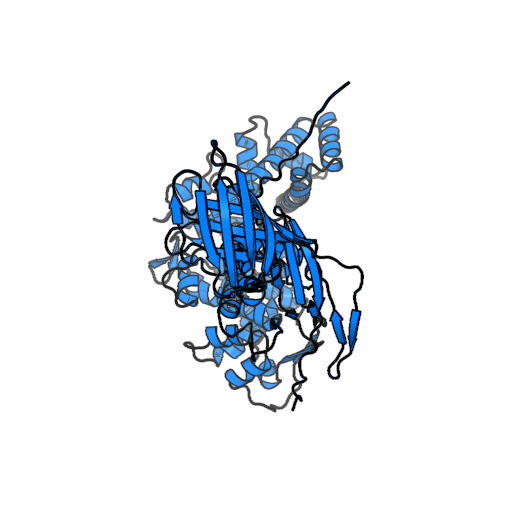23 ? -0.108 10.551 -14.893 1.00 97.62 323 TRP A C 1
ATOM 2451 O O . TRP A 1 323 ? -1.288 10.592 -15.243 1.00 97.62 323 TRP A O 1
ATOM 2461 N N . LEU A 1 324 ? 0.689 9.507 -15.158 1.00 97.50 324 LEU A N 1
ATOM 2462 C CA . LEU A 1 324 ? 0.274 8.356 -15.961 1.00 97.50 324 LEU A CA 1
ATOM 2463 C C . LEU A 1 324 ? -0.943 7.639 -15.363 1.00 97.50 324 LEU A C 1
ATOM 2465 O O . LEU A 1 324 ? -1.768 7.141 -16.114 1.00 97.50 324 LEU A O 1
ATOM 2469 N N . LEU A 1 325 ? -1.119 7.609 -14.044 1.00 97.25 325 LEU A N 1
ATOM 2470 C CA . LEU A 1 325 ? -2.295 6.989 -13.423 1.00 97.25 325 LEU A CA 1
ATOM 2471 C C . LEU A 1 325 ? -3.562 7.845 -13.518 1.00 97.25 325 LEU A C 1
ATOM 2473 O O . LEU A 1 325 ? -4.665 7.297 -13.536 1.00 97.25 325 LEU A O 1
ATOM 2477 N N . THR A 1 326 ? -3.425 9.171 -13.540 1.00 96.50 326 THR A N 1
ATOM 2478 C CA . THR A 1 326 ? -4.539 10.103 -13.288 1.00 96.50 326 THR A CA 1
ATOM 2479 C C . THR A 1 326 ? -5.002 10.888 -14.507 1.00 96.50 326 THR A C 1
ATOM 2481 O O . THR A 1 326 ? -6.135 11.365 -14.507 1.00 96.50 326 THR A O 1
ATOM 2484 N N . HIS A 1 327 ? -4.177 11.005 -15.548 1.00 96.12 327 HIS A N 1
ATOM 2485 C CA . HIS A 1 327 ? -4.501 11.796 -16.734 1.00 96.12 327 HIS A CA 1
ATOM 2486 C C . HIS A 1 327 ? -5.088 10.929 -17.858 1.00 96.12 327 HIS A C 1
ATOM 2488 O O . HIS A 1 327 ? -4.714 9.761 -18.000 1.00 96.12 327 HIS A O 1
ATOM 2494 N N . PRO A 1 328 ? -6.015 11.467 -18.672 1.00 94.62 328 PRO A N 1
ATOM 2495 C CA . PRO A 1 328 ? -6.692 10.704 -19.713 1.00 94.62 328 PRO A CA 1
ATOM 2496 C C . PRO A 1 328 ? -5.833 10.572 -20.977 1.00 94.62 328 PRO A C 1
ATOM 2498 O O . PRO A 1 328 ? -5.965 11.348 -21.923 1.00 94.62 328 PRO A O 1
ATOM 2501 N N . TRP A 1 329 ? -4.962 9.564 -21.012 1.00 94.62 329 TRP A N 1
ATOM 2502 C CA . TRP A 1 329 ? -4.109 9.266 -22.172 1.00 94.62 329 TRP A CA 1
ATOM 2503 C C . TRP A 1 329 ? -4.347 7.875 -22.774 1.00 94.62 329 TRP A C 1
ATOM 2505 O O . TRP A 1 329 ? -3.974 7.657 -23.926 1.00 94.62 329 TRP A O 1
ATOM 2515 N N . LEU A 1 330 ? -4.967 6.943 -22.036 1.00 93.88 330 LEU A N 1
ATOM 2516 C CA . LEU A 1 330 ? -5.281 5.608 -22.547 1.00 93.88 330 LEU A CA 1
ATOM 2517 C C . LEU A 1 330 ? -6.518 5.651 -23.429 1.00 93.88 330 LEU A C 1
ATOM 2519 O O . LEU A 1 330 ? -7.564 6.123 -22.997 1.00 93.88 330 LEU A O 1
ATOM 2523 N N . GLU A 1 331 ? -6.416 5.123 -24.642 1.00 90.62 331 GLU A N 1
ATOM 2524 C CA . GLU A 1 331 ? -7.540 5.053 -25.567 1.00 90.62 331 GLU A CA 1
ATOM 2525 C C . GLU A 1 331 ? -8.332 3.756 -25.365 1.00 90.62 331 GLU A C 1
ATOM 2527 O O . GLU A 1 331 ? -7.816 2.654 -25.537 1.00 90.62 331 GLU A O 1
ATOM 2532 N N . THR A 1 332 ? -9.606 3.887 -25.000 1.00 89.50 332 THR A N 1
ATOM 2533 C CA . THR A 1 332 ? -10.536 2.780 -24.768 1.00 89.50 332 THR A CA 1
ATOM 2534 C C . THR A 1 332 ? -11.817 3.034 -25.560 1.00 89.50 332 THR A C 1
ATOM 2536 O O . THR A 1 332 ? -12.525 4.015 -25.346 1.00 89.50 332 THR A O 1
ATOM 2539 N N . ALA A 1 333 ? -12.114 2.169 -26.537 1.00 85.19 333 ALA A N 1
ATOM 2540 C CA . ALA A 1 333 ? -13.295 2.300 -27.405 1.00 85.19 333 ALA A CA 1
ATOM 2541 C C . ALA A 1 333 ? -13.487 3.717 -28.011 1.00 85.19 333 ALA A C 1
ATOM 2543 O O . ALA A 1 333 ? -14.606 4.218 -28.100 1.00 85.19 333 ALA A O 1
ATOM 2544 N N . GLY A 1 334 ? -12.388 4.373 -28.407 1.00 82.38 334 GLY A N 1
ATOM 2545 C CA . GLY A 1 334 ? -12.394 5.717 -29.002 1.00 82.38 334 GLY A CA 1
ATOM 2546 C C . GLY A 1 334 ? -12.497 6.879 -28.005 1.00 82.38 334 GLY A C 1
ATOM 2547 O O . GLY A 1 334 ? -12.526 8.036 -28.421 1.00 82.38 334 GLY A O 1
ATOM 2548 N N . VAL A 1 335 ? -12.526 6.607 -26.697 1.00 89.56 335 VAL A N 1
ATOM 2549 C CA . VAL A 1 335 ? -12.509 7.621 -25.633 1.00 89.56 335 VAL A CA 1
ATOM 2550 C C . VAL A 1 335 ? -11.184 7.547 -24.882 1.00 89.56 335 VAL A C 1
ATOM 2552 O O . VAL A 1 335 ? -10.674 6.464 -24.616 1.00 89.56 335 VAL A O 1
ATOM 2555 N N . ARG A 1 336 ? -10.609 8.699 -24.516 1.00 91.19 336 ARG A N 1
ATOM 2556 C CA . ARG A 1 336 ? -9.427 8.729 -23.646 1.00 91.19 336 ARG A CA 1
ATOM 2557 C C . ARG A 1 336 ? -9.828 8.683 -22.179 1.00 91.19 336 ARG A C 1
ATOM 2559 O O . ARG A 1 336 ? -10.652 9.481 -21.737 1.00 91.19 336 ARG A O 1
ATOM 2566 N N . GLN A 1 337 ? -9.213 7.780 -21.428 1.00 93.88 337 GLN A N 1
ATOM 2567 C CA . GLN A 1 337 ? -9.456 7.570 -20.006 1.00 93.88 337 GLN A CA 1
ATOM 2568 C C . GLN A 1 337 ? -8.138 7.495 -19.236 1.00 93.88 337 GLN A C 1
ATOM 2570 O O . GLN A 1 337 ? -7.079 7.189 -19.785 1.00 93.88 337 GLN A O 1
ATOM 2575 N N . ALA A 1 338 ? -8.201 7.810 -17.948 1.00 95.25 338 ALA A N 1
ATOM 2576 C CA . ALA A 1 338 ? -7.091 7.595 -17.032 1.00 95.25 338 ALA A CA 1
ATOM 2577 C C . ALA A 1 338 ? -7.114 6.148 -16.511 1.00 95.25 338 ALA A C 1
ATOM 2579 O O . ALA A 1 338 ? -8.203 5.635 -16.230 1.00 95.25 338 ALA A O 1
ATOM 2580 N N . PRO A 1 339 ? -5.962 5.491 -16.281 1.00 96.62 339 PRO A N 1
ATOM 2581 C CA . PRO A 1 339 ? -5.944 4.170 -15.650 1.00 96.62 339 PRO A CA 1
ATOM 2582 C C . PRO A 1 339 ? -6.712 4.117 -14.317 1.00 96.62 339 PRO A C 1
ATOM 2584 O O . PRO A 1 339 ? -7.425 3.151 -14.054 1.00 96.62 339 PRO A O 1
ATOM 2587 N N . ALA A 1 340 ? -6.662 5.179 -13.505 1.00 97.06 340 ALA A N 1
ATOM 2588 C CA . ALA A 1 340 ? -7.436 5.278 -12.265 1.00 97.06 340 ALA A CA 1
ATOM 2589 C C . ALA A 1 340 ? -8.961 5.219 -12.483 1.00 97.06 340 ALA A C 1
ATOM 2591 O O . ALA A 1 340 ? -9.678 4.690 -11.634 1.00 97.06 340 ALA A O 1
ATOM 2592 N N . GLN A 1 341 ? -9.469 5.711 -13.620 1.00 96.50 341 GLN A N 1
ATOM 2593 C CA . GLN A 1 341 ? -10.890 5.594 -13.970 1.00 96.50 341 GLN A CA 1
ATOM 2594 C C . GLN A 1 341 ? -11.264 4.145 -14.298 1.00 96.50 341 GLN A C 1
ATOM 2596 O O . GLN A 1 341 ? -12.341 3.696 -13.911 1.00 96.50 341 GLN A O 1
ATOM 2601 N N . LEU A 1 342 ? -10.366 3.394 -14.944 1.00 96.38 342 LEU A N 1
ATOM 2602 C CA . LEU A 1 342 ? -10.567 1.967 -15.210 1.00 96.38 342 LEU A CA 1
ATOM 2603 C C . LEU A 1 342 ? -10.599 1.158 -13.906 1.00 96.38 342 LEU A C 1
ATOM 2605 O O . LEU A 1 342 ? -11.481 0.319 -13.723 1.00 96.38 342 LEU A O 1
ATOM 2609 N N . VAL A 1 343 ? -9.700 1.457 -12.959 1.00 97.62 343 VAL A N 1
ATOM 2610 C CA . VAL A 1 343 ? -9.723 0.839 -11.620 1.00 97.62 343 VAL A CA 1
ATOM 2611 C C . VAL A 1 343 ? -11.019 1.194 -10.889 1.00 97.62 343 VAL A C 1
ATOM 2613 O O . VAL A 1 343 ? -11.684 0.309 -10.350 1.00 97.62 343 VAL A O 1
ATOM 2616 N N . ALA A 1 344 ? -11.423 2.469 -10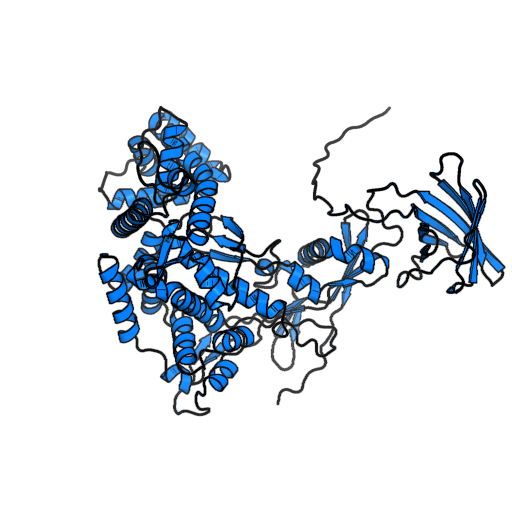.894 1.00 96.88 344 ALA A N 1
ATOM 2617 C CA . ALA A 1 344 ? -12.676 2.899 -10.275 1.00 96.88 344 ALA A CA 1
ATOM 2618 C C . ALA A 1 344 ? -13.879 2.135 -10.856 1.00 96.88 344 ALA A C 1
ATOM 2620 O O . ALA A 1 344 ? -14.676 1.583 -10.092 1.00 96.88 344 ALA A O 1
ATOM 2621 N N . ALA A 1 345 ? -13.953 2.006 -12.186 1.00 95.44 345 ALA A N 1
ATOM 2622 C CA . ALA A 1 345 ? -14.993 1.252 -12.877 1.00 95.44 345 ALA A CA 1
ATOM 2623 C C . ALA A 1 345 ? -14.999 -0.234 -12.481 1.00 95.44 345 ALA A C 1
ATOM 2625 O O . ALA A 1 345 ? -16.057 -0.760 -12.124 1.00 95.44 345 ALA A O 1
ATOM 2626 N N . PHE A 1 346 ? -13.834 -0.896 -12.439 1.00 95.81 346 PHE A N 1
ATOM 2627 C CA . PHE A 1 346 ? -13.719 -2.282 -11.965 1.00 95.81 346 PHE A CA 1
ATOM 2628 C C . PHE A 1 346 ? -14.255 -2.444 -10.536 1.00 95.81 346 PHE A C 1
ATOM 2630 O O . PHE A 1 346 ? -14.943 -3.420 -10.227 1.00 95.81 346 PHE A O 1
ATOM 2637 N N . TRP A 1 347 ? -14.006 -1.466 -9.661 1.00 95.31 347 TRP A N 1
ATOM 2638 C CA . TRP A 1 347 ? -14.500 -1.440 -8.280 1.00 95.31 347 TRP A CA 1
ATOM 2639 C C . TRP A 1 347 ? -15.925 -0.884 -8.124 1.00 95.31 347 TRP A C 1
ATOM 2641 O O . TRP A 1 347 ? -16.436 -0.826 -7.004 1.00 95.31 347 TRP A O 1
ATOM 2651 N N . GLY A 1 348 ? -16.618 -0.570 -9.225 1.00 93.81 348 GLY A N 1
ATOM 2652 C CA . GLY A 1 348 ? -17.992 -0.061 -9.216 1.00 93.81 348 GLY A CA 1
ATOM 2653 C C . GLY A 1 348 ? -18.118 1.317 -8.565 1.00 93.81 348 GLY A C 1
ATOM 2654 O O . GLY A 1 348 ? -19.114 1.596 -7.903 1.00 93.81 348 GLY A O 1
ATOM 2655 N N . ARG A 1 349 ? -17.085 2.153 -8.694 1.00 93.81 349 ARG A N 1
ATOM 2656 C CA . ARG A 1 349 ? -17.014 3.514 -8.155 1.00 93.81 349 ARG A CA 1
ATOM 2657 C C . ARG A 1 349 ? -16.896 4.512 -9.304 1.00 93.81 349 ARG A C 1
ATOM 2659 O O . ARG A 1 349 ? -16.251 4.231 -10.307 1.00 93.81 349 ARG A O 1
ATOM 2666 N N . SER A 1 350 ? -17.489 5.692 -9.142 1.00 90.56 350 SER A N 1
ATOM 2667 C CA . SER A 1 350 ? -17.346 6.792 -10.106 1.00 90.56 350 SER A CA 1
ATOM 2668 C C . SER A 1 350 ? -15.967 7.448 -10.031 1.00 90.56 350 SER A C 1
ATOM 2670 O O . SER A 1 350 ? -15.416 7.856 -11.049 1.00 90.56 350 SER A O 1
ATOM 2672 N N . VAL A 1 351 ? -15.404 7.537 -8.824 1.00 90.69 351 VAL A N 1
ATOM 2673 C CA . VAL A 1 351 ? -14.084 8.108 -8.556 1.00 90.69 351 VAL A CA 1
ATOM 2674 C C . VAL A 1 351 ? -13.378 7.253 -7.515 1.00 90.69 351 VAL A C 1
ATOM 2676 O O . VAL A 1 351 ? -13.981 6.808 -6.534 1.00 90.69 351 VAL A O 1
ATOM 2679 N N . LEU A 1 352 ? -12.082 7.044 -7.722 1.00 91.12 352 LEU A N 1
ATOM 2680 C CA . LEU A 1 352 ? -11.209 6.402 -6.757 1.00 91.12 352 LEU A CA 1
ATOM 2681 C C . LEU A 1 352 ? -9.867 7.152 -6.726 1.00 91.12 352 LEU A C 1
ATOM 2683 O O . LEU A 1 352 ? -9.209 7.234 -7.764 1.00 91.12 352 LEU A O 1
ATOM 2687 N N . PRO A 1 353 ? -9.465 7.734 -5.581 1.00 89.81 353 PRO A N 1
ATOM 2688 C CA . PRO A 1 353 ? -8.205 8.461 -5.496 1.00 89.81 353 PRO A CA 1
ATOM 2689 C C . PRO A 1 353 ? -7.030 7.485 -5.638 1.00 89.81 353 PRO A C 1
ATOM 2691 O O . PRO A 1 353 ? -7.068 6.425 -5.006 1.00 89.81 353 PRO A O 1
ATOM 2694 N N . PRO A 1 354 ? -5.995 7.820 -6.431 1.00 89.94 354 PRO A N 1
ATOM 2695 C CA . PRO A 1 354 ? -4.827 6.962 -6.581 1.00 89.94 354 PRO A CA 1
ATOM 2696 C C . PRO A 1 354 ? -4.143 6.723 -5.224 1.00 89.94 354 PRO A C 1
ATOM 2698 O O . PRO A 1 354 ? -4.173 7.599 -4.352 1.00 89.94 354 PRO A O 1
ATOM 2701 N N . PRO A 1 355 ? -3.513 5.554 -5.032 1.00 92.19 355 PRO A N 1
ATOM 2702 C CA . PRO A 1 355 ? -2.824 5.229 -3.793 1.00 92.19 355 PRO A CA 1
ATOM 2703 C C . PRO A 1 355 ? -1.592 6.124 -3.623 1.00 92.19 355 PRO A C 1
ATOM 2705 O O . PRO A 1 355 ? -0.962 6.542 -4.599 1.00 92.19 355 PRO A O 1
ATOM 2708 N N . LYS A 1 356 ? -1.202 6.399 -2.372 1.00 94.88 356 LYS A N 1
ATOM 2709 C CA . LYS A 1 356 ? 0.052 7.109 -2.103 1.00 94.88 356 LYS A CA 1
ATOM 2710 C C . LYS A 1 356 ? 1.237 6.254 -2.554 1.00 94.88 356 LYS A C 1
ATOM 2712 O O . LYS A 1 356 ? 1.432 5.158 -2.042 1.00 94.88 356 LYS A O 1
ATOM 2717 N N . LEU A 1 357 ? 2.069 6.787 -3.442 1.00 95.50 357 LEU A N 1
ATOM 2718 C CA . LEU A 1 357 ? 3.305 6.128 -3.860 1.00 95.50 357 LEU A CA 1
ATOM 2719 C C . LEU A 1 357 ? 4.444 6.467 -2.895 1.00 95.50 357 LEU A C 1
ATOM 2721 O O . LEU A 1 357 ? 4.808 7.634 -2.719 1.00 95.50 357 LEU A O 1
ATOM 2725 N N . VAL A 1 358 ? 5.014 5.438 -2.279 1.00 94.31 358 VAL A N 1
ATOM 2726 C CA . VAL A 1 358 ? 6.204 5.516 -1.433 1.00 94.31 358 VAL A CA 1
ATOM 2727 C C . VAL A 1 358 ? 7.330 4.815 -2.179 1.00 94.31 358 VAL A C 1
ATOM 2729 O O . VAL A 1 358 ? 7.254 3.630 -2.466 1.00 94.31 358 VAL A O 1
ATOM 2732 N N . THR A 1 359 ? 8.369 5.554 -2.539 1.00 92.31 359 THR A N 1
ATOM 2733 C CA . THR A 1 359 ? 9.513 4.985 -3.259 1.00 92.31 359 THR A CA 1
ATOM 2734 C C . THR A 1 359 ? 10.481 4.385 -2.251 1.00 92.31 359 THR A C 1
ATOM 2736 O O . THR A 1 359 ? 10.929 5.094 -1.349 1.00 92.31 359 THR A O 1
ATOM 2739 N N . GLU A 1 360 ? 10.787 3.103 -2.397 1.00 90.56 360 GLU A N 1
ATOM 2740 C CA . GLU A 1 360 ? 11.739 2.365 -1.563 1.00 90.56 360 GLU A CA 1
ATOM 2741 C C . GLU A 1 360 ? 12.590 1.508 -2.494 1.00 90.56 360 GLU A C 1
ATOM 2743 O O . GLU A 1 360 ? 12.055 0.896 -3.412 1.00 90.56 360 GLU A O 1
ATOM 2748 N N . TRP A 1 361 ? 13.905 1.481 -2.283 1.00 88.12 361 TRP A N 1
ATOM 2749 C CA . TRP A 1 361 ? 14.755 0.553 -3.018 1.00 88.12 361 TRP A CA 1
ATOM 2750 C C . TRP A 1 361 ? 14.569 -0.851 -2.447 1.00 88.12 361 TRP A C 1
ATOM 2752 O O . TRP A 1 361 ? 14.918 -1.103 -1.291 1.00 88.12 361 TRP A O 1
ATOM 2762 N N . LEU A 1 362 ? 14.023 -1.749 -3.260 1.00 84.69 362 LEU A N 1
ATOM 2763 C CA . LEU A 1 362 ? 13.739 -3.140 -2.910 1.00 84.69 362 LEU A CA 1
ATOM 2764 C C . LEU A 1 362 ? 14.760 -4.100 -3.542 1.00 84.69 362 LEU A C 1
ATOM 2766 O O . LEU A 1 362 ? 14.767 -5.289 -3.244 1.00 84.69 362 LEU A O 1
ATOM 2770 N N . GLY A 1 363 ? 15.666 -3.592 -4.386 1.00 73.19 363 GLY A N 1
ATOM 2771 C CA . GLY A 1 363 ? 16.724 -4.394 -5.012 1.00 73.19 363 GLY A CA 1
ATOM 2772 C C . GLY A 1 363 ? 16.255 -5.221 -6.213 1.00 73.19 363 GLY A C 1
ATOM 2773 O O . GLY A 1 363 ? 17.039 -5.986 -6.782 1.00 73.19 363 GLY A O 1
ATOM 2774 N N . GLY A 1 364 ? 15.011 -5.012 -6.648 1.00 71.00 364 GLY A N 1
ATOM 2775 C CA . GLY A 1 364 ? 14.356 -5.674 -7.774 1.00 71.00 364 GLY A CA 1
ATOM 2776 C C . GLY A 1 364 ? 13.206 -4.829 -8.331 1.00 71.00 364 GLY A C 1
ATOM 2777 O O . GLY A 1 364 ? 13.033 -3.681 -7.942 1.00 71.00 364 GLY A O 1
ATOM 2778 N N . PHE A 1 365 ? 12.409 -5.387 -9.247 1.00 78.00 365 PHE A N 1
ATOM 2779 C CA . PHE A 1 365 ? 11.204 -4.728 -9.774 1.00 78.00 365 PHE A CA 1
ATOM 2780 C C . PHE A 1 365 ? 9.974 -5.054 -8.914 1.00 78.00 365 PHE A C 1
ATOM 2782 O O . PHE A 1 365 ? 8.972 -5.586 -9.385 1.00 78.00 365 PHE A O 1
ATOM 2789 N N . GLU A 1 366 ? 10.088 -4.781 -7.617 1.00 86.56 366 GLU A N 1
ATOM 2790 C CA . GLU A 1 366 ? 9.096 -5.164 -6.615 1.00 86.56 366 GLU A CA 1
ATOM 2791 C C . GLU A 1 366 ? 8.1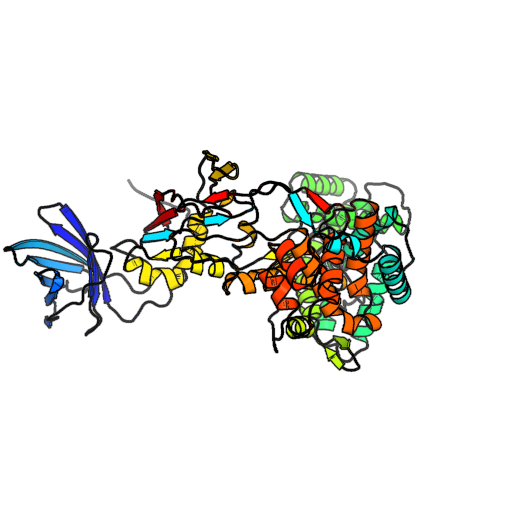98 -3.991 -6.215 1.00 86.56 366 GLU A C 1
ATOM 2793 O O . GLU A 1 366 ? 8.556 -2.812 -6.319 1.00 86.56 366 GLU A O 1
ATOM 2798 N N . ALA A 1 367 ? 7.013 -4.336 -5.724 1.00 92.12 367 ALA A N 1
ATOM 2799 C CA . ALA A 1 367 ? 6.111 -3.417 -5.066 1.00 92.12 367 ALA A CA 1
ATOM 2800 C C . ALA A 1 367 ? 5.384 -4.144 -3.927 1.00 92.12 367 ALA A C 1
ATOM 2802 O O . ALA A 1 367 ? 5.346 -5.370 -3.881 1.00 92.12 367 ALA A O 1
ATOM 2803 N N . MET A 1 368 ? 4.871 -3.387 -2.961 1.00 93.25 368 MET A N 1
ATOM 2804 C CA . MET A 1 368 ? 4.153 -3.919 -1.809 1.00 93.25 368 MET A CA 1
ATOM 2805 C C . MET A 1 368 ? 2.960 -3.026 -1.467 1.00 93.25 368 MET A C 1
ATOM 2807 O O . MET A 1 368 ? 3.108 -1.794 -1.440 1.00 93.25 368 MET A O 1
ATOM 2811 N N . PRO A 1 369 ? 1.816 -3.603 -1.075 1.00 94.69 369 PRO A N 1
ATOM 2812 C CA . PRO A 1 369 ? 0.657 -2.822 -0.699 1.00 94.69 369 PRO A CA 1
ATOM 2813 C C . PRO A 1 369 ? 0.851 -2.240 0.707 1.00 94.69 369 PRO A C 1
ATOM 2815 O O . PRO A 1 369 ? 1.469 -2.842 1.593 1.00 94.69 369 PRO A O 1
ATOM 2818 N N . LEU A 1 370 ? 0.304 -1.047 0.924 1.00 93.69 370 LEU A N 1
ATOM 2819 C CA . LEU A 1 370 ? 0.201 -0.391 2.222 1.00 93.69 370 LEU A CA 1
ATOM 2820 C C . LEU A 1 370 ? -1.268 -0.127 2.534 1.00 93.69 370 LEU A C 1
ATOM 2822 O O . LEU A 1 370 ? -1.967 0.516 1.751 1.00 93.69 370 LEU A O 1
ATOM 2826 N N . VAL A 1 371 ? -1.722 -0.568 3.701 1.00 91.38 371 VAL A N 1
ATOM 2827 C CA . VAL A 1 371 ? -3.087 -0.340 4.181 1.00 91.38 371 VAL A CA 1
ATOM 2828 C C . VAL A 1 371 ? -3.037 0.457 5.475 1.00 91.38 371 VAL A C 1
ATOM 2830 O O . VAL A 1 371 ? -2.248 0.156 6.373 1.00 91.38 371 VAL A O 1
ATOM 2833 N N . SER A 1 372 ? -3.874 1.492 5.565 1.00 89.31 372 SER A N 1
ATOM 2834 C CA . SER A 1 372 ? -3.920 2.374 6.727 1.00 89.31 372 SER A CA 1
ATOM 2835 C C . SER A 1 372 ? -4.295 1.616 8.000 1.00 89.31 372 SER A C 1
ATOM 2837 O O . SER A 1 372 ? -5.368 1.006 8.087 1.00 89.31 372 SER A O 1
ATOM 2839 N N . GLY A 1 373 ? -3.446 1.755 9.019 1.00 86.94 373 GLY A N 1
ATOM 2840 C CA . GLY A 1 373 ? -3.644 1.178 10.343 1.00 86.94 373 GLY A CA 1
ATOM 2841 C C . GLY A 1 373 ? -4.871 1.708 11.079 1.00 86.94 373 GLY A C 1
ATOM 2842 O O . GLY A 1 373 ? -5.376 1.017 11.961 1.00 86.94 373 GLY A O 1
ATOM 2843 N N . ASP A 1 374 ? -5.420 2.872 10.705 1.00 86.00 374 ASP A N 1
ATOM 2844 C CA . ASP A 1 374 ? -6.631 3.404 11.350 1.00 86.00 374 ASP A CA 1
ATOM 2845 C C . ASP A 1 374 ? -7.806 2.415 11.253 1.00 86.00 374 ASP A C 1
ATOM 2847 O O . ASP A 1 374 ? -8.542 2.239 12.222 1.00 86.00 374 ASP A O 1
ATOM 2851 N N . ARG A 1 375 ? -7.937 1.680 10.137 1.00 86.00 375 ARG A N 1
ATOM 2852 C CA . ARG A 1 375 ? -9.001 0.671 9.971 1.00 86.00 375 ARG A CA 1
ATOM 2853 C C . ARG A 1 375 ? -8.864 -0.479 10.953 1.00 86.00 375 ARG A C 1
ATOM 2855 O O . ARG A 1 375 ? -9.839 -0.879 11.591 1.00 86.00 375 ARG A O 1
ATOM 2862 N N . LEU A 1 376 ? -7.643 -0.991 11.092 1.00 84.06 376 LEU A N 1
ATOM 2863 C CA . LEU A 1 376 ? -7.358 -2.046 12.051 1.00 84.06 376 LEU A CA 1
ATOM 2864 C C . LEU A 1 376 ? -7.572 -1.530 13.477 1.00 84.06 376 LEU A C 1
ATOM 2866 O O . LEU A 1 376 ? -8.213 -2.195 14.288 1.00 84.06 376 LEU A O 1
ATOM 2870 N N . ALA A 1 377 ? -7.127 -0.310 13.767 1.00 87.38 377 ALA A N 1
ATOM 2871 C CA . ALA A 1 377 ? -7.287 0.280 15.081 1.00 87.38 377 ALA A CA 1
ATOM 2872 C C . ALA A 1 377 ? -8.753 0.516 15.459 1.00 87.38 377 ALA A C 1
ATOM 2874 O O . ALA A 1 377 ? -9.099 0.332 16.620 1.00 87.38 377 ALA A O 1
ATOM 2875 N N . ARG A 1 378 ? -9.642 0.843 14.508 1.00 84.75 378 ARG A N 1
ATOM 2876 C CA . ARG A 1 378 ? -11.096 0.919 14.764 1.00 84.75 378 ARG A CA 1
ATOM 2877 C C . ARG A 1 378 ? -11.680 -0.404 15.261 1.00 84.75 378 ARG A C 1
ATOM 2879 O O . ARG A 1 378 ? -12.700 -0.399 15.939 1.00 84.75 378 ARG A O 1
ATOM 2886 N N . THR A 1 379 ? -11.039 -1.518 14.915 1.00 81.50 379 THR A N 1
ATOM 2887 C CA . THR A 1 379 ? -11.464 -2.867 15.307 1.00 81.50 379 THR A CA 1
ATOM 2888 C C . THR A 1 379 ? -10.784 -3.336 16.595 1.00 81.50 379 THR A C 1
ATOM 2890 O O . THR A 1 379 ? -11.403 -4.040 17.394 1.00 81.50 379 THR A O 1
ATOM 2893 N N . LEU A 1 380 ? -9.511 -2.976 16.792 1.00 86.69 380 LEU A N 1
ATOM 2894 C CA . LEU A 1 380 ? -8.689 -3.473 17.897 1.00 86.69 380 LEU A CA 1
ATOM 2895 C C . LEU A 1 380 ? -8.692 -2.583 19.135 1.00 86.69 380 LEU A C 1
ATOM 2897 O O . LEU A 1 380 ? -8.526 -3.098 20.236 1.00 86.69 380 LEU A O 1
ATOM 2901 N N . VAL A 1 381 ? -8.813 -1.270 18.965 1.00 90.44 381 VAL A N 1
ATOM 2902 C CA . VAL A 1 381 ? -8.500 -0.293 20.006 1.00 90.44 381 VAL A CA 1
ATOM 2903 C C . VAL A 1 381 ? -9.787 0.280 20.585 1.00 90.44 381 VAL A C 1
ATOM 2905 O O . VAL A 1 381 ? -10.568 0.925 19.887 1.00 90.44 381 VAL A O 1
ATOM 2908 N N . GLU A 1 382 ? -9.987 0.075 21.883 1.00 91.50 382 GLU A N 1
ATOM 2909 C CA . GLU A 1 382 ? -11.180 0.487 22.614 1.00 91.50 382 GLU A CA 1
ATOM 2910 C C . GLU A 1 382 ? -10.811 1.323 23.847 1.00 91.50 382 GLU A C 1
ATOM 2912 O O . GLU A 1 382 ? -9.802 1.060 24.508 1.00 91.50 382 GLU A O 1
ATOM 2917 N N . PRO A 1 383 ? -11.624 2.327 24.209 1.00 93.69 383 PRO A N 1
ATOM 2918 C CA . PRO A 1 383 ? -11.384 3.093 25.421 1.00 93.69 383 PRO A CA 1
ATOM 2919 C C . PRO A 1 383 ? -11.704 2.243 26.659 1.00 93.69 383 PRO A C 1
ATOM 2921 O O . PRO A 1 383 ? -12.799 1.691 26.771 1.00 93.69 383 PRO A O 1
ATOM 2924 N N . ALA A 1 384 ? -10.768 2.164 27.606 1.00 92.56 384 ALA A N 1
ATOM 2925 C CA . ALA A 1 384 ? -10.970 1.490 28.890 1.00 92.56 384 ALA A CA 1
ATOM 2926 C C . ALA A 1 384 ? -11.513 2.438 29.974 1.00 92.56 384 ALA A C 1
ATOM 2928 O O . ALA A 1 384 ? -12.101 1.974 30.947 1.00 92.56 384 ALA A O 1
ATOM 2929 N N . ASN A 1 385 ? -11.355 3.754 29.800 1.00 94.00 385 ASN A N 1
ATOM 2930 C CA . ASN A 1 385 ? -11.873 4.773 30.711 1.00 94.00 385 ASN A CA 1
ATOM 2931 C C . ASN A 1 385 ? -12.431 6.006 29.974 1.00 94.00 385 ASN A C 1
ATOM 2933 O O . ASN A 1 385 ? -12.361 6.106 28.746 1.00 94.00 385 ASN A O 1
ATOM 2937 N N . ALA A 1 386 ? -13.028 6.944 30.709 1.00 92.94 386 ALA A N 1
ATOM 2938 C CA . ALA A 1 386 ? -13.684 8.125 30.157 1.00 92.94 386 ALA A CA 1
ATOM 2939 C C . ALA A 1 386 ? -12.704 9.089 29.473 1.00 92.94 386 ALA A C 1
ATOM 2941 O O . ALA A 1 386 ? -13.007 9.561 28.378 1.00 92.94 386 ALA A O 1
ATOM 2942 N N . SER A 1 387 ? -11.515 9.319 30.047 1.00 91.94 387 SER A N 1
ATOM 2943 C CA . SER A 1 387 ? -10.458 10.113 29.398 1.00 91.94 387 SER A CA 1
ATOM 2944 C C . SER A 1 387 ? -10.085 9.541 28.030 1.00 91.94 387 SER A C 1
ATOM 2946 O O . SER A 1 387 ? -9.979 10.275 27.049 1.00 91.94 387 SER A O 1
ATOM 2948 N N . ALA A 1 388 ? -9.958 8.214 27.921 1.00 92.50 388 ALA A N 1
ATOM 2949 C CA . ALA A 1 388 ? -9.689 7.565 26.646 1.00 92.50 388 ALA A CA 1
ATOM 2950 C C . ALA A 1 388 ? -10.834 7.694 25.640 1.00 92.50 388 ALA A C 1
ATOM 2952 O O . ALA A 1 388 ? -10.555 7.806 24.453 1.00 92.50 388 ALA A O 1
ATOM 2953 N N . ARG A 1 389 ? -12.108 7.719 26.063 1.00 92.88 389 ARG A N 1
ATOM 2954 C CA . ARG A 1 389 ? -13.240 7.923 25.130 1.00 92.88 389 ARG A CA 1
ATOM 2955 C C . ARG A 1 389 ? -13.126 9.240 24.369 1.00 92.88 389 ARG A C 1
ATOM 2957 O O . ARG A 1 389 ? -13.531 9.310 23.214 1.00 92.88 389 ARG A O 1
ATOM 2964 N N . GLU A 1 390 ? -12.571 10.259 25.009 1.00 88.38 390 GLU A N 1
ATOM 2965 C CA . GLU A 1 390 ? -12.383 11.577 24.408 1.00 88.38 390 GLU A CA 1
ATOM 2966 C C . GLU A 1 390 ? -11.052 11.721 23.677 1.00 88.38 390 GLU A C 1
ATOM 2968 O O . GLU A 1 390 ? -10.984 12.408 22.663 1.00 88.38 390 GLU A O 1
ATOM 2973 N N . TRP A 1 391 ? -9.997 11.080 24.180 1.00 88.69 391 TRP A N 1
ATOM 2974 C CA . TRP A 1 391 ? -8.673 11.109 23.564 1.00 88.69 391 TRP A CA 1
ATOM 2975 C C . TRP A 1 391 ? -8.600 10.258 22.288 1.00 88.69 391 TRP A C 1
ATOM 2977 O O . TRP A 1 391 ? -8.037 10.681 21.277 1.00 88.69 391 TRP A O 1
ATOM 2987 N N . LEU A 1 392 ? -9.194 9.062 22.310 1.00 89.75 392 LEU A N 1
ATOM 2988 C CA . LEU A 1 392 ? -9.008 8.039 21.283 1.00 89.75 392 LEU A CA 1
ATOM 2989 C C . LEU A 1 392 ? -9.419 8.462 19.858 1.00 89.75 392 LEU A C 1
ATOM 2991 O O . LEU A 1 392 ? -8.737 8.026 18.934 1.00 89.75 392 LEU A O 1
ATOM 2995 N N . PRO A 1 393 ? -10.451 9.300 19.613 1.00 88.25 393 PRO A N 1
ATOM 2996 C CA . PRO A 1 393 ? -10.744 9.796 18.267 1.00 88.25 393 PRO A CA 1
ATOM 2997 C C . PRO A 1 393 ? -9.541 10.441 17.559 1.00 88.25 393 PRO A C 1
ATOM 2999 O O . PRO A 1 393 ? -9.392 10.245 16.356 1.00 88.25 393 PRO A O 1
ATOM 3002 N N . ALA A 1 394 ? -8.671 11.144 18.295 1.00 83.81 394 ALA A N 1
ATOM 3003 C CA . ALA A 1 394 ? -7.432 11.729 17.771 1.00 83.81 394 ALA A CA 1
ATOM 3004 C C . ALA A 1 394 ? -6.197 10.838 18.021 1.00 83.81 394 ALA A C 1
ATOM 3006 O O . ALA A 1 394 ? -5.287 10.793 17.198 1.00 83.81 394 ALA A O 1
ATOM 3007 N N . GLY A 1 395 ? -6.180 10.092 19.131 1.00 85.75 395 GLY A N 1
ATOM 3008 C CA . GLY A 1 395 ? -5.057 9.252 19.564 1.00 85.75 395 GLY A CA 1
ATOM 3009 C C . GLY A 1 395 ? -5.029 7.829 18.997 1.00 85.75 395 GLY A C 1
ATOM 3010 O O . GLY A 1 395 ? -4.183 7.028 19.383 1.00 85.75 395 GLY A O 1
ATOM 3011 N N . ARG A 1 396 ? -5.948 7.451 18.099 1.00 87.50 396 ARG A N 1
ATOM 3012 C CA . ARG A 1 396 ? -6.091 6.048 17.666 1.00 87.50 396 ARG A CA 1
ATOM 3013 C C . ARG A 1 396 ? -4.835 5.476 17.002 1.00 87.50 396 ARG A C 1
ATOM 3015 O O . ARG A 1 396 ? -4.415 4.368 17.335 1.00 87.50 396 ARG A O 1
ATOM 3022 N N . LEU A 1 397 ? -4.243 6.213 16.062 1.00 84.06 397 LEU A N 1
ATOM 3023 C CA . LEU A 1 397 ? -3.025 5.773 15.374 1.00 84.06 397 LEU A CA 1
ATOM 3024 C C . LEU A 1 397 ? -1.825 5.741 16.328 1.00 84.06 397 LEU A C 1
ATOM 3026 O O . LEU A 1 397 ? -0.989 4.844 16.233 1.00 84.06 397 LEU A O 1
ATOM 3030 N N . GLU A 1 398 ? -1.769 6.682 17.271 1.00 86.88 398 GLU A N 1
ATOM 3031 C CA . GLU A 1 398 ? -0.766 6.705 18.336 1.00 86.88 398 GLU A CA 1
ATOM 3032 C C . GLU A 1 398 ? -0.878 5.450 19.209 1.00 86.88 398 GLU A C 1
ATOM 3034 O O . GLU A 1 398 ? 0.121 4.771 19.434 1.00 86.88 398 GLU A O 1
ATOM 3039 N N . ALA A 1 399 ? -2.099 5.063 19.595 1.00 89.88 399 ALA A N 1
ATOM 3040 C CA . ALA A 1 399 ? -2.331 3.851 20.370 1.00 89.88 399 ALA A CA 1
ATOM 3041 C C . ALA A 1 399 ? -1.895 2.578 19.648 1.00 89.88 399 ALA A C 1
ATOM 3043 O O . ALA A 1 399 ? -1.248 1.710 20.236 1.00 89.88 399 ALA A O 1
ATOM 3044 N N . LEU A 1 400 ? -2.213 2.484 18.359 1.00 88.81 400 LEU A N 1
ATOM 3045 C CA . LEU A 1 400 ? -1.801 1.365 17.523 1.00 88.81 400 LEU A CA 1
ATOM 3046 C C . LEU A 1 400 ? -0.276 1.316 17.337 1.00 88.81 400 LEU A C 1
ATOM 3048 O O . LEU A 1 400 ? 0.309 0.237 17.364 1.00 88.81 400 LEU A O 1
ATOM 3052 N N . THR A 1 401 ? 0.368 2.475 17.183 1.00 87.25 401 THR A N 1
ATOM 3053 C CA . THR A 1 401 ? 1.828 2.590 17.038 1.00 87.25 401 THR A CA 1
ATOM 3054 C C . THR A 1 401 ? 2.540 2.179 18.325 1.00 87.25 401 THR A C 1
ATOM 3056 O O . THR A 1 401 ? 3.467 1.373 18.276 1.00 87.25 401 THR A O 1
ATOM 3059 N N . ALA A 1 402 ? 2.072 2.671 19.476 1.00 90.06 402 ALA A N 1
ATOM 3060 C CA . ALA A 1 402 ? 2.589 2.294 20.788 1.00 90.06 402 ALA A CA 1
ATOM 3061 C C . ALA A 1 402 ? 2.434 0.791 21.045 1.00 90.06 402 ALA A C 1
ATOM 3063 O O . ALA A 1 402 ? 3.390 0.134 21.452 1.00 90.06 402 ALA A O 1
ATOM 3064 N N . TRP A 1 403 ? 1.261 0.226 20.736 1.00 91.00 403 TRP A N 1
ATOM 3065 C CA . TRP A 1 403 ? 1.037 -1.217 20.788 1.00 91.00 403 TRP A CA 1
ATOM 3066 C C . TRP A 1 403 ? 2.015 -1.972 19.887 1.00 91.00 403 TRP A C 1
ATOM 3068 O O . TRP A 1 403 ? 2.651 -2.915 20.347 1.00 91.00 403 TRP A O 1
ATOM 3078 N N . PHE A 1 404 ? 2.197 -1.544 18.634 1.00 89.81 404 PHE A N 1
ATOM 3079 C CA . PHE A 1 404 ? 3.088 -2.226 17.696 1.00 89.81 404 PHE A CA 1
ATOM 3080 C C . PHE A 1 404 ? 4.565 -2.176 18.108 1.00 89.81 404 PHE A C 1
ATOM 3082 O O . PHE A 1 404 ? 5.303 -3.131 17.866 1.00 89.81 404 PHE A O 1
ATOM 3089 N N . ALA A 1 405 ? 4.983 -1.092 18.765 1.00 89.06 405 ALA A N 1
ATOM 3090 C CA . ALA A 1 405 ? 6.330 -0.924 19.302 1.00 89.06 405 ALA A CA 1
ATOM 3091 C C . ALA A 1 405 ? 6.623 -1.826 20.514 1.00 89.06 405 ALA A C 1
ATOM 3093 O O . ALA A 1 405 ? 7.786 -1.967 20.901 1.00 89.06 405 ALA A O 1
ATOM 3094 N N . LEU A 1 406 ? 5.605 -2.464 21.107 1.00 87.25 406 LEU A N 1
ATOM 3095 C CA . LEU A 1 406 ? 5.819 -3.411 22.193 1.00 87.25 406 LEU A CA 1
ATOM 3096 C C . LEU A 1 406 ? 6.653 -4.595 21.714 1.00 87.25 406 LEU A C 1
ATOM 3098 O O . LEU A 1 406 ? 6.386 -5.235 20.692 1.00 87.25 406 LEU A O 1
ATOM 3102 N N . THR A 1 407 ? 7.655 -4.916 22.518 1.00 84.06 407 THR A N 1
ATOM 3103 C CA . THR A 1 407 ? 8.513 -6.075 22.325 1.00 84.06 407 THR A CA 1
ATOM 3104 C C . THR A 1 407 ? 8.584 -6.871 23.619 1.00 84.06 407 THR A C 1
ATOM 3106 O O . THR A 1 407 ? 8.430 -6.344 24.724 1.00 84.06 407 THR A O 1
ATOM 3109 N N . TRP A 1 408 ? 8.767 -8.177 23.478 1.00 83.56 408 TRP A N 1
ATOM 3110 C CA . TRP A 1 408 ? 9.094 -9.076 24.574 1.00 83.56 408 TRP A CA 1
ATOM 3111 C C . TRP A 1 408 ? 9.892 -10.258 24.024 1.00 83.56 408 TRP A C 1
ATOM 3113 O O . TRP A 1 408 ? 9.765 -10.607 22.847 1.00 83.56 408 TRP A O 1
ATOM 3123 N N . SER A 1 409 ? 10.764 -10.826 24.856 1.00 70.62 409 SER A N 1
ATOM 3124 C CA . SER A 1 409 ? 11.674 -11.916 24.486 1.00 70.62 409 SER A CA 1
ATOM 3125 C C . SER A 1 409 ? 10.947 -13.234 24.240 1.00 70.62 409 SER A C 1
ATOM 3127 O O . SER A 1 409 ? 11.353 -14.011 23.376 1.00 70.62 409 SER A O 1
ATOM 3129 N N . ASP A 1 410 ? 9.863 -13.465 24.977 1.00 66.31 410 ASP A N 1
ATOM 3130 C CA . ASP A 1 410 ? 9.278 -14.792 25.105 1.00 66.31 410 ASP A CA 1
ATOM 3131 C C . ASP A 1 410 ? 8.355 -15.086 23.923 1.00 66.31 410 ASP A C 1
ATOM 3133 O O . ASP A 1 410 ? 7.315 -14.454 23.739 1.00 66.31 410 ASP A O 1
ATOM 3137 N N . THR A 1 411 ? 8.742 -16.063 23.106 1.00 66.06 411 THR A N 1
ATOM 3138 C CA . THR A 1 411 ? 7.829 -16.685 22.143 1.00 66.06 411 THR A CA 1
ATOM 3139 C C . THR A 1 411 ? 7.272 -17.931 22.809 1.00 66.06 411 THR A C 1
ATOM 3141 O O . THR A 1 411 ? 7.959 -18.943 22.915 1.00 66.06 411 THR A O 1
ATOM 3144 N N . LEU A 1 412 ? 6.049 -17.837 23.329 1.00 75.06 412 LEU A N 1
ATOM 3145 C CA . LEU A 1 412 ? 5.351 -18.990 23.892 1.00 75.06 412 LEU A CA 1
ATOM 3146 C C . LEU A 1 412 ? 4.605 -19.707 22.770 1.00 75.06 412 LEU A C 1
ATOM 3148 O O . LEU A 1 412 ? 3.981 -19.064 21.928 1.00 75.06 412 LEU A O 1
ATOM 3152 N N . THR A 1 413 ? 4.644 -21.035 22.775 1.00 77.44 413 THR A N 1
ATOM 3153 C CA . THR A 1 413 ? 3.814 -21.846 21.880 1.00 77.44 413 THR A CA 1
ATOM 3154 C C . THR A 1 413 ? 2.599 -22.324 22.659 1.00 77.44 413 THR A C 1
ATOM 3156 O O . THR A 1 413 ? 2.731 -22.923 23.724 1.00 77.44 413 THR A O 1
ATOM 3159 N N . LEU A 1 414 ? 1.410 -22.018 22.151 1.00 74.50 414 LEU A N 1
ATOM 3160 C CA . LEU A 1 414 ? 0.143 -22.483 22.693 1.00 74.50 414 LEU A CA 1
ATOM 3161 C C . LEU A 1 414 ? -0.292 -23.712 21.897 1.00 74.50 414 LEU A C 1
ATOM 3163 O O . LEU A 1 414 ? -0.729 -23.583 20.751 1.00 74.50 414 LEU A O 1
ATOM 3167 N N . SER A 1 415 ? -0.195 -24.889 22.505 1.00 74.00 415 SER A N 1
ATOM 3168 C CA . SER A 1 415 ? -0.711 -26.121 21.909 1.00 74.00 415 SER A CA 1
ATOM 3169 C C . SER A 1 415 ? -2.219 -26.218 22.136 1.00 74.00 415 SER A C 1
ATOM 3171 O O . SER A 1 415 ? -2.700 -26.178 23.268 1.00 74.00 415 SER A O 1
ATOM 3173 N N . ALA A 1 416 ? -2.977 -26.331 21.047 1.00 63.97 416 ALA A N 1
ATOM 3174 C CA . ALA A 1 416 ? -4.423 -26.538 21.059 1.00 63.97 416 ALA A CA 1
ATOM 3175 C C . ALA A 1 416 ? -4.777 -27.791 20.246 1.00 63.97 416 ALA A C 1
ATOM 3177 O O . ALA A 1 416 ? -3.986 -28.244 19.421 1.00 63.97 416 ALA A O 1
ATOM 3178 N N . ALA A 1 417 ? -5.996 -28.314 20.415 1.00 58.06 417 ALA A N 1
ATOM 3179 C CA . ALA A 1 417 ? -6.479 -29.536 19.752 1.00 58.06 417 ALA A CA 1
ATOM 3180 C C . ALA A 1 417 ? -6.459 -29.515 18.199 1.00 58.06 417 ALA A C 1
ATOM 3182 O O . ALA A 1 417 ? -6.767 -30.522 17.577 1.00 58.06 417 ALA A O 1
ATOM 3183 N N . GLY A 1 418 ? -6.067 -28.402 17.567 1.00 59.62 418 GLY A N 1
ATOM 3184 C CA . GLY A 1 418 ? -5.930 -28.249 16.113 1.00 59.62 418 GLY A CA 1
ATOM 3185 C C . GLY A 1 418 ? -4.561 -27.730 15.657 1.00 59.62 418 GLY A C 1
ATOM 3186 O O . GLY A 1 418 ? -4.467 -27.177 14.564 1.00 59.62 418 GLY A O 1
ATOM 3187 N N . GLY A 1 419 ? -3.527 -27.841 16.497 1.00 69.00 419 GLY A N 1
ATOM 3188 C CA . GLY A 1 419 ? -2.155 -27.424 16.193 1.00 69.00 419 GLY A CA 1
ATOM 3189 C C . GLY A 1 419 ? -1.657 -26.245 17.029 1.00 69.00 419 GLY A C 1
ATOM 3190 O O . GLY A 1 419 ? -2.421 -25.573 17.730 1.00 69.00 419 GLY A O 1
ATOM 3191 N N . ASP A 1 420 ? -0.351 -26.016 16.935 1.00 78.56 420 ASP A N 1
ATOM 3192 C CA . ASP A 1 420 ? 0.364 -24.992 17.688 1.00 78.56 420 ASP A CA 1
ATOM 3193 C C . ASP A 1 420 ? 0.071 -23.578 17.168 1.00 78.56 420 ASP A C 1
ATOM 3195 O O . ASP A 1 420 ? -0.108 -23.342 15.970 1.00 78.56 420 ASP A O 1
ATOM 3199 N N . VAL A 1 421 ? 0.019 -22.619 18.092 1.00 83.06 421 VAL A N 1
ATOM 3200 C CA . VAL A 1 421 ? -0.118 -21.187 17.807 1.00 83.06 421 VAL A CA 1
ATOM 3201 C C . VAL A 1 421 ? 0.985 -20.429 18.523 1.00 83.06 421 VAL A C 1
ATOM 3203 O O . VAL A 1 421 ? 1.191 -20.616 19.722 1.00 83.06 421 VAL A O 1
ATOM 3206 N N . ALA A 1 422 ? 1.663 -19.533 17.814 1.00 85.88 422 ALA A N 1
ATOM 3207 C CA . ALA A 1 422 ? 2.690 -18.698 18.418 1.00 85.88 422 ALA A CA 1
ATOM 3208 C C . ALA A 1 422 ? 2.064 -17.501 19.152 1.00 85.88 422 ALA A C 1
ATOM 3210 O O . ALA A 1 422 ? 1.277 -16.747 18.579 1.00 85.88 422 ALA A O 1
ATOM 3211 N N . LEU A 1 423 ? 2.439 -17.282 20.409 1.00 87.69 423 LEU A N 1
ATOM 3212 C CA . LEU A 1 423 ? 2.207 -16.019 21.100 1.00 87.69 423 LEU A CA 1
ATOM 3213 C C . LEU A 1 423 ? 3.338 -15.058 20.729 1.00 87.69 423 LEU A C 1
ATOM 3215 O O . LEU A 1 423 ? 4.484 -15.259 21.137 1.00 87.69 423 LEU A O 1
ATOM 3219 N N . LEU A 1 424 ? 3.023 -14.017 19.961 1.00 87.88 424 LEU A N 1
ATOM 3220 C CA . LEU A 1 424 ? 4.023 -13.100 19.415 1.00 87.88 424 LEU A CA 1
ATOM 3221 C C . LEU A 1 424 ? 3.776 -11.659 19.865 1.00 87.88 424 LEU A C 1
ATOM 3223 O O . LEU A 1 424 ? 2.619 -11.248 19.998 1.00 87.88 424 LEU A O 1
ATOM 3227 N N . PRO A 1 425 ? 4.842 -10.854 20.049 1.00 88.88 425 PRO A N 1
ATOM 3228 C CA . PRO A 1 425 ? 4.685 -9.409 20.052 1.00 88.88 425 PRO A CA 1
ATOM 3229 C C . PRO A 1 425 ? 4.161 -8.940 18.691 1.00 88.88 425 PRO A C 1
ATOM 3231 O O . PRO A 1 425 ? 4.495 -9.555 17.671 1.00 88.88 425 PRO A O 1
ATOM 3234 N N . PRO A 1 426 ? 3.386 -7.841 18.638 1.00 88.75 426 PRO A N 1
ATOM 3235 C CA . PRO A 1 426 ? 2.769 -7.384 17.393 1.00 88.75 426 PRO A CA 1
ATOM 3236 C C . PRO A 1 426 ? 3.797 -7.168 16.276 1.00 88.75 426 PRO A C 1
ATOM 3238 O O . PRO A 1 426 ? 3.574 -7.562 15.136 1.00 88.75 426 PRO A O 1
ATOM 3241 N N . SER A 1 427 ? 4.967 -6.623 16.618 1.00 87.81 427 SER A N 1
ATOM 3242 C CA . SER A 1 427 ? 6.077 -6.373 15.688 1.00 87.81 427 SER A CA 1
ATOM 3243 C C . SER A 1 427 ? 6.645 -7.622 15.008 1.00 87.81 427 SER A C 1
ATOM 3245 O O . SER A 1 427 ? 7.279 -7.501 13.960 1.00 87.81 427 SER A O 1
ATOM 3247 N N . ARG A 1 428 ? 6.419 -8.817 15.570 1.00 88.25 428 ARG A N 1
ATOM 3248 C CA . ARG A 1 428 ? 6.871 -10.100 15.008 1.00 88.25 428 ARG A CA 1
ATOM 3249 C C . ARG A 1 428 ? 5.782 -10.853 14.252 1.00 88.25 428 ARG A C 1
ATOM 3251 O O . ARG A 1 428 ? 6.067 -11.913 13.705 1.00 88.25 428 ARG A O 1
ATOM 3258 N N . VAL A 1 429 ? 4.558 -10.333 14.210 1.00 86.75 429 VAL A N 1
ATOM 3259 C CA . VAL A 1 429 ? 3.469 -10.955 13.458 1.00 86.75 429 VAL A CA 1
ATOM 3260 C C . VAL A 1 429 ? 3.712 -10.760 11.953 1.00 86.75 429 VAL A C 1
ATOM 3262 O O . VAL A 1 429 ? 3.755 -9.612 11.493 1.00 86.75 429 VAL A O 1
ATOM 3265 N N . PRO A 1 430 ? 3.853 -11.843 11.162 1.00 82.25 430 PRO A N 1
ATOM 3266 C CA . PRO A 1 430 ? 4.063 -11.739 9.720 1.00 82.25 430 PRO A CA 1
ATOM 3267 C C . PRO A 1 430 ? 2.944 -10.952 9.032 1.00 82.25 430 PRO A C 1
ATOM 3269 O O . PRO A 1 430 ? 1.771 -11.097 9.367 1.00 82.25 430 PRO A O 1
ATOM 3272 N N . GLY A 1 431 ? 3.306 -10.086 8.082 1.00 78.81 431 GLY A N 1
ATOM 3273 C CA . GLY A 1 431 ? 2.349 -9.293 7.300 1.00 78.81 431 GLY A CA 1
ATOM 3274 C C . GLY A 1 431 ? 1.640 -8.166 8.064 1.00 78.81 431 GLY A C 1
ATOM 3275 O O . GLY A 1 431 ? 1.082 -7.276 7.436 1.00 78.81 431 GLY A O 1
ATOM 3276 N N . LEU A 1 432 ? 1.708 -8.109 9.399 1.00 84.38 432 LEU A N 1
ATOM 3277 C CA . LEU A 1 432 ? 0.989 -7.080 10.157 1.00 84.38 432 LEU A CA 1
ATOM 3278 C C . LEU A 1 432 ? 1.503 -5.667 9.845 1.00 84.38 432 LEU A C 1
ATOM 3280 O O . LEU A 1 432 ? 0.717 -4.730 9.756 1.00 84.38 432 LEU A O 1
ATOM 3284 N N . LYS A 1 433 ? 2.810 -5.514 9.594 1.00 83.12 433 LYS A N 1
ATOM 3285 C CA . LYS A 1 433 ? 3.428 -4.220 9.257 1.00 83.12 433 LYS A CA 1
ATOM 3286 C C . LYS A 1 433 ? 2.792 -3.551 8.029 1.00 83.12 433 LYS A C 1
ATOM 3288 O O . LYS A 1 433 ? 2.690 -2.328 8.006 1.00 83.12 433 LYS A O 1
ATOM 3293 N N . THR A 1 434 ? 2.358 -4.312 7.019 1.00 80.38 434 THR A N 1
ATOM 3294 C CA . THR A 1 434 ? 1.739 -3.732 5.810 1.00 80.38 434 THR A CA 1
ATOM 3295 C C . THR A 1 434 ? 0.313 -3.233 6.057 1.00 80.38 434 THR A C 1
ATOM 3297 O O . THR A 1 434 ? -0.152 -2.354 5.335 1.00 80.38 434 THR A O 1
ATOM 3300 N N . LEU A 1 435 ? -0.344 -3.713 7.119 1.00 84.31 435 LEU A N 1
ATOM 3301 C CA . LEU A 1 435 ? -1.668 -3.272 7.577 1.00 84.31 435 LEU A CA 1
ATOM 3302 C C . LEU A 1 435 ? -1.621 -2.110 8.581 1.00 84.31 435 LEU A C 1
ATOM 3304 O O . LEU A 1 435 ? -2.656 -1.704 9.104 1.00 84.31 435 LEU A O 1
ATOM 3308 N N . LEU A 1 436 ? -0.424 -1.604 8.880 1.00 84.44 436 LEU A N 1
ATOM 3309 C CA . LEU A 1 436 ? -0.170 -0.555 9.869 1.00 84.44 436 LEU A CA 1
ATOM 3310 C C . LEU A 1 436 ? 0.452 0.692 9.237 1.00 84.44 436 LEU A C 1
ATOM 3312 O O . LEU A 1 436 ? 1.121 1.478 9.908 1.00 84.44 436 LEU A O 1
ATOM 3316 N N . ALA A 1 437 ? 0.251 0.883 7.935 1.00 87.19 437 ALA A N 1
ATOM 3317 C CA . ALA A 1 437 ? 0.729 2.078 7.269 1.00 87.19 437 ALA A CA 1
ATOM 3318 C C . ALA A 1 437 ? -0.005 3.320 7.796 1.00 87.19 437 ALA A C 1
ATOM 3320 O O . ALA A 1 437 ? -1.139 3.253 8.272 1.00 87.19 437 ALA A O 1
ATOM 3321 N N . THR A 1 438 ? 0.615 4.490 7.673 1.00 84.62 438 THR A N 1
ATOM 3322 C CA . THR A 1 438 ? -0.036 5.757 8.046 1.00 84.62 438 THR A CA 1
ATOM 3323 C C . THR A 1 438 ? -1.179 6.121 7.096 1.00 84.62 438 THR A C 1
ATOM 3325 O O . THR A 1 438 ? -2.132 6.782 7.498 1.00 84.62 438 THR A O 1
ATOM 3328 N N . ALA A 1 439 ? -1.119 5.653 5.849 1.00 89.69 439 ALA A N 1
ATOM 3329 C CA . ALA A 1 439 ? -2.142 5.836 4.830 1.00 89.69 439 ALA A CA 1
ATOM 3330 C C . ALA A 1 439 ? -2.138 4.656 3.849 1.00 89.69 439 ALA A C 1
ATOM 3332 O O . ALA A 1 439 ? -1.141 3.939 3.745 1.00 89.69 439 ALA A O 1
ATOM 3333 N N . ASP A 1 440 ? -3.238 4.500 3.111 1.00 93.56 440 ASP A N 1
ATOM 3334 C CA . ASP A 1 440 ? -3.306 3.566 1.988 1.00 93.56 440 ASP A CA 1
ATOM 3335 C C . ASP A 1 440 ? -2.312 3.988 0.898 1.00 93.56 440 ASP A C 1
ATOM 3337 O O . ASP A 1 440 ? -2.212 5.168 0.539 1.00 93.56 440 ASP A O 1
ATOM 3341 N N . GLY A 1 441 ? -1.563 3.032 0.365 1.00 95.56 441 GLY A N 1
ATOM 3342 C CA . GLY A 1 441 ? -0.474 3.336 -0.546 1.00 95.56 441 GLY A CA 1
ATOM 3343 C C . GLY A 1 441 ? 0.189 2.106 -1.133 1.00 95.56 441 GLY A C 1
ATOM 3344 O O . GLY A 1 441 ? -0.246 0.980 -0.921 1.00 95.56 441 GLY A O 1
ATOM 3345 N N . ILE A 1 442 ? 1.265 2.341 -1.869 1.00 96.44 442 ILE A N 1
ATOM 3346 C CA . ILE A 1 442 ? 2.094 1.305 -2.474 1.00 96.44 442 ILE A CA 1
ATOM 3347 C C . ILE A 1 442 ? 3.546 1.700 -2.249 1.00 96.44 442 ILE A C 1
ATOM 3349 O O . ILE A 1 442 ? 3.938 2.829 -2.559 1.00 96.44 442 ILE A O 1
ATOM 3353 N N . ARG A 1 443 ? 4.334 0.776 -1.695 1.00 95.25 443 ARG A N 1
ATOM 3354 C CA . ARG A 1 443 ? 5.796 0.867 -1.719 1.00 95.25 443 ARG A CA 1
ATOM 3355 C C . ARG A 1 443 ? 6.277 0.263 -3.019 1.00 95.25 443 ARG A C 1
ATOM 3357 O O . ARG A 1 443 ? 5.845 -0.831 -3.343 1.00 95.25 443 ARG A O 1
ATOM 3364 N N . ILE A 1 444 ? 7.093 0.975 -3.777 1.00 94.94 444 ILE A N 1
ATOM 3365 C CA . ILE A 1 444 ? 7.485 0.546 -5.121 1.00 94.94 444 ILE A CA 1
ATOM 3366 C C . ILE A 1 444 ? 8.909 0.976 -5.425 1.00 94.94 444 ILE A C 1
ATOM 3368 O O . ILE A 1 444 ? 9.330 2.075 -5.042 1.00 94.94 444 ILE A O 1
ATOM 3372 N N . ASP A 1 445 ? 9.623 0.100 -6.123 1.00 93.56 445 ASP A N 1
ATOM 3373 C CA . ASP A 1 445 ? 10.971 0.384 -6.573 1.00 93.56 445 ASP A CA 1
ATOM 3374 C C . ASP A 1 445 ? 10.967 1.421 -7.716 1.00 93.56 445 ASP A C 1
ATOM 3376 O O . ASP A 1 445 ? 10.358 1.186 -8.767 1.00 93.56 445 ASP A O 1
ATOM 3380 N N . PRO A 1 446 ? 11.633 2.582 -7.551 1.00 92.88 446 PRO A N 1
ATOM 3381 C CA . PRO A 1 446 ? 11.700 3.608 -8.591 1.00 92.88 446 PRO A CA 1
ATOM 3382 C C . PRO A 1 446 ? 12.569 3.205 -9.798 1.00 92.88 446 PRO A C 1
ATOM 3384 O O . PRO A 1 446 ? 12.647 3.960 -10.767 1.00 92.88 446 PRO A O 1
ATOM 3387 N N . GLY A 1 447 ? 13.230 2.042 -9.760 1.00 91.00 447 GLY A N 1
ATOM 3388 C CA . GLY A 1 447 ? 13.917 1.447 -10.904 1.00 91.00 447 GLY A CA 1
ATOM 3389 C C . GLY A 1 447 ? 12.970 0.976 -12.011 1.00 91.00 447 GLY A C 1
ATOM 3390 O O . GLY A 1 447 ? 13.383 0.900 -13.165 1.00 91.00 447 GLY A O 1
ATOM 3391 N N . ILE A 1 448 ? 11.696 0.705 -11.701 1.00 93.00 448 ILE A N 1
ATOM 3392 C CA . ILE A 1 448 ? 10.703 0.298 -12.705 1.00 93.00 448 ILE A CA 1
ATOM 3393 C C . ILE A 1 448 ? 10.391 1.487 -13.621 1.00 93.00 448 ILE A C 1
ATOM 3395 O O . ILE A 1 448 ? 9.989 2.539 -13.134 1.00 93.00 448 ILE A O 1
ATOM 3399 N N . MET A 1 449 ? 10.510 1.353 -14.945 1.00 95.00 449 MET A N 1
ATOM 3400 C CA . MET A 1 449 ? 10.163 2.451 -15.866 1.00 95.00 449 MET A CA 1
ATOM 3401 C C . MET A 1 449 ? 8.730 2.978 -15.615 1.00 95.00 449 MET A C 1
ATOM 3403 O O . MET A 1 449 ? 7.805 2.161 -15.585 1.00 95.00 449 MET A O 1
ATOM 3407 N N . PRO A 1 450 ? 8.493 4.306 -15.498 1.00 96.56 450 PRO A N 1
ATOM 3408 C CA . PRO A 1 450 ? 7.192 4.874 -15.132 1.00 96.56 450 PRO A CA 1
ATOM 3409 C C . PRO A 1 450 ? 5.985 4.333 -15.904 1.00 96.56 450 PRO A C 1
ATOM 3411 O O . PRO A 1 450 ? 4.937 4.095 -15.309 1.00 96.56 450 PRO A O 1
ATOM 3414 N N . LEU A 1 451 ? 6.123 4.105 -17.217 1.00 95.88 451 LEU A N 1
ATOM 3415 C CA . LEU A 1 451 ? 5.043 3.540 -18.031 1.00 95.88 451 LEU A CA 1
ATOM 3416 C C . LEU A 1 451 ? 4.696 2.104 -17.618 1.00 95.88 451 LEU A C 1
ATOM 3418 O O . LEU A 1 451 ? 3.520 1.768 -17.532 1.00 95.88 451 LEU A O 1
ATOM 3422 N N . LEU A 1 452 ? 5.701 1.266 -17.355 1.00 94.56 452 LEU A N 1
ATOM 3423 C CA . LEU A 1 452 ? 5.494 -0.122 -16.934 1.00 94.56 452 LEU A CA 1
ATOM 3424 C C . LEU A 1 452 ? 5.016 -0.205 -15.478 1.00 94.56 452 LEU A C 1
ATOM 3426 O O . LEU A 1 452 ? 4.188 -1.050 -15.150 1.00 94.56 452 LEU A O 1
ATOM 3430 N N . ALA A 1 453 ? 5.461 0.728 -14.632 1.00 95.50 453 ALA A N 1
ATOM 3431 C CA . ALA A 1 453 ? 5.046 0.825 -13.237 1.00 95.50 453 ALA A CA 1
ATOM 3432 C C . ALA A 1 453 ? 3.532 1.044 -13.072 1.00 95.50 453 ALA A C 1
ATOM 3434 O O . ALA A 1 453 ? 2.993 0.716 -12.022 1.00 95.50 453 ALA A O 1
ATOM 3435 N N . VAL A 1 454 ? 2.822 1.557 -14.086 1.00 96.38 454 VAL A N 1
ATOM 3436 C CA . VAL A 1 454 ? 1.356 1.715 -14.049 1.00 96.38 454 VAL A CA 1
ATOM 3437 C C . VAL A 1 454 ? 0.652 0.384 -13.772 1.00 96.38 454 VAL A C 1
ATOM 3439 O O . VAL A 1 454 ? -0.248 0.345 -12.937 1.00 96.38 454 VAL A O 1
ATOM 3442 N N . ALA A 1 455 ? 1.057 -0.700 -14.439 1.00 94.81 455 ALA A N 1
ATOM 3443 C CA . ALA A 1 455 ? 0.440 -2.014 -14.256 1.00 94.81 455 ALA A CA 1
ATOM 3444 C C . ALA A 1 455 ? 0.764 -2.598 -12.876 1.00 94.81 455 ALA A C 1
ATOM 3446 O O . ALA A 1 455 ? -0.147 -2.981 -12.146 1.00 94.81 455 ALA A O 1
ATOM 3447 N N . THR A 1 456 ? 2.033 -2.515 -12.462 1.00 94.75 456 THR A N 1
ATOM 3448 C CA . THR A 1 456 ? 2.479 -2.898 -11.114 1.00 94.75 456 THR A CA 1
ATOM 3449 C C . THR A 1 456 ? 1.726 -2.129 -10.025 1.00 94.75 456 THR A C 1
ATOM 3451 O O . THR A 1 456 ? 1.291 -2.707 -9.034 1.00 94.75 456 THR A O 1
ATOM 3454 N N . VAL A 1 457 ? 1.501 -0.825 -10.216 1.00 97.00 457 VAL A N 1
ATOM 3455 C CA . VAL A 1 457 ? 0.708 -0.015 -9.286 1.00 97.00 457 VAL A CA 1
ATOM 3456 C C . VAL A 1 457 ? -0.748 -0.471 -9.257 1.00 97.00 457 VAL A C 1
ATOM 3458 O O . VAL A 1 457 ? -1.320 -0.558 -8.177 1.00 97.00 457 VAL A O 1
ATOM 3461 N N . ILE A 1 458 ? -1.365 -0.777 -10.398 1.00 97.62 458 ILE A N 1
ATOM 3462 C CA . ILE A 1 458 ? -2.748 -1.277 -10.434 1.00 97.62 458 ILE A CA 1
ATOM 3463 C C . ILE A 1 458 ? -2.868 -2.629 -9.717 1.00 97.62 458 ILE A C 1
ATOM 3465 O O . ILE A 1 458 ? -3.823 -2.812 -8.959 1.00 97.62 458 ILE A O 1
ATOM 3469 N N . HIS A 1 459 ? -1.894 -3.525 -9.895 1.00 97.25 459 HIS A N 1
ATOM 3470 C CA . HIS A 1 459 ? -1.815 -4.808 -9.188 1.00 97.25 459 HIS A CA 1
ATOM 3471 C C . HIS A 1 459 ? -1.824 -4.618 -7.675 1.00 97.25 459 HIS A C 1
ATOM 3473 O O . HIS A 1 459 ? -2.734 -5.090 -6.991 1.00 97.25 459 HIS A O 1
ATOM 3479 N N . GLU A 1 460 ? -0.890 -3.827 -7.151 1.00 97.00 460 GLU A N 1
ATOM 3480 C CA . GLU A 1 460 ? -0.829 -3.559 -5.713 1.00 97.00 460 GLU A CA 1
ATOM 3481 C C . GLU A 1 460 ? -2.033 -2.753 -5.207 1.00 97.00 460 GLU A C 1
ATOM 3483 O O . GLU A 1 460 ? -2.476 -2.904 -4.066 1.00 97.00 460 GLU A O 1
ATOM 3488 N N . TRP A 1 461 ? -2.629 -1.912 -6.052 1.00 97.56 461 TRP A N 1
ATOM 3489 C CA . TRP A 1 461 ? -3.835 -1.175 -5.691 1.00 97.56 461 TRP A CA 1
ATOM 3490 C C . TRP A 1 461 ? -5.029 -2.113 -5.485 1.00 97.56 461 TRP A C 1
ATOM 3492 O O . TRP A 1 461 ? -5.824 -1.885 -4.572 1.00 97.56 461 TRP A O 1
ATOM 3502 N N . HIS A 1 462 ? -5.143 -3.197 -6.259 1.00 97.75 462 HIS A N 1
ATOM 3503 C CA . HIS A 1 462 ? -6.169 -4.220 -6.034 1.00 97.75 462 HIS A CA 1
ATOM 3504 C C . HIS A 1 462 ? -5.987 -4.941 -4.697 1.00 97.75 462 HIS A C 1
ATOM 3506 O O . HIS A 1 462 ? -6.989 -5.158 -4.010 1.00 97.75 462 HIS A O 1
ATOM 3512 N N . HIS A 1 463 ? -4.748 -5.220 -4.278 1.00 96.19 463 HIS A N 1
ATOM 3513 C CA . HIS A 1 463 ? -4.452 -5.730 -2.931 1.00 96.19 463 HIS A CA 1
ATOM 3514 C C . HIS A 1 463 ? -4.918 -4.759 -1.843 1.00 96.19 463 HIS A C 1
ATOM 3516 O O . HIS A 1 463 ? -5.656 -5.147 -0.933 1.00 96.19 463 HIS A O 1
ATOM 3522 N N . VAL A 1 464 ? -4.571 -3.473 -1.971 1.00 95.38 464 VAL A N 1
ATOM 3523 C CA . VAL A 1 464 ? -5.009 -2.424 -1.033 1.00 95.38 464 VAL A CA 1
ATOM 3524 C C . VAL A 1 464 ? -6.535 -2.351 -0.969 1.00 95.38 464 VAL A C 1
ATOM 3526 O O . VAL A 1 464 ? -7.111 -2.366 0.117 1.00 95.38 464 VAL A O 1
ATOM 3529 N N . LEU A 1 465 ? -7.223 -2.306 -2.111 1.00 95.06 465 LEU A N 1
ATOM 3530 C CA . LEU A 1 465 ? -8.682 -2.175 -2.167 1.00 95.06 465 LEU A CA 1
ATOM 3531 C C . LEU A 1 465 ? -9.405 -3.417 -1.641 1.00 95.06 465 LEU A C 1
ATOM 3533 O O . LEU A 1 465 ? -10.439 -3.279 -0.978 1.00 95.06 465 LEU A O 1
ATOM 3537 N N . ALA A 1 466 ? -8.869 -4.615 -1.887 1.00 93.38 466 ALA A N 1
ATOM 3538 C CA . ALA A 1 466 ? -9.387 -5.853 -1.316 1.00 93.38 466 ALA A CA 1
ATOM 3539 C C . ALA A 1 466 ? -9.253 -5.846 0.211 1.00 93.38 466 ALA A C 1
ATOM 3541 O O . ALA A 1 466 ? -10.249 -6.049 0.909 1.00 93.38 466 ALA A O 1
ATOM 3542 N N . ALA A 1 467 ? -8.067 -5.526 0.731 1.00 90.44 467 ALA A N 1
ATOM 3543 C CA . ALA A 1 467 ? -7.818 -5.433 2.165 1.00 90.44 467 ALA A CA 1
ATOM 3544 C C . ALA A 1 467 ? -8.709 -4.375 2.835 1.00 90.44 467 ALA A C 1
ATOM 3546 O O . ALA A 1 467 ? -9.375 -4.670 3.828 1.00 90.44 467 ALA A O 1
ATOM 3547 N N . VAL A 1 468 ? -8.807 -3.174 2.253 1.00 90.00 468 VAL A N 1
ATOM 3548 C CA . VAL A 1 468 ? -9.692 -2.092 2.717 1.00 90.00 468 VAL A CA 1
ATOM 3549 C C . VAL A 1 468 ? -11.147 -2.549 2.758 1.00 90.00 468 VAL A C 1
ATOM 3551 O O . VAL A 1 468 ? -11.807 -2.403 3.783 1.00 90.00 468 VAL A O 1
ATOM 3554 N N . THR A 1 469 ? -11.644 -3.160 1.681 1.00 88.81 469 THR A N 1
ATOM 3555 C CA . THR A 1 469 ? -13.031 -3.647 1.607 1.00 88.81 469 THR A CA 1
ATOM 3556 C C . THR A 1 469 ? -13.320 -4.700 2.675 1.00 88.81 469 THR A C 1
ATOM 3558 O O . THR A 1 469 ? -14.409 -4.729 3.249 1.00 88.81 469 THR A O 1
ATOM 3561 N N . ARG A 1 470 ? -12.353 -5.574 2.963 1.00 85.44 470 ARG A N 1
ATOM 3562 C CA . ARG A 1 470 ? -12.505 -6.610 3.985 1.00 85.44 470 ARG A CA 1
ATOM 3563 C C . ARG A 1 470 ? -12.448 -6.037 5.402 1.00 85.44 470 ARG A C 1
ATOM 3565 O O . ARG A 1 470 ? -13.242 -6.481 6.230 1.00 85.44 470 ARG A O 1
ATOM 3572 N N . LEU A 1 471 ? -11.553 -5.078 5.658 1.00 82.50 471 LEU A N 1
ATOM 3573 C CA . LEU A 1 471 ? -11.387 -4.392 6.947 1.00 82.50 471 LEU A CA 1
ATOM 3574 C C . LEU A 1 471 ? -12.580 -3.498 7.298 1.00 82.50 471 LEU A C 1
ATOM 3576 O O . LEU A 1 471 ? -12.993 -3.472 8.452 1.00 82.50 471 LEU A O 1
ATOM 3580 N N . ASP A 1 472 ? -13.140 -2.788 6.316 1.00 80.44 472 ASP A N 1
ATOM 3581 C CA . ASP A 1 472 ? -14.312 -1.925 6.513 1.00 80.44 472 ASP A CA 1
ATOM 3582 C C . ASP A 1 472 ? -15.642 -2.719 6.497 1.00 80.44 472 ASP A C 1
ATOM 3584 O O . ASP A 1 472 ? -16.680 -2.210 6.919 1.00 80.44 472 ASP A O 1
ATOM 3588 N N . GLY A 1 473 ? -15.633 -3.968 6.016 1.00 70.75 473 GLY A N 1
ATOM 3589 C CA . GLY A 1 473 ? -16.791 -4.867 5.979 1.00 70.75 473 GLY A CA 1
ATOM 3590 C C . GLY A 1 473 ? -16.793 -5.944 7.074 1.00 70.75 473 GLY A C 1
ATOM 3591 O O . GLY A 1 473 ? -15.996 -5.946 8.005 1.00 70.75 473 GLY A O 1
ATOM 3592 N N . LYS A 1 474 ? -17.666 -6.954 6.934 1.00 53.53 474 LYS A N 1
ATOM 3593 C CA . LYS A 1 474 ? -17.703 -8.142 7.823 1.00 53.53 474 LYS A CA 1
ATOM 3594 C C . LYS A 1 474 ? -16.585 -9.168 7.537 1.00 53.53 474 LYS A C 1
ATOM 3596 O O . LYS A 1 474 ? -16.616 -10.273 8.067 1.00 53.53 474 LYS A O 1
ATOM 3601 N N . GLY A 1 475 ? -15.629 -8.842 6.661 1.00 50.53 475 GLY A N 1
ATOM 3602 C CA . GLY A 1 475 ? -14.625 -9.777 6.134 1.00 50.53 475 GLY A CA 1
ATOM 3603 C C . GLY A 1 475 ? -13.385 -9.975 7.014 1.00 50.53 475 GLY A C 1
ATOM 3604 O O . GLY A 1 475 ? -12.609 -10.892 6.751 1.00 50.53 475 GLY A O 1
ATOM 3605 N N . VAL A 1 476 ? -13.190 -9.131 8.035 1.00 52.97 476 VAL A N 1
ATOM 3606 C CA . VAL A 1 476 ? -12.032 -9.165 8.960 1.00 52.97 476 VAL A CA 1
ATOM 3607 C C . VAL A 1 476 ? -12.450 -9.348 10.421 1.00 52.97 476 VAL A C 1
ATOM 3609 O O . VAL A 1 476 ? -11.627 -9.406 11.323 1.00 52.97 476 VAL A O 1
ATOM 3612 N N . SER A 1 477 ? -13.740 -9.486 10.696 1.00 49.06 477 SER A N 1
ATOM 3613 C CA . SER A 1 477 ? -14.185 -9.733 12.057 1.00 49.06 477 SER A CA 1
ATOM 3614 C C . SER A 1 477 ? -15.476 -10.523 12.022 1.00 49.06 477 SER A C 1
ATOM 3616 O O . SER A 1 477 ? -16.556 -9.974 11.801 1.00 49.06 477 SER A O 1
ATOM 3618 N N . ARG A 1 478 ? -15.387 -11.825 12.303 1.00 47.78 478 ARG A N 1
ATOM 3619 C CA . ARG A 1 478 ? -16.465 -12.441 13.072 1.00 47.78 478 ARG A CA 1
ATOM 3620 C C . ARG A 1 478 ? -16.355 -11.848 14.471 1.00 47.78 478 ARG A C 1
ATOM 3622 O O . ARG A 1 478 ? -15.708 -12.403 15.353 1.00 47.78 478 ARG A O 1
ATOM 3629 N N . ALA A 1 479 ? -16.936 -10.665 14.642 1.00 45.03 479 ALA A N 1
ATOM 3630 C CA . ALA A 1 479 ? -17.306 -10.169 15.950 1.00 45.03 479 ALA A CA 1
ATOM 3631 C C . ALA A 1 479 ? -18.455 -11.061 16.434 1.00 45.03 479 ALA A C 1
ATOM 3633 O O . ALA A 1 479 ? -19.612 -10.655 16.437 1.00 45.03 479 ALA A O 1
ATOM 3634 N N . ASP A 1 480 ? -18.141 -12.304 16.800 1.00 44.44 480 ASP A N 1
ATOM 3635 C CA . ASP A 1 480 ? -19.090 -13.249 17.394 1.00 44.44 480 ASP A CA 1
ATOM 3636 C C . ASP A 1 480 ? -19.346 -12.852 18.862 1.00 44.44 480 ASP A C 1
ATOM 3638 O O . ASP A 1 480 ? -19.231 -13.668 19.770 1.00 44.44 480 ASP A O 1
ATOM 3642 N N . GLY A 1 481 ? -19.557 -11.555 19.132 1.00 49.50 481 GLY A N 1
ATOM 3643 C CA . GLY A 1 481 ? -19.642 -10.990 20.485 1.00 49.50 481 GLY A CA 1
ATOM 3644 C C . GLY A 1 481 ? -18.405 -11.230 21.365 1.00 49.50 481 GLY A C 1
ATOM 3645 O O . GLY A 1 481 ? -18.431 -10.916 22.552 1.00 49.50 481 GLY A O 1
ATOM 3646 N N . SER A 1 482 ? -17.328 -11.796 20.813 1.00 55.19 482 SER A N 1
ATOM 3647 C CA . SER A 1 482 ? -16.170 -12.275 21.560 1.00 55.19 482 SER A CA 1
ATOM 3648 C C . SER A 1 482 ? -15.111 -11.185 21.710 1.00 55.19 482 SER A C 1
ATOM 3650 O O . SER A 1 482 ? -14.897 -10.342 20.842 1.00 55.19 482 SER A O 1
ATOM 3652 N N . THR A 1 483 ? -14.403 -11.199 22.831 1.00 66.94 483 THR A N 1
ATOM 3653 C CA . THR A 1 483 ? -13.326 -10.266 23.198 1.00 66.94 483 THR A CA 1
ATOM 3654 C C . THR A 1 483 ? -12.088 -10.331 22.283 1.00 66.94 483 THR A C 1
ATOM 3656 O O . THR A 1 483 ? -11.199 -9.491 22.398 1.00 66.94 483 THR A O 1
ATOM 3659 N N . VAL A 1 484 ? -12.044 -11.263 21.322 1.00 77.88 484 VAL A N 1
ATOM 3660 C CA . VAL A 1 484 ? -10.920 -11.500 20.398 1.00 77.88 484 VAL A CA 1
ATOM 3661 C C . VAL A 1 484 ? -11.250 -10.978 18.998 1.00 77.88 484 VAL A C 1
ATOM 3663 O O . VAL A 1 484 ? -12.302 -11.286 18.445 1.00 77.88 484 VAL A O 1
ATOM 3666 N N . ALA A 1 485 ? -10.338 -10.219 18.396 1.00 82.50 485 ALA A N 1
ATOM 3667 C CA . ALA A 1 485 ? -10.399 -9.843 16.988 1.00 82.50 485 ALA A CA 1
ATOM 3668 C C . ALA A 1 485 ? -9.644 -10.875 16.138 1.00 82.50 485 ALA A C 1
ATOM 3670 O O . ALA A 1 485 ? -8.501 -11.211 16.446 1.00 82.50 485 ALA A O 1
ATOM 3671 N N . ARG A 1 486 ? -10.262 -11.383 15.064 1.00 81.50 486 ARG A N 1
ATOM 3672 C CA . ARG A 1 486 ? -9.646 -12.388 14.183 1.00 81.50 486 ARG A CA 1
ATOM 3673 C C . ARG A 1 486 ? -9.425 -11.846 12.777 1.00 81.50 486 ARG A C 1
ATOM 3675 O O . ARG A 1 486 ? -10.375 -11.759 12.008 1.00 81.50 486 ARG A O 1
ATOM 3682 N N . LEU A 1 487 ? -8.172 -11.590 12.417 1.00 82.75 487 LEU A N 1
ATOM 3683 C CA . LEU A 1 487 ? -7.788 -11.248 11.050 1.00 82.75 487 LEU A CA 1
ATOM 3684 C C . LEU A 1 487 ? -7.605 -12.537 10.242 1.00 82.75 487 LEU A C 1
ATOM 3686 O O . LEU A 1 487 ? -6.678 -13.310 10.482 1.00 82.75 487 LEU A O 1
ATOM 3690 N N . LEU A 1 488 ? -8.511 -12.780 9.296 1.00 81.62 488 LEU A N 1
ATOM 3691 C CA . LEU A 1 488 ? -8.394 -13.904 8.370 1.00 81.62 488 LEU A CA 1
ATOM 3692 C C . LEU A 1 488 ? -7.267 -13.618 7.376 1.00 81.62 488 LEU A C 1
ATOM 3694 O O . LEU A 1 488 ? -7.390 -12.692 6.575 1.00 81.62 488 LEU A O 1
ATOM 3698 N N . GLU A 1 489 ? -6.200 -14.409 7.439 1.00 83.94 489 GLU A N 1
ATOM 3699 C CA . GLU A 1 489 ? -5.090 -14.330 6.491 1.00 83.94 489 GLU A CA 1
ATOM 3700 C C . GLU A 1 489 ? -5.551 -14.722 5.089 1.00 83.94 489 GLU A C 1
ATOM 3702 O O . GLU A 1 489 ? -6.325 -15.665 4.908 1.00 83.94 489 GLU A O 1
ATOM 3707 N N . ASP A 1 490 ? -5.067 -13.990 4.100 1.00 89.56 490 ASP A N 1
ATOM 3708 C CA . ASP A 1 490 ? -5.339 -14.259 2.701 1.00 89.56 490 ASP A CA 1
ATOM 3709 C C . ASP A 1 490 ? -4.631 -15.555 2.275 1.00 89.56 490 ASP A C 1
ATOM 3711 O O . ASP A 1 490 ? -3.548 -15.905 2.755 1.00 89.56 490 ASP A O 1
ATOM 3715 N N . ASP A 1 491 ? -5.257 -16.305 1.374 1.00 92.44 491 ASP A N 1
ATOM 3716 C CA . ASP A 1 491 ? -4.576 -17.382 0.679 1.00 92.44 491 ASP A CA 1
ATOM 3717 C C . ASP A 1 491 ? -3.643 -16.772 -0.379 1.00 92.44 491 ASP A C 1
ATOM 3719 O O . ASP A 1 491 ? -4.139 -16.038 -1.237 1.00 92.44 491 ASP A O 1
ATOM 3723 N N . PRO A 1 492 ? -2.323 -17.048 -0.352 1.00 92.94 492 PRO A N 1
ATOM 3724 C CA . PRO A 1 492 ? -1.369 -16.397 -1.250 1.00 92.94 492 PRO A CA 1
ATOM 3725 C C . PRO A 1 492 ? -1.728 -16.546 -2.732 1.00 92.94 492 PRO A C 1
ATOM 3727 O O . PRO A 1 492 ? -1.644 -15.580 -3.486 1.00 92.94 492 PRO A O 1
ATOM 3730 N N . TRP A 1 493 ? -2.191 -17.731 -3.148 1.00 95.44 493 TRP A N 1
ATOM 3731 C CA . TRP A 1 493 ? -2.561 -17.990 -4.540 1.00 95.44 493 TRP A CA 1
ATOM 3732 C C . TRP A 1 493 ? -3.848 -17.269 -4.936 1.00 95.44 493 TRP A C 1
ATOM 3734 O O . TRP A 1 493 ? -3.948 -16.776 -6.057 1.00 95.44 493 TRP A O 1
ATOM 3744 N N . LEU A 1 494 ? -4.840 -17.171 -4.046 1.00 95.69 494 LEU A N 1
ATOM 3745 C CA . LEU A 1 494 ? -6.038 -16.382 -4.349 1.00 95.69 494 LEU A CA 1
ATOM 3746 C C . LEU A 1 494 ? -5.778 -14.882 -4.334 1.00 95.69 494 LEU A C 1
ATOM 3748 O O . LEU A 1 494 ? -6.340 -14.187 -5.174 1.00 95.69 494 LEU A O 1
ATOM 3752 N N . ALA A 1 495 ? -4.982 -14.386 -3.388 1.00 94.94 495 ALA A N 1
ATOM 3753 C CA . ALA A 1 495 ? -4.676 -12.967 -3.265 1.00 94.94 495 ALA A CA 1
ATOM 3754 C C . ALA A 1 495 ? -3.912 -12.472 -4.491 1.00 94.94 495 ALA A C 1
ATOM 3756 O O . ALA A 1 495 ? -4.409 -11.595 -5.199 1.00 94.94 495 ALA A O 1
ATOM 3757 N N . GLU A 1 496 ? -2.759 -13.079 -4.792 1.00 95.69 496 GLU A N 1
ATOM 3758 C CA . GLU A 1 496 ? -1.977 -12.710 -5.975 1.00 95.69 496 GLU A CA 1
ATOM 3759 C C . GLU A 1 496 ? -2.754 -13.005 -7.253 1.00 95.69 496 GLU A C 1
ATOM 3761 O O . GLU A 1 496 ? -2.848 -12.155 -8.133 1.00 95.69 496 GLU A O 1
ATOM 3766 N N . GLY A 1 497 ? -3.421 -14.159 -7.333 1.00 96.31 497 GLY A N 1
ATOM 3767 C CA . GLY A 1 497 ? -4.253 -14.497 -8.481 1.00 96.31 497 GLY A CA 1
ATOM 3768 C C . GLY A 1 497 ? -5.371 -13.495 -8.753 1.00 96.31 497 GLY A C 1
ATOM 3769 O O . GLY A 1 497 ? -5.668 -13.206 -9.913 1.00 96.31 497 GLY A O 1
ATOM 3770 N N . PHE A 1 498 ? -5.990 -12.954 -7.699 1.00 97.88 498 PHE A N 1
ATOM 3771 C CA . PHE A 1 498 ? -7.016 -11.926 -7.816 1.00 97.88 498 PHE A CA 1
ATOM 3772 C C . PHE A 1 498 ? -6.417 -10.613 -8.296 1.00 97.88 498 PHE A C 1
ATOM 3774 O O . PHE A 1 498 ? -6.987 -10.024 -9.209 1.00 97.88 498 PHE A O 1
ATOM 3781 N N . ALA A 1 499 ? -5.289 -10.178 -7.734 1.00 97.69 499 ALA A N 1
ATOM 3782 C CA . ALA A 1 499 ? -4.615 -8.954 -8.152 1.00 97.69 499 ALA A CA 1
ATOM 3783 C C . ALA A 1 499 ? -4.138 -9.026 -9.616 1.00 97.69 499 ALA A C 1
ATOM 3785 O O . ALA A 1 499 ? -4.426 -8.111 -10.389 1.00 97.69 499 ALA A O 1
ATOM 3786 N N . GLU A 1 500 ? -3.546 -10.147 -10.043 1.00 96.25 500 GLU A N 1
ATOM 3787 C CA . GLU A 1 500 ? -3.130 -10.388 -11.434 1.00 96.25 500 GLU A CA 1
ATOM 3788 C C . GLU A 1 500 ? -4.333 -10.346 -12.393 1.00 96.25 500 GLU A C 1
ATOM 3790 O O . GLU A 1 500 ? -4.343 -9.628 -13.397 1.00 96.25 500 GLU A O 1
ATOM 3795 N N . TRP A 1 501 ? -5.388 -11.109 -12.077 1.00 96.69 501 TRP A N 1
ATOM 3796 C CA . TRP A 1 501 ? -6.592 -11.179 -12.907 1.00 96.69 501 TRP A CA 1
ATOM 3797 C C . TRP A 1 501 ? -7.323 -9.833 -12.957 1.00 96.69 501 TRP A C 1
ATOM 3799 O O . TRP A 1 501 ? -7.732 -9.391 -14.029 1.00 96.69 501 TRP A O 1
ATOM 3809 N N . ALA A 1 502 ? -7.470 -9.156 -11.820 1.00 98.00 502 ALA A N 1
ATOM 3810 C CA . ALA A 1 502 ? -8.130 -7.862 -11.741 1.00 98.00 502 ALA A CA 1
ATOM 3811 C C . ALA A 1 502 ? -7.339 -6.774 -12.481 1.00 98.00 502 ALA A C 1
ATOM 3813 O O . ALA A 1 502 ? -7.945 -5.897 -13.093 1.00 98.00 502 ALA A O 1
ATOM 3814 N N . THR A 1 503 ? -6.005 -6.825 -12.471 1.00 97.56 503 THR A N 1
ATOM 3815 C CA . THR A 1 503 ? -5.155 -5.920 -13.263 1.00 97.56 503 THR A CA 1
ATOM 3816 C C . THR A 1 503 ? -5.385 -6.122 -14.751 1.00 97.56 503 THR A C 1
ATOM 3818 O O . THR A 1 503 ? -5.639 -5.152 -15.470 1.00 97.56 503 THR A O 1
ATOM 3821 N N . GLU A 1 504 ? -5.395 -7.378 -15.206 1.00 95.69 504 GLU A N 1
ATOM 3822 C CA . GLU A 1 504 ? -5.697 -7.696 -16.599 1.00 95.69 504 GLU A CA 1
ATOM 3823 C C . GLU A 1 504 ? -7.096 -7.219 -16.999 1.00 95.69 504 GLU A C 1
ATOM 3825 O O . GLU A 1 504 ? -7.233 -6.557 -18.023 1.00 95.69 504 GLU A O 1
ATOM 3830 N N . GLU A 1 505 ? -8.138 -7.508 -16.215 1.00 96.31 505 GLU A N 1
ATOM 3831 C CA . GLU A 1 505 ? -9.509 -7.077 -16.528 1.00 96.31 505 GLU A CA 1
ATOM 3832 C C . GLU A 1 505 ? -9.649 -5.550 -16.543 1.00 96.31 505 GLU A C 1
ATOM 3834 O O . GLU A 1 505 ? -10.314 -5.010 -17.426 1.00 96.31 505 GLU A O 1
ATOM 3839 N N . THR A 1 506 ? -8.999 -4.849 -15.607 1.00 96.50 506 THR A N 1
ATOM 3840 C CA . THR A 1 506 ? -8.966 -3.380 -15.568 1.00 96.50 506 THR A CA 1
ATOM 3841 C C . THR A 1 506 ? -8.336 -2.802 -16.834 1.00 96.50 506 THR A C 1
ATOM 3843 O O . THR A 1 506 ? -8.845 -1.827 -17.384 1.00 96.50 506 THR A O 1
ATOM 3846 N N . LEU A 1 507 ? -7.228 -3.382 -17.301 1.00 95.62 507 LEU A N 1
ATOM 3847 C CA . LEU A 1 507 ? -6.451 -2.861 -18.429 1.00 95.62 507 LEU A CA 1
ATOM 3848 C C . LEU A 1 507 ? -6.868 -3.439 -19.787 1.00 95.62 507 LEU A C 1
ATOM 3850 O O . LEU A 1 507 ? -6.497 -2.888 -20.825 1.00 95.62 507 LEU A O 1
ATOM 3854 N N . ARG A 1 508 ? -7.679 -4.502 -19.812 1.00 93.38 508 ARG A N 1
ATOM 3855 C CA . ARG A 1 508 ? -8.173 -5.152 -21.034 1.00 93.38 508 ARG A CA 1
ATOM 3856 C C . ARG A 1 508 ? -8.776 -4.174 -22.052 1.00 93.38 508 ARG A C 1
ATOM 3858 O O . ARG A 1 508 ? -8.469 -4.340 -23.234 1.00 93.38 508 ARG A O 1
ATOM 3865 N N . PRO A 1 509 ? -9.560 -3.144 -21.665 1.00 92.75 509 PRO A N 1
ATOM 3866 C CA . PRO A 1 509 ? -10.080 -2.161 -22.619 1.00 92.75 509 PRO A CA 1
ATOM 3867 C C . PRO A 1 509 ? -8.995 -1.402 -23.400 1.00 92.75 509 PRO A C 1
ATOM 3869 O O . PRO A 1 509 ? -9.261 -0.953 -24.510 1.00 92.75 509 PRO A O 1
ATOM 3872 N N . ALA A 1 510 ? -7.784 -1.281 -22.846 1.00 90.62 510 ALA A N 1
ATOM 3873 C CA . ALA A 1 510 ? -6.643 -0.587 -23.445 1.00 90.62 510 ALA A CA 1
ATOM 3874 C C . ALA A 1 510 ? -5.608 -1.537 -24.086 1.00 90.62 510 ALA A C 1
ATOM 3876 O O . ALA A 1 510 ? -4.578 -1.089 -24.592 1.00 90.62 510 ALA A O 1
ATOM 3877 N N . ALA A 1 511 ? -5.863 -2.852 -24.102 1.00 87.75 511 ALA A N 1
ATOM 3878 C CA . ALA A 1 511 ? -4.913 -3.861 -24.583 1.00 87.75 511 ALA A CA 1
ATOM 3879 C C . ALA A 1 511 ? -4.521 -3.701 -26.065 1.00 87.75 511 ALA A C 1
ATOM 3881 O O . ALA A 1 511 ? -3.493 -4.219 -26.499 1.00 87.75 511 ALA A O 1
ATOM 3882 N N . VAL A 1 512 ? -5.361 -3.029 -26.859 1.00 85.31 512 VAL A N 1
ATOM 3883 C CA . VAL A 1 512 ? -5.106 -2.767 -28.283 1.00 85.31 512 VAL A CA 1
ATOM 3884 C C . VAL A 1 512 ? -4.231 -1.529 -28.468 1.00 85.31 512 VAL A C 1
ATOM 3886 O O . VAL A 1 512 ? -3.269 -1.591 -29.226 1.00 85.31 512 VAL A O 1
ATOM 3889 N N . SER A 1 513 ? -4.539 -0.427 -27.776 1.00 85.62 513 SER A N 1
ATOM 3890 C CA . SER A 1 513 ? -3.807 0.837 -27.923 1.00 85.62 513 SER A CA 1
ATOM 3891 C C . SER A 1 513 ? -2.461 0.823 -27.204 1.00 85.62 513 SER A C 1
ATOM 3893 O O . SER A 1 513 ? -1.515 1.456 -27.660 1.00 85.62 513 SER A O 1
ATOM 3895 N N . THR A 1 514 ? -2.381 0.115 -26.073 1.00 90.75 514 THR A N 1
ATOM 3896 C CA . THR A 1 514 ? -1.225 0.144 -25.169 1.00 90.75 514 THR A CA 1
ATOM 3897 C C . THR A 1 514 ? -0.897 -1.264 -24.644 1.00 90.75 514 THR A C 1
ATOM 3899 O O . THR A 1 514 ? -0.933 -1.508 -23.434 1.00 90.75 514 THR A O 1
ATOM 3902 N N . PRO A 1 515 ? -0.545 -2.222 -25.526 1.00 91.56 515 PRO A N 1
ATOM 3903 C CA . PRO A 1 515 ? -0.255 -3.608 -25.139 1.00 91.56 515 PRO A CA 1
ATOM 3904 C C . PRO A 1 515 ? 0.908 -3.743 -24.141 1.00 91.56 515 PRO A C 1
ATOM 3906 O O . PRO A 1 515 ? 0.964 -4.721 -23.398 1.00 91.56 515 PRO A O 1
ATOM 3909 N N . LEU A 1 516 ? 1.810 -2.752 -24.074 1.00 91.69 516 LEU A N 1
ATOM 3910 C CA . LEU A 1 516 ? 2.933 -2.734 -23.128 1.00 91.69 516 LEU A CA 1
ATOM 3911 C C . LEU A 1 516 ? 2.489 -2.837 -21.663 1.00 91.69 516 LEU A C 1
ATOM 3913 O O . LEU A 1 516 ? 3.199 -3.458 -20.877 1.00 91.69 516 LEU A O 1
ATOM 3917 N N . LEU A 1 517 ? 1.331 -2.270 -21.301 1.00 92.12 517 LEU A N 1
ATOM 3918 C CA . LEU A 1 517 ? 0.845 -2.300 -19.917 1.00 92.12 517 LEU A CA 1
ATOM 3919 C C . LEU A 1 517 ? 0.499 -3.713 -19.440 1.00 92.12 517 LEU A C 1
ATOM 3921 O O . LEU A 1 517 ? 0.585 -3.989 -18.256 1.00 92.12 517 LEU A O 1
ATOM 3925 N N . LEU A 1 518 ? 0.115 -4.612 -20.344 1.00 91.44 518 LEU A N 1
ATOM 3926 C CA . LEU A 1 518 ? -0.195 -6.001 -19.994 1.00 91.44 518 LEU A CA 1
ATOM 3927 C C . LEU A 1 518 ? 1.013 -6.925 -20.145 1.00 91.44 518 LEU A C 1
ATOM 3929 O O . LEU A 1 518 ? 1.015 -8.035 -19.611 1.00 91.44 518 LEU A O 1
ATOM 3933 N N . LEU A 1 519 ? 2.025 -6.497 -20.905 1.00 90.31 519 LEU A N 1
ATOM 3934 C CA . LEU A 1 519 ? 3.115 -7.375 -21.292 1.00 90.31 519 LEU A CA 1
ATOM 3935 C C . LEU A 1 519 ? 4.058 -7.695 -20.132 1.00 90.31 519 LEU A C 1
ATOM 3937 O O . LEU A 1 519 ? 4.468 -8.844 -20.032 1.00 90.31 519 LEU A O 1
ATOM 3941 N N . LEU A 1 520 ? 4.409 -6.726 -19.277 1.00 87.56 520 LEU A N 1
ATOM 3942 C CA . LEU A 1 520 ? 5.364 -6.975 -18.188 1.00 87.56 520 LEU A CA 1
ATOM 3943 C C . LEU A 1 520 ? 4.867 -8.084 -17.248 1.00 87.56 520 LEU A C 1
ATOM 3945 O O . LEU A 1 520 ? 5.601 -9.035 -16.979 1.00 87.56 520 LEU A O 1
ATOM 3949 N N . ASP A 1 521 ? 3.608 -8.006 -16.814 1.00 87.12 521 ASP A N 1
ATOM 3950 C CA . ASP A 1 521 ? 3.029 -9.017 -15.926 1.00 87.12 521 ASP A CA 1
ATOM 3951 C C . ASP A 1 521 ? 2.840 -10.355 -16.656 1.00 87.12 521 ASP A C 1
ATOM 3953 O O . ASP A 1 521 ? 3.097 -11.416 -16.090 1.00 87.12 521 ASP A O 1
ATOM 3957 N N . ALA A 1 522 ? 2.466 -10.335 -17.942 1.00 89.12 522 ALA A N 1
ATOM 3958 C CA . ALA A 1 522 ? 2.402 -11.554 -18.749 1.00 89.12 522 ALA A CA 1
ATOM 3959 C C . ALA A 1 522 ? 3.780 -12.228 -18.885 1.00 89.12 522 ALA A C 1
ATOM 3961 O O . ALA A 1 522 ? 3.885 -13.436 -18.687 1.00 89.12 522 ALA A O 1
ATOM 3962 N N . GLU A 1 523 ? 4.839 -11.462 -19.161 1.00 88.56 523 GLU A N 1
ATOM 3963 C CA . GLU A 1 523 ? 6.225 -11.940 -19.218 1.00 88.56 523 GLU A CA 1
ATOM 3964 C C . GLU A 1 523 ? 6.634 -12.558 -17.875 1.00 88.56 523 GLU A C 1
ATOM 3966 O O . GLU A 1 523 ? 7.099 -13.698 -17.849 1.00 88.56 523 GLU A O 1
ATOM 3971 N N . LYS A 1 524 ? 6.381 -11.860 -16.756 1.00 86.06 524 LYS A N 1
ATOM 3972 C CA . LYS A 1 524 ? 6.651 -12.349 -15.394 1.00 86.06 524 LYS A CA 1
ATOM 3973 C C . LYS A 1 524 ? 5.929 -13.674 -15.127 1.00 86.06 524 LYS A C 1
ATOM 3975 O O . LYS A 1 524 ? 6.566 -14.640 -14.712 1.00 86.06 524 LYS A O 1
ATOM 3980 N N . ARG A 1 525 ? 4.623 -13.765 -15.403 1.00 86.75 525 ARG A N 1
ATOM 3981 C CA . ARG A 1 525 ? 3.837 -14.999 -15.197 1.00 86.75 525 ARG A CA 1
ATOM 3982 C C . ARG A 1 525 ? 4.367 -16.163 -16.035 1.00 86.75 525 ARG A C 1
ATOM 3984 O O . ARG A 1 525 ? 4.489 -17.279 -15.531 1.00 86.75 525 ARG A O 1
ATOM 3991 N N . MET A 1 526 ? 4.713 -15.912 -17.297 1.00 84.69 526 MET A N 1
ATOM 3992 C CA . MET A 1 526 ? 5.255 -16.937 -18.192 1.00 84.69 526 MET A CA 1
ATOM 3993 C C . MET A 1 526 ? 6.672 -17.375 -17.805 1.00 84.69 526 MET A C 1
ATOM 3995 O O . MET A 1 526 ? 7.023 -18.542 -17.985 1.00 84.69 526 MET A O 1
ATOM 3999 N N . ALA A 1 527 ? 7.476 -16.466 -17.255 1.00 82.62 527 ALA A N 1
ATOM 4000 C CA . ALA A 1 527 ? 8.789 -16.765 -16.698 1.00 82.62 527 ALA A CA 1
ATOM 4001 C C . ALA A 1 527 ? 8.686 -17.659 -15.453 1.00 82.62 527 ALA A C 1
ATOM 4003 O O . ALA A 1 527 ? 9.367 -18.681 -15.355 1.00 82.62 527 ALA A O 1
ATOM 4004 N N . LEU A 1 528 ? 7.787 -17.302 -14.531 1.00 81.88 528 LEU A N 1
ATOM 4005 C CA . LEU A 1 528 ? 7.552 -18.035 -13.288 1.00 81.88 528 LEU A CA 1
ATOM 4006 C C . LEU A 1 528 ? 6.973 -19.422 -13.547 1.00 81.88 528 LEU A C 1
ATOM 4008 O O . LEU A 1 528 ? 7.363 -20.363 -12.869 1.00 81.88 528 LEU A O 1
ATOM 4012 N N . TRP A 1 529 ? 6.149 -19.596 -14.584 1.00 76.56 529 TRP A N 1
ATOM 4013 C CA . TRP A 1 529 ? 5.710 -20.928 -15.003 1.00 76.56 529 TRP A CA 1
ATOM 4014 C C . TRP A 1 529 ? 6.898 -21.858 -15.260 1.00 76.56 529 TRP A C 1
ATOM 4016 O O . TRP A 1 529 ? 6.976 -22.939 -14.678 1.00 76.56 529 TRP A O 1
ATOM 4026 N N . GLY A 1 530 ? 7.824 -21.444 -16.130 1.00 67.38 530 GLY A N 1
ATOM 4027 C CA . GLY A 1 530 ? 8.924 -22.293 -16.587 1.00 67.38 530 GLY A CA 1
ATOM 4028 C C . GLY A 1 530 ? 9.898 -22.720 -15.483 1.00 67.38 530 GLY A C 1
ATOM 4029 O O . GLY A 1 530 ? 10.594 -23.715 -15.666 1.00 67.38 530 GLY A O 1
ATOM 4030 N N . GLY A 1 531 ? 9.942 -21.990 -14.359 1.00 64.19 531 GLY A N 1
ATOM 4031 C CA . GLY A 1 531 ? 10.861 -22.242 -13.242 1.00 64.19 531 GLY A CA 1
ATOM 4032 C C . GLY A 1 531 ? 10.214 -22.646 -11.910 1.00 64.19 531 GLY A C 1
ATOM 4033 O O . GLY A 1 531 ? 10.856 -23.336 -11.124 1.00 64.19 531 GLY A O 1
ATOM 4034 N N . MET A 1 532 ? 8.969 -22.237 -11.637 1.00 74.06 532 MET A N 1
ATOM 4035 C CA . MET A 1 532 ? 8.255 -22.422 -10.363 1.00 74.06 532 MET A CA 1
ATOM 4036 C C . MET A 1 532 ? 6.744 -22.603 -10.605 1.00 74.06 532 MET A C 1
ATOM 4038 O O . MET A 1 532 ? 5.948 -21.675 -10.479 1.00 74.06 532 MET A O 1
ATOM 4042 N N . SER A 1 533 ? 6.312 -23.826 -10.925 1.00 73.56 533 SER A N 1
ATOM 4043 C CA . SER A 1 533 ? 4.915 -24.122 -11.295 1.00 73.56 533 SER A CA 1
ATOM 4044 C C . SER A 1 533 ? 3.870 -23.842 -10.203 1.00 73.56 533 SER A C 1
ATOM 4046 O O . SER A 1 533 ? 2.677 -23.796 -10.503 1.00 73.56 533 SER A O 1
ATOM 4048 N N . GLU A 1 534 ? 4.301 -23.680 -8.951 1.00 85.69 534 GLU A N 1
ATOM 4049 C CA . GLU A 1 534 ? 3.452 -23.383 -7.790 1.00 85.69 534 GLU A CA 1
ATOM 4050 C C . GLU A 1 534 ? 3.532 -21.911 -7.353 1.00 85.69 534 GLU A C 1
ATOM 4052 O O . GLU A 1 534 ? 3.017 -21.563 -6.294 1.00 85.69 534 GLU A O 1
ATOM 4057 N N . ASP A 1 535 ? 4.153 -21.034 -8.148 1.00 90.81 535 ASP A N 1
ATOM 4058 C CA . ASP A 1 535 ? 4.248 -19.610 -7.825 1.00 90.81 535 ASP A CA 1
ATOM 4059 C C . ASP A 1 535 ? 2.850 -18.962 -7.657 1.00 90.81 535 ASP A C 1
ATOM 4061 O O . ASP A 1 535 ? 1.974 -19.163 -8.515 1.00 90.81 535 ASP A O 1
ATOM 4065 N N . PRO A 1 536 ? 2.614 -18.180 -6.581 1.00 92.94 536 PRO A N 1
ATOM 4066 C CA . PRO A 1 536 ? 1.330 -17.532 -6.322 1.00 92.94 536 PRO A CA 1
ATOM 4067 C C . PRO A 1 536 ? 0.807 -16.643 -7.452 1.00 92.94 536 PRO A C 1
ATOM 4069 O O . PRO A 1 536 ? -0.398 -16.647 -7.693 1.00 92.94 536 PRO A O 1
ATOM 4072 N N . HIS A 1 537 ? 1.669 -15.944 -8.193 1.00 91.81 537 HIS A N 1
ATOM 4073 C CA . HIS A 1 537 ? 1.246 -15.098 -9.310 1.00 91.81 537 HIS A CA 1
ATOM 4074 C C . HIS A 1 537 ? 0.775 -15.949 -10.493 1.00 91.81 537 HIS A C 1
ATOM 4076 O O . HIS A 1 537 ? -0.332 -15.772 -11.005 1.00 91.81 537 HIS A O 1
ATOM 4082 N N . ALA A 1 538 ? 1.595 -16.911 -10.929 1.00 90.12 538 ALA A N 1
ATOM 4083 C CA . ALA A 1 538 ? 1.315 -17.693 -12.134 1.00 90.12 538 ALA A CA 1
ATOM 4084 C C . ALA A 1 538 ? 0.176 -18.709 -11.927 1.00 90.12 538 ALA A C 1
ATOM 4086 O O . ALA A 1 538 ? -0.780 -18.758 -12.712 1.00 90.12 538 ALA A O 1
ATOM 4087 N N . LEU A 1 539 ? 0.250 -19.518 -10.864 1.00 92.38 539 LEU A N 1
ATOM 4088 C CA . LEU A 1 539 ? -0.787 -20.500 -10.551 1.00 92.38 539 LEU A CA 1
ATOM 4089 C C . LEU A 1 539 ? -2.059 -19.816 -10.038 1.00 92.38 539 LEU A C 1
ATOM 4091 O O . LEU A 1 539 ? -3.160 -20.179 -10.463 1.00 92.38 539 LEU A O 1
ATOM 4095 N N . GLY A 1 540 ? -1.917 -18.803 -9.180 1.00 95.12 540 GLY A N 1
ATOM 4096 C CA . GLY A 1 540 ? -3.040 -18.028 -8.660 1.00 95.12 540 GLY A CA 1
ATOM 4097 C C . GLY A 1 540 ? -3.868 -17.387 -9.764 1.00 95.12 540 GLY A C 1
ATOM 4098 O O . GLY A 1 540 ? -5.092 -17.526 -9.776 1.00 95.12 540 GLY A O 1
ATOM 4099 N N . TYR A 1 541 ? -3.220 -16.762 -10.752 1.00 94.69 541 TYR A N 1
ATOM 4100 C CA . TYR A 1 541 ? -3.916 -16.174 -11.898 1.00 94.69 541 TYR A CA 1
ATOM 4101 C C . TYR A 1 541 ? -4.760 -17.220 -12.651 1.00 94.69 541 TYR A C 1
ATOM 4103 O O . TYR A 1 541 ? -5.921 -16.967 -12.979 1.00 94.69 541 TYR A O 1
ATOM 4111 N N . ARG A 1 542 ? -4.238 -18.437 -12.869 1.00 92.88 542 ARG A N 1
ATOM 4112 C CA . ARG A 1 542 ? -4.985 -19.535 -13.524 1.00 92.88 542 ARG A CA 1
ATOM 4113 C C . ARG A 1 542 ? -6.165 -20.019 -12.680 1.00 92.88 542 ARG A C 1
ATOM 4115 O O . ARG A 1 542 ? -7.238 -20.301 -13.227 1.00 92.88 542 ARG A O 1
ATOM 4122 N N . LEU A 1 543 ? -5.985 -20.109 -11.362 1.00 94.88 543 LEU A N 1
ATOM 4123 C CA . LEU A 1 543 ? -7.053 -20.458 -10.423 1.00 94.88 543 LEU A CA 1
ATOM 4124 C C . LEU A 1 543 ? -8.178 -19.428 -10.505 1.00 94.88 543 LEU A C 1
ATOM 4126 O O . LEU A 1 543 ? -9.319 -19.771 -10.824 1.00 94.88 543 LEU A O 1
ATOM 4130 N N . VAL A 1 544 ? -7.854 -18.154 -10.300 1.00 96.44 544 VAL A N 1
ATOM 4131 C CA . VAL A 1 544 ? -8.841 -17.074 -10.310 1.00 96.44 544 VAL A CA 1
ATOM 4132 C C . VAL A 1 544 ? -9.508 -16.949 -11.672 1.00 96.44 544 VAL A C 1
ATOM 4134 O O . VAL A 1 544 ? -10.730 -16.864 -11.722 1.00 96.44 544 VAL A O 1
ATOM 4137 N N . ARG A 1 545 ? -8.768 -17.033 -12.782 1.00 94.88 545 ARG A N 1
ATOM 4138 C CA . ARG A 1 545 ? -9.342 -16.960 -14.132 1.00 94.88 545 ARG A CA 1
ATOM 4139 C C . ARG A 1 545 ? -10.323 -18.100 -14.427 1.00 94.88 545 ARG A C 1
ATOM 4141 O O . ARG A 1 545 ? -11.399 -17.854 -14.973 1.00 94.88 545 ARG A O 1
ATOM 4148 N N . SER A 1 546 ? -9.992 -19.336 -14.046 1.00 95.00 546 SER A N 1
ATOM 4149 C CA . SER A 1 546 ? -10.887 -20.490 -14.245 1.00 95.00 546 SER A CA 1
ATOM 4150 C C . SER A 1 546 ? -12.143 -20.419 -13.368 1.00 95.00 546 SER A C 1
ATOM 4152 O O . SER A 1 546 ? -13.234 -20.750 -13.837 1.00 95.00 546 SER A O 1
ATOM 4154 N N . ALA A 1 547 ? -12.034 -19.922 -12.131 1.00 96.06 547 ALA A N 1
ATOM 4155 C CA . ALA A 1 547 ? -13.198 -19.661 -11.282 1.00 96.06 547 ALA A CA 1
ATOM 4156 C C . ALA A 1 547 ? -14.030 -18.472 -11.788 1.00 96.06 547 ALA A C 1
ATOM 4158 O O . ALA A 1 547 ? -15.254 -18.561 -11.868 1.00 96.06 547 ALA A O 1
ATOM 4159 N N . ALA A 1 548 ? -13.381 -17.382 -12.199 1.00 96.00 548 ALA A N 1
ATOM 4160 C CA . ALA A 1 548 ? -14.011 -16.193 -12.765 1.00 96.00 548 ALA A CA 1
ATOM 4161 C C . ALA A 1 548 ? -14.900 -16.542 -13.962 1.00 96.00 548 ALA A C 1
ATOM 4163 O O . ALA A 1 548 ? -16.028 -16.058 -14.035 1.00 96.00 548 ALA A O 1
ATOM 4164 N N . ALA A 1 549 ? -14.441 -17.428 -14.851 1.00 94.50 549 ALA A N 1
ATOM 4165 C CA . ALA A 1 549 ? -15.209 -17.890 -16.008 1.00 94.50 549 ALA A CA 1
ATOM 4166 C C . ALA A 1 549 ? -16.547 -18.565 -15.643 1.00 94.50 549 ALA A C 1
ATOM 4168 O O . ALA A 1 549 ? -17.457 -18.594 -16.468 1.00 94.50 549 ALA A O 1
ATOM 4169 N N . ARG A 1 550 ? -16.686 -19.081 -14.414 1.00 95.25 550 ARG A N 1
ATOM 4170 C CA . ARG A 1 550 ? -17.906 -19.736 -13.909 1.00 95.25 550 ARG A CA 1
ATOM 4171 C C . ARG A 1 550 ? -18.741 -18.852 -12.985 1.00 95.25 550 ARG A C 1
ATOM 4173 O O . ARG A 1 550 ? -19.895 -19.170 -12.713 1.00 95.25 550 ARG A O 1
ATOM 4180 N N . LEU A 1 551 ? -18.171 -17.753 -12.494 1.00 95.56 551 LEU A N 1
ATOM 4181 C CA . LEU A 1 551 ? -18.853 -16.815 -11.608 1.00 95.56 551 LEU A CA 1
ATOM 4182 C C . LEU A 1 551 ? -19.628 -15.752 -12.408 1.00 95.56 551 LEU A C 1
ATOM 4184 O O . LEU A 1 551 ? -19.081 -15.198 -13.375 1.00 95.56 551 LEU A O 1
ATOM 4188 N N . PRO A 1 552 ? -20.852 -15.382 -11.976 1.00 94.62 552 PRO A N 1
ATOM 4189 C CA . PRO A 1 552 ? -21.604 -14.285 -12.577 1.00 94.62 552 PRO A CA 1
ATOM 4190 C C . PRO A 1 552 ? -20.818 -12.971 -12.535 1.00 94.62 552 PRO A C 1
ATOM 4192 O O . PRO A 1 552 ? -20.280 -12.598 -11.492 1.00 94.62 552 PRO A O 1
ATOM 4195 N N . VAL A 1 553 ? -20.796 -12.233 -13.651 1.00 92.25 553 VAL A N 1
ATOM 4196 C CA . VAL A 1 553 ? -20.044 -10.966 -13.780 1.00 92.25 553 VAL A CA 1
ATOM 4197 C C . VAL A 1 553 ? -20.390 -9.982 -12.656 1.00 92.25 553 VAL A C 1
ATOM 4199 O O . VAL A 1 553 ? -19.492 -9.380 -12.074 1.00 92.25 553 VAL A O 1
ATOM 4202 N N . ALA A 1 554 ? -21.675 -9.879 -12.295 1.00 90.00 554 ALA A N 1
ATOM 4203 C CA . ALA A 1 554 ? -22.163 -8.939 -11.285 1.00 90.00 554 ALA A CA 1
ATOM 4204 C C . ALA A 1 554 ? -21.617 -9.194 -9.866 1.00 90.00 554 ALA A C 1
ATOM 4206 O O . ALA A 1 554 ? -21.492 -8.256 -9.083 1.00 90.00 554 ALA A O 1
ATOM 4207 N N . THR A 1 555 ? -21.288 -10.443 -9.515 1.00 90.38 555 THR A N 1
ATOM 4208 C CA . THR A 1 555 ? -20.876 -10.819 -8.149 1.00 90.38 555 THR A CA 1
ATOM 4209 C C . THR A 1 555 ? -19.415 -11.237 -8.047 1.00 90.38 555 THR A C 1
ATOM 4211 O O . THR A 1 555 ? -18.843 -11.161 -6.958 1.00 90.38 555 THR A O 1
ATOM 4214 N N . ARG A 1 556 ? -18.780 -11.600 -9.168 1.00 94.00 556 ARG A N 1
ATOM 4215 C CA . ARG A 1 556 ? -17.421 -12.156 -9.260 1.00 94.00 556 ARG A CA 1
ATOM 4216 C C . ARG A 1 556 ? -16.393 -11.452 -8.368 1.00 94.00 556 ARG A C 1
ATOM 4218 O O . ARG A 1 556 ? -15.750 -12.108 -7.553 1.00 94.00 556 ARG A O 1
ATOM 4225 N N . ARG A 1 557 ? -16.275 -10.121 -8.466 1.00 94.62 557 ARG A N 1
ATOM 4226 C CA . ARG A 1 557 ? -15.347 -9.324 -7.638 1.00 94.62 557 ARG A CA 1
ATOM 4227 C C . ARG A 1 557 ? -15.620 -9.509 -6.144 1.00 94.62 557 ARG A C 1
ATOM 4229 O O . ARG A 1 557 ? -14.716 -9.827 -5.381 1.00 94.62 557 ARG A O 1
ATOM 4236 N N . SER A 1 558 ? -16.873 -9.321 -5.724 1.00 91.50 558 SER A N 1
ATOM 4237 C CA . SER A 1 558 ? -17.265 -9.437 -4.312 1.00 91.50 558 SER A CA 1
ATOM 4238 C C . SER A 1 558 ? -17.088 -10.857 -3.762 1.00 91.50 558 SER A C 1
ATOM 4240 O O . SER A 1 558 ? -16.727 -11.026 -2.596 1.00 91.50 558 SER A O 1
ATOM 4242 N N . THR A 1 559 ? -17.274 -11.875 -4.607 1.00 91.25 559 THR A N 1
ATOM 4243 C CA . THR A 1 559 ? -17.029 -13.276 -4.261 1.00 91.25 559 THR A CA 1
ATOM 4244 C C . THR A 1 559 ? -15.563 -13.513 -3.928 1.00 91.25 559 THR A C 1
ATOM 4246 O O . THR A 1 559 ? -15.289 -14.031 -2.850 1.00 91.25 559 THR A O 1
ATOM 4249 N N . PHE A 1 560 ? -14.629 -13.091 -4.789 1.00 93.69 560 PHE A N 1
ATOM 4250 C CA . PHE A 1 560 ? -13.201 -13.233 -4.494 1.00 93.69 560 PHE A CA 1
ATOM 4251 C C . PHE A 1 560 ? -12.815 -12.450 -3.244 1.00 93.69 560 PHE A C 1
ATOM 4253 O O . PHE A 1 560 ? -12.344 -13.053 -2.288 1.00 93.69 560 PHE A O 1
ATOM 4260 N N . VAL A 1 561 ? -13.117 -11.148 -3.188 1.00 92.12 561 VAL A N 1
ATOM 4261 C CA . VAL A 1 561 ? -12.722 -10.278 -2.065 1.00 92.12 561 VAL A CA 1
ATOM 4262 C C . VAL A 1 561 ? -13.230 -10.803 -0.716 1.00 92.12 561 VAL A C 1
ATOM 4264 O O . VAL A 1 561 ? -12.506 -10.762 0.271 1.00 92.12 561 VAL A O 1
ATOM 4267 N N . SER A 1 562 ? -14.447 -11.348 -0.642 1.00 89.12 562 SER A N 1
ATOM 4268 C CA . SER A 1 562 ? -14.978 -11.900 0.617 1.00 89.12 562 SER A CA 1
ATOM 4269 C C . SER A 1 562 ? -14.406 -13.272 1.002 1.00 89.12 562 SER A C 1
ATOM 4271 O O . SER A 1 562 ? -14.559 -13.686 2.153 1.00 89.12 562 SER A O 1
ATOM 4273 N N . ARG A 1 563 ? -13.756 -13.983 0.070 1.00 91.31 563 ARG A N 1
ATOM 4274 C CA . ARG A 1 563 ? -13.304 -15.378 0.218 1.00 91.31 563 ARG A CA 1
ATOM 4275 C C . ARG A 1 563 ? -11.833 -15.601 -0.140 1.00 91.31 563 ARG A C 1
ATOM 4277 O O . ARG A 1 563 ? -11.436 -16.748 -0.299 1.00 91.31 563 ARG A O 1
ATOM 4284 N N . LEU A 1 564 ? -11.011 -14.549 -0.201 1.00 91.88 564 LEU A N 1
ATOM 4285 C CA . LEU A 1 564 ? -9.570 -14.668 -0.480 1.00 91.88 564 LEU A CA 1
ATOM 4286 C C . LEU A 1 564 ? -8.833 -15.601 0.496 1.00 91.88 564 LEU A C 1
ATOM 4288 O O . LEU A 1 564 ? -7.771 -16.086 0.157 1.00 91.88 564 LEU A O 1
ATOM 4292 N N . HIS A 1 565 ? -9.385 -15.877 1.679 1.00 89.00 565 HIS A N 1
ATOM 4293 C CA . HIS A 1 565 ? -8.823 -16.795 2.678 1.00 89.00 565 HIS A CA 1
ATOM 4294 C C . HIS A 1 565 ? -9.257 -18.266 2.507 1.00 89.00 565 HIS A C 1
ATOM 4296 O O . HIS A 1 565 ? -8.776 -19.125 3.240 1.00 89.00 565 HIS A O 1
ATOM 4302 N N . ASP A 1 566 ? -10.213 -18.570 1.617 1.00 90.25 566 ASP A N 1
ATOM 4303 C CA . ASP A 1 566 ? -10.852 -19.892 1.530 1.00 90.25 566 ASP A CA 1
ATOM 4304 C C . ASP A 1 566 ? -11.076 -20.332 0.066 1.00 90.25 566 ASP A C 1
ATOM 4306 O O . ASP A 1 566 ? -12.163 -20.143 -0.502 1.00 90.25 566 ASP A O 1
ATOM 4310 N N . PRO A 1 567 ? -10.068 -20.982 -0.548 1.00 92.50 567 PRO A N 1
ATOM 4311 C CA . PRO A 1 567 ? -10.188 -21.587 -1.876 1.00 92.50 567 PRO A CA 1
ATOM 4312 C C . PRO A 1 567 ? -11.338 -22.584 -1.999 1.00 92.50 567 PRO A C 1
ATOM 4314 O O . PRO A 1 567 ? -11.983 -22.655 -3.045 1.00 92.50 567 PRO A O 1
ATOM 4317 N N . THR A 1 568 ? -11.677 -23.312 -0.937 1.00 91.44 568 THR A N 1
ATOM 4318 C CA . THR A 1 568 ? -12.787 -24.271 -0.987 1.00 91.44 568 THR A CA 1
ATOM 4319 C C . THR A 1 568 ? -14.134 -23.551 -1.084 1.00 91.44 568 THR A C 1
ATOM 4321 O O . THR A 1 568 ? -15.008 -23.968 -1.848 1.00 91.44 568 THR A O 1
ATOM 4324 N N . ALA A 1 569 ? -14.323 -22.435 -0.374 1.00 91.75 569 ALA A N 1
ATOM 4325 C CA . ALA A 1 569 ? -15.510 -21.598 -0.540 1.00 91.75 569 ALA A CA 1
ATOM 4326 C C . ALA A 1 569 ? -15.608 -20.986 -1.940 1.00 91.75 569 ALA A C 1
ATOM 4328 O O . ALA A 1 569 ? -16.697 -21.011 -2.517 1.00 91.75 569 ALA A O 1
ATOM 4329 N N . VAL A 1 570 ? -14.503 -20.485 -2.503 1.00 94.31 570 VAL A N 1
ATOM 4330 C CA . VAL A 1 570 ? -14.486 -19.976 -3.885 1.00 94.31 570 VAL A CA 1
ATOM 4331 C C . VAL A 1 570 ? -14.879 -21.079 -4.867 1.00 94.31 570 VAL A C 1
ATOM 4333 O O . VAL A 1 570 ? -15.753 -20.863 -5.706 1.00 94.31 570 VAL A O 1
ATOM 4336 N N . ALA A 1 571 ? -14.313 -22.280 -4.720 1.00 94.31 571 ALA A N 1
ATOM 4337 C CA . ALA A 1 571 ? -14.611 -23.411 -5.589 1.00 94.31 571 ALA A CA 1
ATOM 4338 C C . ALA A 1 571 ? -16.100 -23.798 -5.562 1.00 94.31 571 ALA A C 1
ATOM 4340 O O . ALA A 1 571 ? -16.711 -24.013 -6.610 1.00 94.31 571 ALA A O 1
ATOM 4341 N N . ARG A 1 572 ? -16.704 -23.837 -4.366 1.00 93.69 572 ARG A N 1
ATOM 4342 C CA . ARG A 1 572 ? -18.143 -24.101 -4.205 1.00 93.69 572 ARG A CA 1
ATOM 4343 C C . ARG A 1 572 ? -18.996 -23.041 -4.897 1.00 93.69 572 ARG A C 1
ATOM 4345 O O . ARG A 1 572 ? -19.916 -23.392 -5.623 1.00 93.69 572 ARG A O 1
ATOM 4352 N N . LEU A 1 573 ? -18.678 -21.758 -4.711 1.00 93.88 573 LEU A N 1
ATOM 4353 C CA . LEU A 1 573 ? -19.426 -20.652 -5.326 1.00 93.88 573 LEU A CA 1
ATOM 4354 C C . LEU A 1 573 ? -19.280 -20.613 -6.853 1.00 93.88 573 LEU A C 1
ATOM 4356 O O . LEU A 1 573 ? -20.207 -20.209 -7.548 1.00 93.88 573 LEU A O 1
ATOM 4360 N N . ALA A 1 574 ? -18.141 -21.065 -7.376 1.00 94.75 574 ALA A N 1
ATOM 4361 C CA . ALA A 1 574 ? -17.899 -21.236 -8.806 1.00 94.75 574 ALA A CA 1
ATOM 4362 C C . ALA A 1 574 ? -18.450 -22.568 -9.366 1.00 94.75 574 ALA A C 1
ATOM 4364 O O . ALA A 1 574 ? -18.149 -22.927 -10.507 1.00 94.75 574 ALA A O 1
ATOM 4365 N N . ASN A 1 575 ? -19.257 -23.301 -8.585 1.00 94.38 575 ASN A N 1
ATOM 4366 C CA . ASN A 1 575 ? -19.898 -24.565 -8.956 1.00 94.38 575 ASN A CA 1
ATOM 4367 C C . ASN A 1 575 ? -18.912 -25.635 -9.460 1.00 94.38 575 ASN A C 1
ATOM 4369 O O . ASN A 1 575 ? -19.202 -26.384 -10.396 1.00 94.38 575 ASN A O 1
ATOM 4373 N N . PHE A 1 576 ? -17.724 -25.725 -8.857 1.00 93.00 576 PHE A N 1
ATOM 4374 C CA . PHE A 1 576 ? -16.861 -26.884 -9.067 1.00 93.00 576 PHE A CA 1
ATOM 4375 C C . PHE A 1 576 ? -17.431 -28.088 -8.295 1.00 93.00 576 PHE A C 1
ATOM 4377 O O . PHE A 1 576 ? -17.639 -27.980 -7.085 1.00 93.00 576 PHE A O 1
ATOM 4384 N N . PRO A 1 577 ? -17.706 -29.230 -8.955 1.00 85.94 577 PRO A N 1
ATOM 4385 C CA . PRO A 1 577 ? -18.341 -30.372 -8.307 1.00 85.94 577 PRO A CA 1
ATOM 4386 C C . PRO A 1 577 ? -17.481 -30.934 -7.171 1.00 85.94 577 PRO A C 1
ATOM 4388 O O . PRO A 1 577 ? -16.300 -31.246 -7.353 1.00 85.94 577 PRO A O 1
ATOM 4391 N N . ALA A 1 578 ? -18.099 -31.093 -5.999 1.00 75.44 578 ALA A N 1
ATOM 4392 C CA . ALA A 1 578 ? -17.495 -31.797 -4.877 1.00 75.44 578 ALA A CA 1
ATOM 4393 C C . ALA A 1 578 ? -17.313 -33.281 -5.245 1.00 75.44 578 ALA A C 1
ATOM 4395 O O . ALA A 1 578 ? -18.232 -33.908 -5.766 1.00 75.44 578 ALA A O 1
ATOM 4396 N N . GLY A 1 579 ? -16.124 -33.840 -5.002 1.00 68.38 579 GLY A N 1
ATOM 4397 C CA . GLY A 1 579 ? -15.849 -35.261 -5.253 1.00 68.38 579 GLY A CA 1
ATOM 4398 C C . GLY A 1 579 ? -15.581 -35.646 -6.715 1.00 68.38 579 GLY A C 1
ATOM 4399 O O . GLY A 1 579 ? -15.688 -36.822 -7.057 1.00 68.38 579 GLY A O 1
ATOM 4400 N N . ALA A 1 580 ? -15.229 -34.696 -7.591 1.00 76.31 580 ALA A N 1
ATOM 4401 C CA . ALA A 1 580 ? -14.742 -35.046 -8.928 1.00 76.31 580 ALA A CA 1
ATOM 4402 C C . ALA A 1 580 ? -13.537 -36.001 -8.855 1.00 76.31 580 ALA A C 1
ATOM 4404 O O . ALA A 1 580 ? -12.671 -35.851 -7.992 1.00 76.31 580 ALA A O 1
ATOM 4405 N N . ARG A 1 581 ? -13.473 -36.969 -9.781 1.00 73.31 581 ARG A N 1
ATOM 4406 C CA . ARG A 1 581 ? -12.355 -37.920 -9.873 1.00 73.31 581 ARG A CA 1
ATOM 4407 C C . ARG A 1 581 ? -11.048 -37.164 -10.144 1.00 73.31 581 ARG A C 1
ATOM 4409 O O . ARG A 1 581 ? -10.972 -36.406 -11.106 1.00 73.31 581 ARG A O 1
ATOM 4416 N N . GLY A 1 582 ? -10.036 -37.398 -9.313 1.00 80.00 582 GLY A N 1
ATOM 4417 C CA . GLY A 1 582 ? -8.717 -36.768 -9.399 1.00 80.00 582 GLY A CA 1
ATOM 4418 C C . GLY A 1 582 ? -8.159 -36.437 -8.015 1.00 80.00 582 GLY A C 1
ATOM 4419 O O . GLY A 1 582 ? -8.895 -36.428 -7.030 1.00 80.00 582 GLY A O 1
ATOM 4420 N N . ALA A 1 583 ? -6.856 -36.172 -7.935 1.00 84.75 583 ALA A N 1
ATOM 4421 C CA . ALA A 1 583 ? -6.235 -35.700 -6.702 1.00 84.75 583 ALA A CA 1
ATOM 4422 C C . ALA A 1 583 ? -6.420 -34.175 -6.565 1.00 84.75 583 ALA A C 1
ATOM 4424 O O . ALA A 1 583 ? -6.291 -33.462 -7.566 1.00 84.75 583 ALA A O 1
ATOM 4425 N N . PRO A 1 584 ? -6.728 -33.650 -5.364 1.00 90.69 584 PRO A N 1
ATOM 4426 C CA . PRO A 1 584 ? -6.642 -32.215 -5.120 1.00 90.69 584 PRO A CA 1
ATOM 4427 C C . PRO A 1 584 ? -5.193 -31.741 -5.282 1.00 90.69 584 PRO A C 1
ATOM 4429 O O . PRO A 1 584 ? -4.253 -32.493 -5.019 1.00 90.69 584 PRO A O 1
ATOM 4432 N N . LEU A 1 585 ? -5.013 -30.483 -5.681 1.00 92.06 585 LEU A N 1
ATOM 4433 C CA . LEU A 1 585 ? -3.691 -29.862 -5.704 1.00 92.06 585 LEU A CA 1
ATOM 4434 C C . LEU A 1 585 ? -3.381 -29.335 -4.297 1.00 92.06 585 LEU A C 1
ATOM 4436 O O . LEU A 1 585 ? -4.143 -28.541 -3.743 1.00 92.06 585 LEU A O 1
ATOM 4440 N N . LEU A 1 586 ? -2.284 -29.824 -3.720 1.00 93.25 586 LEU A N 1
ATOM 4441 C CA . LEU A 1 586 ? -1.816 -29.472 -2.382 1.00 93.25 586 LEU A CA 1
ATOM 4442 C C . LEU A 1 586 ? -0.612 -28.546 -2.506 1.00 93.25 586 LEU A C 1
ATOM 4444 O O . LEU A 1 586 ? 0.451 -28.976 -2.939 1.00 93.25 586 LEU A O 1
ATOM 4448 N N . LEU A 1 587 ? -0.783 -27.292 -2.106 1.00 93.31 587 LEU A N 1
ATOM 4449 C CA . LEU A 1 587 ? 0.243 -26.263 -2.220 1.00 93.31 587 LEU A CA 1
ATOM 4450 C C . LEU A 1 587 ? 0.832 -25.990 -0.844 1.00 93.31 587 LEU A C 1
ATOM 4452 O O . LEU A 1 587 ? 0.101 -25.655 0.088 1.00 93.31 587 LEU A O 1
ATOM 4456 N N . ARG A 1 588 ? 2.143 -26.170 -0.682 1.00 91.06 588 ARG A N 1
ATOM 4457 C CA . ARG A 1 588 ? 2.793 -26.017 0.627 1.00 91.06 588 ARG A CA 1
ATOM 4458 C C . ARG A 1 588 ? 2.862 -24.548 1.028 1.00 91.06 588 ARG A C 1
ATOM 4460 O O . ARG A 1 588 ? 3.293 -23.714 0.240 1.00 91.06 588 ARG A O 1
ATOM 4467 N N . ARG A 1 589 ? 2.515 -24.245 2.279 1.00 88.19 589 ARG A N 1
ATOM 4468 C CA . ARG A 1 589 ? 2.649 -22.902 2.861 1.00 88.19 589 ARG A CA 1
ATOM 4469 C C . ARG A 1 589 ? 3.170 -22.970 4.298 1.00 88.19 589 ARG A C 1
ATOM 4471 O O . ARG A 1 589 ? 2.941 -23.972 4.977 1.00 88.19 589 ARG A O 1
ATOM 4478 N N . PRO A 1 590 ? 3.865 -21.931 4.786 1.00 85.94 590 PRO A N 1
ATOM 4479 C CA . PRO A 1 590 ? 4.262 -21.877 6.186 1.00 85.94 590 PRO A CA 1
ATOM 4480 C C . PRO A 1 590 ? 3.036 -21.770 7.101 1.00 85.94 590 PRO A C 1
ATOM 4482 O O . PRO A 1 590 ? 2.031 -21.152 6.745 1.00 85.94 590 PRO A O 1
ATOM 4485 N N . VAL A 1 591 ? 3.151 -22.342 8.301 1.00 85.06 591 VAL A N 1
ATOM 4486 C CA . VAL A 1 591 ? 2.214 -22.084 9.400 1.00 85.06 591 VAL A CA 1
ATOM 4487 C C . VAL A 1 591 ? 2.504 -20.693 9.952 1.00 85.06 591 VAL A C 1
ATOM 4489 O O . VAL A 1 591 ? 3.634 -20.383 10.325 1.00 85.06 591 VAL A O 1
ATOM 4492 N N . THR A 1 592 ? 1.477 -19.857 9.999 1.00 88.00 592 THR A N 1
ATOM 4493 C CA . THR A 1 592 ? 1.558 -18.426 10.341 1.00 88.00 592 THR A CA 1
ATOM 4494 C C . THR A 1 592 ? 0.632 -18.060 11.500 1.00 88.00 592 THR A C 1
ATOM 4496 O O . THR A 1 592 ? 0.558 -16.891 11.880 1.00 88.00 592 THR A O 1
ATOM 4499 N N . ALA A 1 593 ? -0.095 -19.038 12.057 1.00 87.81 593 ALA A N 1
ATOM 4500 C CA . ALA A 1 593 ? -1.024 -18.828 13.157 1.00 87.81 593 ALA A CA 1
ATOM 4501 C C . ALA A 1 593 ? -0.331 -18.168 14.354 1.00 87.81 593 ALA A C 1
ATOM 4503 O O . ALA A 1 593 ? 0.553 -18.752 14.989 1.00 87.81 593 ALA A O 1
ATOM 4504 N N . ALA A 1 594 ? -0.790 -16.967 14.692 1.00 88.19 594 ALA A N 1
ATOM 4505 C CA . ALA A 1 594 ? -0.261 -16.200 15.802 1.00 88.19 594 ALA A CA 1
ATOM 4506 C C . ALA A 1 594 ? -1.376 -15.537 16.608 1.00 88.19 594 ALA A C 1
ATOM 4508 O O . ALA A 1 594 ? -2.424 -15.153 16.081 1.00 88.19 594 ALA A O 1
ATOM 4509 N N . VAL A 1 595 ? -1.124 -15.380 17.903 1.00 88.81 595 VAL A N 1
ATOM 4510 C CA . VAL A 1 595 ? -1.955 -14.602 18.816 1.00 88.81 595 VAL A CA 1
ATOM 4511 C C . VAL A 1 595 ? -1.103 -13.502 19.426 1.00 88.81 595 VAL A C 1
ATOM 4513 O O . VAL A 1 595 ? 0.003 -13.740 19.906 1.00 88.81 595 VAL A O 1
ATOM 4516 N N . VAL A 1 596 ? -1.647 -12.293 19.428 1.00 89.75 596 VAL A N 1
ATOM 4517 C CA . VAL A 1 596 ? -1.153 -11.175 20.222 1.00 89.75 596 VAL A CA 1
ATOM 4518 C C . VAL A 1 596 ? -2.122 -10.989 21.384 1.00 89.75 596 VAL A C 1
ATOM 4520 O O . VAL A 1 596 ? -3.312 -10.802 21.120 1.00 89.75 596 VAL A O 1
ATOM 4523 N N . PRO A 1 597 ? -1.662 -11.036 22.646 1.00 88.81 597 PRO A N 1
ATOM 4524 C CA . PRO A 1 597 ? -2.538 -10.918 23.807 1.00 88.81 597 PRO A CA 1
ATOM 4525 C C . PRO A 1 597 ? -3.243 -9.558 23.849 1.00 88.81 597 PRO A C 1
ATOM 4527 O O . PRO A 1 597 ? -2.805 -8.588 23.231 1.00 88.81 597 PRO A O 1
ATOM 4530 N N . GLU A 1 598 ? -4.324 -9.486 24.621 1.00 91.25 598 GLU A N 1
ATOM 4531 C CA . GLU A 1 598 ? -4.941 -8.212 24.975 1.00 91.25 598 GLU A CA 1
ATOM 4532 C C . GLU A 1 598 ? -3.952 -7.380 25.804 1.00 91.25 598 GLU A C 1
ATOM 4534 O O . GLU A 1 598 ? -3.316 -7.894 26.731 1.00 91.25 598 GLU A O 1
ATOM 4539 N N . ILE A 1 599 ? -3.823 -6.098 25.468 1.00 91.50 599 ILE A N 1
ATOM 4540 C CA . ILE A 1 599 ? -2.927 -5.155 26.142 1.00 91.50 599 ILE A CA 1
ATOM 4541 C C . ILE A 1 599 ? -3.731 -3.957 26.634 1.00 91.50 599 ILE A C 1
ATOM 4543 O O . ILE A 1 599 ? -4.500 -3.374 25.872 1.00 91.50 599 ILE A O 1
ATOM 4547 N N . THR A 1 600 ? -3.487 -3.531 27.872 1.00 92.50 600 THR A N 1
ATOM 4548 C CA . THR A 1 600 ? -3.944 -2.222 28.357 1.00 92.50 600 THR A CA 1
ATOM 4549 C C . THR A 1 600 ? -2.777 -1.245 28.374 1.00 92.50 600 THR A C 1
ATOM 4551 O O . THR A 1 600 ? -1.773 -1.477 29.052 1.00 92.50 600 THR A O 1
ATOM 4554 N N . LEU A 1 601 ? -2.930 -0.150 27.638 1.00 93.06 601 LEU A N 1
ATOM 4555 C CA . LEU A 1 601 ? -1.989 0.959 27.548 1.00 93.06 601 LEU A CA 1
ATOM 4556 C C . LEU A 1 601 ? -2.539 2.165 28.321 1.00 93.06 601 LEU A C 1
ATOM 4558 O O . LEU A 1 601 ? -3.730 2.465 28.227 1.00 93.06 601 LEU A O 1
ATOM 4562 N N . THR A 1 602 ? -1.684 2.856 29.070 1.00 90.94 602 THR A N 1
ATOM 4563 C CA . THR A 1 602 ? -2.020 4.097 29.785 1.00 90.94 602 THR A CA 1
ATOM 4564 C C . THR A 1 602 ? -1.133 5.227 29.283 1.00 90.94 602 THR A C 1
ATOM 4566 O O . THR A 1 602 ? 0.077 5.049 29.212 1.00 90.94 602 THR A O 1
ATOM 4569 N N . TRP A 1 603 ? -1.717 6.374 28.938 1.00 86.88 603 TRP A N 1
ATOM 4570 C CA . TRP A 1 603 ? -0.964 7.534 28.456 1.00 86.88 603 TRP A CA 1
ATOM 4571 C C . TRP A 1 603 ? -0.636 8.509 29.578 1.00 86.88 603 TRP A C 1
ATOM 4573 O O . TRP A 1 603 ? -1.535 8.977 30.276 1.00 86.88 603 TRP A O 1
ATOM 4583 N N . ASP A 1 604 ? 0.633 8.889 29.675 1.00 80.12 604 ASP A N 1
ATOM 4584 C CA . ASP A 1 604 ? 1.089 10.012 30.484 1.00 80.12 604 ASP A CA 1
ATOM 4585 C C . ASP A 1 604 ? 2.057 10.891 29.689 1.00 80.12 604 ASP A C 1
ATOM 4587 O O . ASP A 1 604 ? 2.990 10.395 29.069 1.00 80.12 604 ASP A O 1
ATOM 4591 N N . ALA A 1 605 ? 1.813 12.202 29.671 1.00 70.38 605 ALA A N 1
ATOM 4592 C CA . ALA A 1 605 ? 2.645 13.190 28.972 1.00 70.38 605 ALA A CA 1
ATOM 4593 C C . ALA A 1 605 ? 3.050 12.824 27.517 1.00 70.38 605 ALA A C 1
ATOM 4595 O O . ALA A 1 605 ? 4.127 13.196 27.056 1.00 70.38 605 ALA A O 1
ATOM 4596 N N . GLY A 1 606 ? 2.188 12.110 26.779 1.00 69.62 606 GLY A N 1
ATOM 4597 C CA . GLY A 1 606 ? 2.458 11.669 25.399 1.00 69.62 606 GLY A CA 1
ATOM 4598 C C . GLY A 1 606 ? 3.269 10.372 25.280 1.00 69.62 606 GLY A C 1
ATOM 4599 O O . GLY A 1 606 ? 3.665 9.996 24.180 1.00 69.62 606 GLY A O 1
ATOM 4600 N N . VAL A 1 607 ? 3.515 9.682 26.393 1.00 78.62 607 VAL A N 1
ATOM 4601 C CA . VAL A 1 607 ? 4.164 8.370 26.448 1.00 78.62 607 VAL A CA 1
ATOM 4602 C C . VAL A 1 607 ? 3.139 7.325 26.874 1.00 78.62 607 VAL A C 1
ATOM 4604 O O . VAL A 1 607 ? 2.340 7.553 27.781 1.00 78.62 607 VAL A O 1
ATOM 4607 N N . ALA A 1 608 ? 3.150 6.180 26.197 1.00 84.56 608 ALA A N 1
ATOM 4608 C CA . ALA A 1 608 ? 2.276 5.059 26.501 1.00 84.56 608 ALA A CA 1
ATOM 4609 C C . ALA A 1 608 ? 3.014 4.016 27.346 1.00 84.56 608 ALA A C 1
ATOM 4611 O O . ALA A 1 608 ? 3.998 3.436 26.886 1.00 84.56 608 ALA A O 1
ATOM 4612 N N . ASP A 1 609 ? 2.480 3.713 2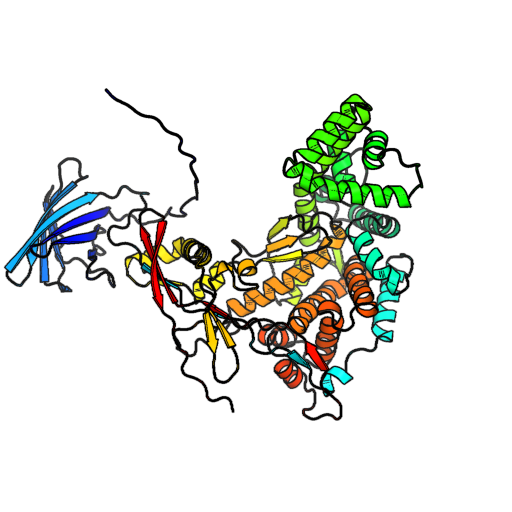8.524 1.00 85.06 609 ASP A N 1
ATOM 4613 C CA . ASP A 1 609 ? 2.952 2.627 29.375 1.00 85.06 609 ASP A CA 1
ATOM 4614 C C . ASP A 1 609 ? 2.027 1.412 29.254 1.00 85.06 609 ASP A C 1
ATOM 4616 O O . ASP A 1 609 ? 0.803 1.514 29.385 1.00 85.06 609 ASP A O 1
ATOM 4620 N N . ALA A 1 610 ? 2.603 0.230 29.021 1.00 75.44 610 ALA A N 1
ATOM 4621 C CA . ALA A 1 610 ? 1.855 -1.024 29.047 1.00 75.44 610 ALA A CA 1
ATOM 4622 C C . ALA A 1 610 ? 1.664 -1.496 30.493 1.00 75.44 610 ALA A C 1
ATOM 4624 O O . ALA A 1 610 ? 2.623 -1.883 31.155 1.00 75.44 610 ALA A O 1
ATOM 4625 N N . VAL A 1 611 ? 0.417 -1.498 30.968 1.00 73.44 611 VAL A N 1
ATOM 4626 C CA . VAL A 1 611 ? 0.083 -1.748 32.383 1.00 73.44 611 VAL A CA 1
ATOM 4627 C C . VAL A 1 611 ? -0.363 -3.188 32.634 1.00 73.44 611 VAL A C 1
ATOM 4629 O O . VAL A 1 611 ? -0.156 -3.723 33.719 1.00 73.44 611 VAL A O 1
ATOM 4632 N N . ALA A 1 612 ? -0.960 -3.847 31.637 1.00 80.44 612 ALA A N 1
ATOM 4633 C CA . ALA A 1 612 ? -1.418 -5.227 31.769 1.00 80.44 612 ALA A CA 1
ATOM 4634 C C . ALA A 1 612 ? -1.376 -5.976 30.433 1.00 80.44 612 ALA A C 1
ATOM 4636 O O . ALA A 1 612 ? -1.609 -5.390 29.373 1.00 80.44 612 ALA A O 1
ATOM 4637 N N . ARG A 1 613 ? -1.119 -7.288 30.508 1.00 81.88 613 ARG A N 1
ATOM 4638 C CA . ARG A 1 613 ? -1.229 -8.233 29.389 1.00 81.88 613 ARG A CA 1
ATOM 4639 C C . ARG A 1 613 ? -2.158 -9.366 29.796 1.00 81.88 613 ARG A C 1
ATOM 4641 O O . ARG A 1 613 ? -1.955 -9.972 30.847 1.00 81.88 613 ARG A O 1
ATOM 4648 N N . ARG A 1 614 ? -3.158 -9.666 28.974 1.00 84.00 614 ARG A N 1
ATOM 4649 C CA . ARG A 1 614 ? -4.128 -10.730 29.236 1.00 84.00 614 ARG A CA 1
ATOM 4650 C C . ARG A 1 614 ? -4.259 -11.625 28.015 1.00 84.00 614 ARG A C 1
ATOM 4652 O O . ARG A 1 614 ? -4.564 -11.161 26.922 1.00 84.00 614 ARG A O 1
ATOM 4659 N N . LEU A 1 615 ? -4.058 -12.923 28.211 1.00 81.12 615 LEU A N 1
ATOM 4660 C CA . LEU A 1 615 ? -4.391 -13.923 27.206 1.00 81.12 615 LEU A CA 1
ATOM 4661 C C . LEU A 1 615 ? -5.821 -14.409 27.452 1.00 81.12 615 LEU A C 1
ATOM 4663 O O . LEU A 1 615 ? -6.183 -14.796 28.563 1.00 81.12 615 LEU A O 1
ATOM 4667 N N . LEU A 1 616 ? -6.636 -14.361 26.412 1.00 76.56 616 LEU A N 1
ATOM 4668 C CA . LEU A 1 616 ? -8.008 -14.833 26.393 1.00 76.56 616 LEU A CA 1
ATOM 4669 C C . LEU A 1 616 ? -8.046 -16.135 25.600 1.00 76.56 616 LEU A C 1
ATOM 4671 O O . LEU A 1 616 ? -7.724 -16.166 24.411 1.00 76.56 616 LEU A O 1
ATOM 4675 N N . PHE A 1 617 ? -8.463 -17.217 26.243 1.00 67.12 617 PHE A N 1
ATOM 4676 C CA . PHE A 1 617 ? -8.726 -18.461 25.534 1.00 67.12 617 PHE A CA 1
ATOM 4677 C C . PHE A 1 617 ? -10.102 -18.343 24.873 1.00 67.12 617 PHE A C 1
ATOM 4679 O O . PHE A 1 617 ? -11.091 -18.157 25.588 1.00 67.12 617 PHE A O 1
ATOM 4686 N N . PRO A 1 618 ? -10.198 -18.382 23.531 1.00 52.72 618 PRO A N 1
ATOM 4687 C CA . PRO A 1 618 ? -11.502 -18.413 22.891 1.00 52.72 618 PRO A CA 1
ATOM 4688 C C . PRO A 1 618 ? -12.250 -19.671 23.361 1.00 52.72 618 PRO A C 1
ATOM 4690 O O . PRO A 1 618 ? -11.623 -20.729 23.478 1.00 52.72 618 PRO A O 1
ATOM 4693 N N . PRO A 1 619 ? -13.566 -19.599 23.633 1.00 46.19 619 PRO A N 1
ATOM 4694 C CA . PRO A 1 619 ? -14.358 -20.808 23.790 1.00 46.19 619 PRO A CA 1
ATOM 4695 C C . PRO A 1 619 ? -14.234 -21.597 22.485 1.00 46.19 619 PRO A C 1
ATOM 4697 O O . PRO A 1 619 ? -14.516 -21.069 21.409 1.00 46.19 619 PRO A O 1
ATOM 4700 N N . TYR A 1 620 ? -13.723 -22.823 22.572 1.00 41.44 620 TYR A N 1
ATOM 4701 C CA . TYR A 1 620 ? -13.579 -23.716 21.429 1.00 41.44 620 TYR A CA 1
ATOM 4702 C C . TYR A 1 620 ? -14.936 -23.852 20.720 1.00 41.44 620 TYR A C 1
ATOM 4704 O O . TYR A 1 620 ? -15.884 -24.325 21.349 1.00 41.44 620 TYR A O 1
ATOM 4712 N N . PRO A 1 621 ? -15.072 -23.489 19.433 1.00 36.31 621 PRO A N 1
ATOM 4713 C CA . PRO A 1 621 ? -16.121 -24.088 18.634 1.00 36.31 621 PRO A CA 1
ATOM 4714 C C . PRO A 1 621 ? -15.727 -25.559 18.416 1.00 36.31 621 PRO A C 1
ATOM 4716 O O . PRO A 1 621 ? -14.588 -25.814 18.015 1.00 36.31 621 PRO A O 1
ATOM 4719 N N . PRO A 1 622 ? -16.613 -26.531 18.682 1.00 29.84 622 PRO A N 1
ATOM 4720 C CA . PRO A 1 622 ? -16.391 -27.894 18.229 1.00 29.84 622 PRO A CA 1
ATOM 4721 C C . PRO A 1 622 ? -16.417 -27.865 16.697 1.00 29.84 622 PRO A C 1
ATOM 4723 O O . PRO A 1 622 ? -17.430 -27.509 16.095 1.00 29.84 622 PRO A O 1
ATOM 4726 N N . GLU A 1 623 ? -15.284 -28.147 16.062 1.00 33.12 623 GLU A N 1
ATOM 4727 C CA . GLU A 1 623 ? -15.225 -28.311 14.612 1.00 33.12 623 GLU A CA 1
ATOM 4728 C C . GLU A 1 623 ? -15.911 -29.642 14.253 1.00 33.12 623 GLU A C 1
ATOM 4730 O O . GLU A 1 623 ? -15.418 -30.717 14.597 1.00 33.12 623 GLU A O 1
ATOM 4735 N N . HIS A 1 624 ? -17.069 -29.544 13.594 1.00 30.44 624 HIS A N 1
ATOM 4736 C CA . HIS A 1 624 ? -17.725 -30.605 12.830 1.00 30.44 624 HIS A CA 1
ATOM 4737 C C . HIS A 1 624 ? -17.983 -30.104 11.412 1.00 30.44 624 HIS A C 1
ATOM 4739 O O . HIS A 1 624 ? -18.485 -28.961 11.277 1.00 30.44 624 HIS A O 1
#

Secondary structure (DSSP, 8-state):
---------------------S-EEEEEEEEETTEEEEEEEEE-GGG-EEEEGGGTTSPEEPEEEEEETTEEEEEEGGGTEEEEEEE-TTSSEEEEEEEETTS-EEEEEEEEE-TT----SS--EEEE-EEEES-S-SEEEE-HHHHTTSPPHHHHHHHHHHHHHHHTPPP--HHHHHHHHHHHHTT--HHHHHHHHHHHHHHHTSTT--HHHHHHHEETTTEE--SHHHHHHHHHHHH-TT--HHHHHHHHHTTPPP-THHHHHHHHHHHHHHHHHHHTT-HHHHHHHHHHHHH-HHHHHHHHHHHHHHHHHHHHHHHHHHHHHHSS-EEETTEEE-HHHHHHHHTT-S--PPPEEEE---SSS-EEEE-BHHHHHHHHEEESSHHHHHHHHHHHHHHHHHHHH---S--EEEEETTEEEEE--GGGSTTGGGG-BSSSEEEE-TTS-HHHHHHHHHHHHHHHHHHHHHHHTTTS----S-SEEEE-PPPHHHHHHHHHHHHHHHHGGGTTT-THHHHHHHHHHHHHHHH-TT-HHHHHHHHHHHHHTTS-TTTHHHHHHHHTT-HHHHHHHTTPPTT-SSPPEEEE-----EEE-EEEEEEETTEEEEEEEE--PPPPP---

Foldseek 3Di:
DDDDDDDDPDPPPPLPPDDDDPWWWKWKWKQFPVGIWIKIWTHDPQATWIATLVRQFDTFGWAPWDDDPQWTWTDRVVQQKIWTWGADPVRFKIWGKMAHPVRGIIIMIIGTDDPPDPADRNWFKKWFFKEWEFFQDQWDWFFFLLVVLFDDPVVLVVVLVVLCVLLVHDDDDQQCLQVVLQLLFLVLDVSNVVSQQVLLVVLCVDPLVDPLSCVLQQQVPQGGDFALQSQLLSQLCVPDVLADPVLQLCLLCVPDDDDPSNSVSVSSLSLLVCLVCVVVVPPVSVVSLVVCCVVPVSSSSNNNSSSVSSVVSVVSLQSLLQSQQATFRFAFPNGTDHLQCLLCVLVVHNGDDAFAEDEDAPVTFDKAWAAALLLVLVVGMDTPGDVNVVSCVSCSLVVVVQQQPDADDDFDWDQDPSGIATAGRNVPQPPSRRNHDNHTHMYGHSSGGSNLVNLVSQLSVLLRVLVVCLSVDCQFAPCVVDSYTYGQDFDLLLSLLLSLQSSCSSCVSRCNVCSSNNNSLSSVLSNCCSPPVLDSNNNSVSSLVSLLVQADPVCSSVQSSSQRRPSPSSCVRSVSDDPPPDGIDIRGDDGNTYMHFIWMWIDDPSDIDTDDTHHDDPDDDPDD